Protein 2HQL (pdb70)

Sequence (594 aa):
MLNRVFLEGEIESSCWSVKKTGFLVTIKQMRFFGERLFTDYYVIYANGQLAYELEKHTKKYKTISIEGILRTYLERKSEIWKTTIEIVKIFNPKNEIVIDYKEIMLNRVFLEGEIESSCWSVKKTGFLVTIKQMRFFGERLFTDYYVIYANGQLAYELEKHTKKYKTISIEGILRTYLERKSEIWKTTIEIVKIFNPKNEIVIDYMLNRVFLEGEIESSCWSVKKTGFLVTIKQMRFFGERLFTDYYVIYANGQLAYELEKHTKKYKTISIEGILRTYIWKTTIEIVKIFNPKNEIMLNRVFLEGEIESSCWSVKKTGFLVTIKQMRFFGERLFTDYYVIYANGQLAYELEKHTKKYKTISIEGILRTYLERKSEIWKTTIEIVKIFNPKNEIVIDYKEIMLNRVFLEGEIESSCWSVKKTGFLVTIKQMRFFGERLFTDYYVIYANGQLAYELEKHTKKYKTISIEGILRTYLERKSEIWKTTIEIVKIFNPKNEIVMLNRVFLEGEIESSCWSVKKTGFLVTIKQMRFFGERLFTDYYVIYANGQLAYELEKHTKKYKTISIEGILRTYKTTIEIVKIFNPKNEIVIDYKEI

B-factor: mean 31.27, std 11.04, range [4.74, 119.28]

CATH classification: 2.40.50.140

InterPro domains:
  IPR012340 Nucleic acid-binding, OB-fold [G3DSA:2.40.50.140] (1-91)
  IPR024506 Protein of unknown function DUF3217 [PF11506] (1-103)

Secondary structure (DSSP, 8-state):
--EEEEEEEEEEEEEE-TT-SEEEEEEEEEEEETTEEEEEEEEEEEEHHHHHHHHHHHTT-SEEEEEEEEEEEEETTTTEEEEEEEEEEE--TT----------/--EEEEEEEEEEEEEE-TTSSEEEEEEEEEEEETTEEEEEEEEEEEEHHHHHHHHHHHHH-SEEEEEEEEEEEEETTTTEEEEEEEEEEE--TTS------/--EEEEEEEEEEEEEE-TTSSEEEEEEEEEE--SS--EEEEEEEEEEHHHHHHHHHHTTT-SEEEEEEEEEE----EEEEEEEE--TTS--/--EEEEEEEEEEEEEE-TT---EEEEEEEEEEETTEEEEEEEEEEE-HHHHHHHHHHHTT-SEEEEEEEEEEEE-TTT--EEEEEEEEEEE-TT-----B----/--EEEEEEEEEEEEEE-SSS-SEEEEEEEEEE-SSSEEEEEEEEEE-TTHHHHHHHHHHH-SEEEEEEEEEEEE-GGG--EEEEEEEEEE--TT----/--EEEEEEEE--EEEE-TTS--EEEEEEE---STT----EEEEEEE-THHHHHHHHHHTT-SEEEEEEEEEE--EEEEEEEE--TTS----B----

Solvent-accessible surface area: 36434 Å² total; per-residue (Å²): 109,45,15,107,1,13,5,45,1,52,26,67,66,43,80,54,44,152,190,98,99,6,8,65,0,32,3,57,8,86,52,134,165,74,164,166,96,89,29,2,108,6,49,3,46,0,73,49,156,30,1,101,82,0,36,144,16,30,169,152,62,156,57,3,14,4,17,0,38,0,31,16,117,58,60,196,180,48,108,24,81,46,25,18,1,45,10,71,103,32,32,61,53,174,95,164,35,122,52,116,64,88,54,19,161,39,16,111,0,18,4,52,5,69,23,80,61,53,68,53,44,155,166,73,93,4,5,66,1,35,3,40,7,71,53,132,145,67,174,171,108,80,40,0,110,6,53,0,48,1,64,47,91,39,1,19,81,0,24,79,15,35,138,148,80,170,66,4,25,1,23,0,37,2,46,18,114,42,49,170,192,60,119,40,86,55,28,19,2,41,8,78,103,22,21,93,71,191,82,156,37,128,27,132,127,154,25,13,57,0,11,2,57,6,66,32,88,58,48,72,42,37,164,165,122,70,2,8,43,0,31,2,38,20,117,95,107,85,71,190,117,95,113,46,10,52,7,48,0,37,1,69,51,154,41,0,111,87,0,41,140,14,26,162,137,73,149,77,4,16,1,16,1,44,0,45,7,133,175,136,90,37,5,4,53,5,76,81,32,3,85,62,172,88,175,81,184,29,12,66,0,12,3,71,10,50,25,81,60,44,78,50,38,152,176,96,91,5,7,62,2,34,4,48,23,103,56,137,135,70,177,155,106,88,50,3,102,6,51,3,43,0,70,48,114,31,2,39,57,0,48,64,14,36,160,157,84,146,77,3,13,2,11,1,45,2,36,11,112,72,62,190,169,67,107,45,65,69,28,14,1,41,9,75,73,32,1,60,63,180,42,116,7,72,36,83,72,122,33,150,135,32,13,70,0,13,2,44,0,57,30,79,66,37,78,49,38,155,167,68,77,7,5,56,0,33,2,19,12,110,145,132,89,63,141,161,77,115,40,9,58,5,48,2,39,0,74,49,93,40,0,16,94,0,16,90,12,33,152,140,89,149,59,4,11,1,12,0,35,0,30,6,80,84,50,224,212,46,146,36,116,52,40,4,4,46,7,68,80,24,5,83,55,182,47,87,7,104,204,20,20,68,0,2,3,52,8,75,25,82,65,40,71,54,34,150,177,112,86,3,6,60,0,31,2,38,22,135,129,132,96,64,165,185,123,118,17,10,63,6,54,0,36,0,82,45,162,45,0,88,100,0,38,103,14,30,167,157,86,170,66,4,13,1,22,2,40,0,48,28,162,115,41,19,5,48,4,78,69,34,1,60,63,182,52,108,24,68,3,88,63,142,49,140

Nearest PDB structures (foldseek):
  2hql-assembly1_E  TM=9.219E-01  e=1.256E-16  Mycoplasmoides pneumoniae
  2hql-assembly3_F  TM=9.671E-01  e=2.043E-15  Mycoplasmoides pneumoniae
  2hql-assembly2_C  TM=9.541E-01  e=1.385E-14  Mycoplasmoides pneumoniae
  1ue6-assembly2_D-3  TM=6.599E-01  e=9.366E-04  Mycobacterium tuberculosis
  7f5y-assembly1_A-2  TM=6.194E-01  e=4.600E-04  Mycobacterium tuberculosis H37Rv

Radius of gyration: 35.77 Å; Cα contacts (8 Å, |Δi|>4): 1309; chains: 6; bounding box: 88×101×49 Å

Foldseek 3Di:
DPFKDKDKFFWDDKAADDVSQKIKTKGWDWDDDPHDIDIDIAIEMEGDPVRVVVVVCVVPDGMWIFMFGWDWDAPVPVRDTHIYTYGPGTDDPVDDDDDDDDDD/DDWKDKDKFFWDDKDADPVRQKIKTKGWDWDDPDPDIHIDIAIEMEGDPVRVVVVVCVVVDGMWIFMWGWDWDAPVVVRDTDIYTYTPDTDDPPDDDDDDD/DDFKDKDKFFWDDWDAPPVSQKIKTWGWDWDQDPVGTDIDIAIEIEGDPVRVVVVVVVVVGRMWIFIFGWDKDVIDIHTYGPGTDDPPDDD/DDFKDKFKFFWDDKDADPVSQKIKTKGWDWDDDPPDTHIDIAMEMEGDPVRVVVVVCVVPHGMWIFMFGWDWDADDVVRDIDIYTHTDGIDDPVDDDDDDDDDD/DDFKDKDKFFWDDKDADPVSQKIKTKGKDWQQDDPDIDMDIAIEIEGDPVRVVVVVVVVVDRMWIFMFGKDWDADVVVGDTGIHTYTDGTDDPVDDDD/DDFKDKDKFFWDDKDADDVSFKIKTKGKAWDQPPNRTDMDIAIEMEGDPVRVVVVVCVVVDRMWIFMFGWDDVVIHTYTDDTDDPVDDDDDDDDPD

Organism: Mycoplasma pneumoniae (strain ATCC 29342 / M129 / Subtype 1) (NCBI:txid272634)

Structure (mmCIF, N/CA/C/O backbone):
data_2HQL
#
_entry.id   2HQL
#
_cell.length_a   103.134
_cell.length_b   103.134
_cell.length_c   63.860
_cell.angle_alpha   90.00
_cell.angle_beta   90.00
_cell.angle_gamma   120.00
#
_symmetry.space_group_name_H-M   'P 31'
#
loop_
_entity.id
_entity.type
_entity.pdbx_description
1 polymer 'Hypothetical protein MG376 homolog'
2 water water
#
loop_
_atom_site.group_PDB
_atom_site.id
_atom_site.type_symbol
_atom_site.label_atom_id
_atom_site.label_alt_id
_atom_site.label_comp_id
_atom_site.label_asym_id
_atom_site.label_entity_id
_atom_site.label_seq_id
_atom_site.pdbx_PDB_ins_code
_atom_site.Cartn_x
_atom_site.Cartn_y
_atom_site.Cartn_z
_atom_site.occupancy
_atom_site.B_iso_or_equiv
_atom_site.auth_seq_id
_atom_site.auth_comp_id
_atom_site.auth_asym_id
_atom_site.auth_atom_id
_atom_site.pdbx_PDB_model_num
ATOM 1 N N . MET A 1 7 ? 24.097 -11.913 -13.790 1.00 48.32 1 MET A N 1
ATOM 2 C CA . MET A 1 7 ? 24.754 -10.609 -13.671 1.00 47.52 1 MET A CA 1
ATOM 3 C C . MET A 1 7 ? 24.652 -10.014 -12.265 1.00 48.40 1 MET A C 1
ATOM 4 O O . MET A 1 7 ? 23.555 -10.075 -11.730 1.00 48.54 1 MET A O 1
ATOM 9 N N . LEU A 1 8 ? 25.436 -9.472 -11.494 1.00 23.40 2 LEU A N 1
ATOM 10 C CA . LEU A 1 8 ? 25.160 -8.990 -10.103 1.00 23.40 2 LEU A CA 1
ATOM 11 C C . LEU A 1 8 ? 23.739 -8.414 -10.101 1.00 23.14 2 LEU A C 1
ATOM 12 O O . LEU A 1 8 ? 23.474 -7.355 -10.695 1.00 23.77 2 LEU A O 1
ATOM 17 N N . ASN A 1 9 ? 22.826 -9.109 -9.434 1.00 24.22 3 ASN A N 1
ATOM 18 C CA . ASN A 1 9 ? 21.435 -8.678 -9.369 1.00 24.21 3 ASN A CA 1
ATOM 19 C C . ASN A 1 9 ? 20.712 -9.268 -8.162 1.00 23.96 3 ASN A C 1
ATOM 20 O O . ASN A 1 9 ? 20.116 -10.342 -8.256 1.00 23.34 3 ASN A O 1
ATOM 25 N N . ARG A 1 10 ? 20.771 -8.561 -7.036 1.00 24.19 4 ARG A N 1
ATOM 26 C CA . ARG A 1 10 ? 20.097 -8.991 -5.815 1.00 23.71 4 ARG A CA 1
ATOM 27 C C . ARG A 1 10 ? 19.421 -7.790 -5.137 1.00 23.98 4 ARG A C 1
ATOM 28 O O . ARG A 1 10 ? 19.987 -6.696 -5.074 1.00 22.75 4 ARG A O 1
ATOM 36 N N . VAL A 1 11 ? 18.198 -8.004 -4.654 1.00 23.75 5 VAL A N 1
ATOM 37 C CA . VAL A 1 11 ? 17.408 -6.961 -4.002 1.00 22.91 5 VAL A CA 1
ATOM 38 C C . VAL A 1 11 ? 16.812 -7.489 -2.703 1.00 22.96 5 VAL A C 1
ATOM 39 O O . VAL A 1 11 ? 16.350 -8.621 -2.655 1.00 24.78 5 VAL A O 1
ATOM 43 N N . PHE A 1 12 ? 16.823 -6.665 -1.660 1.00 22.21 6 PHE A N 1
ATOM 44 C CA . PHE A 1 12 ? 16.232 -7.011 -0.369 1.00 21.81 6 PHE A CA 1
ATOM 45 C C . PHE A 1 12 ? 15.288 -5.857 -0.061 1.00 20.73 6 PHE A C 1
ATOM 46 O O . PHE A 1 12 ? 15.697 -4.692 -0.033 1.00 20.70 6 PHE A O 1
ATOM 54 N N . LEU A 1 13 ? 14.024 -6.169 0.173 1.00 18.97 7 LEU A N 1
ATOM 55 C CA . LEU A 1 13 ? 13.062 -5.111 0.399 1.00 18.57 7 LEU A CA 1
ATOM 56 C C . LEU A 1 13 ? 11.911 -5.554 1.273 1.00 19.85 7 LEU A C 1
ATOM 57 O O . LEU A 1 13 ? 11.600 -6.735 1.344 1.00 21.16 7 LEU A O 1
ATOM 62 N N . GLU A 1 14 ? 11.269 -4.586 1.918 1.00 22.75 8 GLU A N 1
ATOM 63 C CA . GLU A 1 14 ? 10.132 -4.839 2.793 1.00 23.39 8 GLU A CA 1
ATOM 64 C C . GLU A 1 14 ? 9.104 -3.720 2.688 1.00 22.18 8 GLU A C 1
ATOM 65 O O . GLU A 1 14 ? 9.453 -2.555 2.546 1.00 24.15 8 GLU A O 1
ATOM 71 N N . GLY A 1 15 ? 7.831 -4.076 2.767 1.00 22.08 9 GLY A N 1
ATOM 72 C CA . GLY A 1 15 ? 6.790 -3.071 2.709 1.00 20.46 9 GLY A CA 1
ATOM 73 C C . GLY A 1 15 ? 5.454 -3.658 3.097 1.00 20.58 9 GLY A C 1
ATOM 74 O O . GLY A 1 15 ? 5.361 -4.833 3.455 1.00 19.98 9 GLY A O 1
ATOM 75 N N . GLU A 1 16 ? 4.414 -2.836 3.024 1.00 21.15 10 GLU A N 1
ATOM 76 C CA . GLU A 1 16 ? 3.064 -3.268 3.357 1.00 21.30 10 GLU A CA 1
ATOM 77 C C . GLU A 1 16 ? 2.313 -3.685 2.096 1.00 19.94 10 GLU A C 1
ATOM 78 O O . GLU A 1 16 ? 2.234 -2.927 1.134 1.00 20.46 10 GLU A O 1
ATOM 84 N N . ILE A 1 17 ? 1.769 -4.898 2.107 1.00 19.78 11 ILE A N 1
ATOM 85 C CA . ILE A 1 17 ? 1.004 -5.420 0.980 1.00 19.35 11 ILE A CA 1
ATOM 86 C C . ILE A 1 17 ? -0.195 -4.504 0.718 1.00 21.01 11 ILE A C 1
ATOM 87 O O . ILE A 1 17 ? -1.027 -4.278 1.608 1.00 21.40 11 ILE A O 1
ATOM 92 N N . GLU A 1 18 ? -0.294 -3.986 -0.503 1.00 20.81 12 GLU A N 1
ATOM 93 C CA . GLU A 1 18 ? -1.374 -3.070 -0.856 1.00 22.39 12 GLU A CA 1
ATOM 94 C C . GLU A 1 18 ? -2.490 -3.693 -1.694 1.00 22.22 12 GLU A C 1
ATOM 95 O O . GLU A 1 18 ? -3.652 -3.297 -1.587 1.00 22.13 12 GLU A O 1
ATOM 101 N N . SER A 1 19 ? -2.121 -4.656 -2.535 1.00 21.79 13 SER A N 1
ATOM 102 C CA . SER A 1 19 ? -3.053 -5.349 -3.410 1.00 19.64 13 SER A CA 1
ATOM 103 C C . SER A 1 19 ? -2.264 -6.444 -4.098 1.00 20.69 13 SER A C 1
ATOM 104 O O . SER A 1 19 ? -1.044 -6.482 -3.991 1.00 19.11 13 SER A O 1
ATOM 107 N N . SER A 1 20 ? -2.952 -7.336 -4.802 1.00 22.68 14 SER A N 1
ATOM 108 C CA . SER A 1 20 ? -2.272 -8.430 -5.487 1.00 25.15 14 SER A CA 1
ATOM 109 C C . SER A 1 20 ? -3.226 -9.173 -6.413 1.00 27.18 14 SER A C 1
ATOM 110 O O . SER A 1 20 ? -4.437 -9.074 -6.261 1.00 27.69 14 SER A O 1
ATOM 113 N N . CYS A 1 21 ? -2.683 -9.917 -7.375 1.00 28.48 15 CYS A N 1
ATOM 114 C CA . CYS A 1 21 ? -3.528 -10.674 -8.293 1.00 28.18 15 CYS A CA 1
ATOM 115 C C . CYS A 1 21 ? -2.780 -11.716 -9.117 1.00 26.17 15 CYS A C 1
ATOM 116 O O . CYS A 1 21 ? -1.567 -11.631 -9.311 1.00 23.02 15 CYS A O 1
ATOM 119 N N . TRP A 1 22 ? -3.541 -12.692 -9.607 1.00 25.30 16 TRP A N 1
ATOM 120 C CA . TRP A 1 22 ? -3.015 -13.781 -10.420 1.00 24.52 16 TRP A CA 1
ATOM 121 C C . TRP A 1 22 ? -3.078 -13.452 -11.902 1.00 24.19 16 TRP A C 1
ATOM 122 O O . TRP A 1 22 ? -4.038 -12.831 -12.360 1.00 25.82 16 TRP A O 1
ATOM 133 N N . SER A 1 23 ? -2.046 -13.869 -12.639 1.00 22.99 17 SER A N 1
ATOM 134 C CA . SER A 1 23 ? -1.985 -13.678 -14.080 1.00 21.42 17 SER A CA 1
ATOM 135 C C . SER A 1 23 ? -3.050 -14.619 -14.624 1.00 21.63 17 SER A C 1
ATOM 136 O O . SER A 1 23 ? -3.653 -15.370 -13.857 1.00 22.16 17 SER A O 1
ATOM 139 N N . VAL A 1 24 ? -3.265 -14.615 -15.934 1.00 22.23 18 VAL A N 1
ATOM 140 C CA . VAL A 1 24 ? -4.314 -15.449 -16.515 1.00 21.84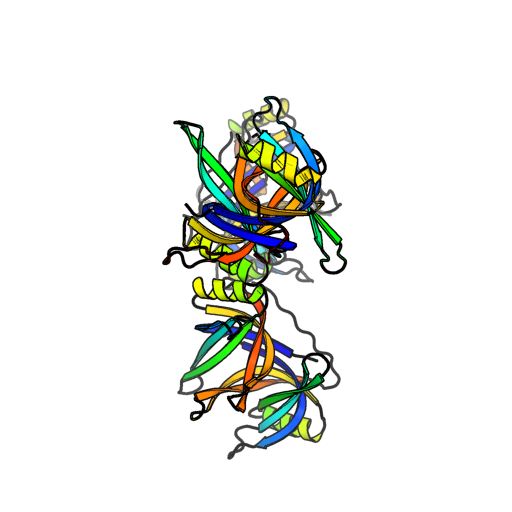 18 VAL A CA 1
ATOM 141 C C . VAL A 1 24 ? -4.253 -16.952 -16.237 1.00 22.43 18 VAL A C 1
ATOM 142 O O . VAL A 1 24 ? -5.160 -17.485 -15.611 1.00 23.53 18 VAL A O 1
ATOM 146 N N . LYS A 1 25 ? -3.213 -17.644 -16.693 1.00 23.71 19 LYS A N 1
ATOM 147 C CA . LYS A 1 25 ? -3.112 -19.084 -16.430 1.00 23.69 19 LYS A CA 1
ATOM 148 C C . LYS A 1 25 ? -2.452 -19.340 -15.072 1.00 23.13 19 LYS A C 1
ATOM 149 O O . LYS A 1 25 ? -1.965 -20.435 -14.806 1.00 24.23 19 LYS A O 1
ATOM 155 N N . LYS A 1 26 ? -2.468 -18.316 -14.221 1.00 23.33 20 LYS A N 1
ATOM 156 C CA . LYS A 1 26 ? -1.869 -18.336 -12.886 1.00 20.88 20 LYS A CA 1
ATOM 157 C C . LYS A 1 26 ? -0.401 -18.698 -12.879 1.00 20.48 20 LYS A C 1
ATOM 158 O O . LYS A 1 26 ? 0.112 -19.224 -11.892 1.00 20.13 20 LYS A O 1
ATOM 164 N N . THR A 1 27 ? 0.265 -18.388 -13.991 1.00 20.17 21 THR A N 1
ATOM 165 C CA . THR A 1 27 ? 1.698 -18.616 -14.164 1.00 21.88 21 THR A CA 1
ATOM 166 C C . THR A 1 27 ? 2.468 -17.949 -13.000 1.00 21.43 21 THR A C 1
ATOM 167 O O . THR A 1 27 ? 3.530 -18.419 -12.579 1.00 22.02 21 THR A O 1
ATOM 171 N N . GLY A 1 28 ? 1.921 -16.839 -12.503 1.00 20.64 22 GLY A N 1
ATOM 172 C CA . GLY A 1 28 ? 2.536 -16.115 -11.408 1.00 18.44 22 GLY A CA 1
ATOM 173 C C . GLY A 1 28 ? 1.542 -15.333 -10.570 1.00 18.43 22 GLY A C 1
ATOM 174 O O . GLY A 1 28 ? 0.391 -15.128 -10.956 1.00 16.67 22 GLY A O 1
ATOM 175 N N . PHE A 1 29 ? 1.990 -14.894 -9.401 1.00 18.78 23 PHE A N 1
ATOM 176 C CA . PHE A 1 29 ? 1.148 -14.115 -8.497 1.00 19.26 23 PHE A CA 1
ATOM 177 C C . PHE A 1 29 ? 1.824 -12.776 -8.260 1.00 19.59 23 PHE A C 1
ATOM 178 O O . PHE A 1 29 ? 2.985 -12.727 -7.851 1.00 19.57 23 PHE A O 1
ATOM 186 N N . LEU A 1 30 ? 1.097 -11.694 -8.512 1.00 20.07 24 LEU A N 1
ATOM 187 C CA . LEU A 1 30 ? 1.654 -10.369 -8.336 1.00 20.64 24 LEU A CA 1
ATOM 188 C C . LEU A 1 30 ? 1.111 -9.624 -7.149 1.00 19.34 24 LEU A C 1
ATOM 189 O O . LEU A 1 30 ? -0.102 -9.526 -6.951 1.00 16.95 24 LEU A O 1
ATOM 194 N N . VAL A 1 31 ? 2.046 -9.084 -6.378 1.00 18.55 25 VAL A N 1
ATOM 195 C CA . VAL A 1 31 ? 1.742 -8.312 -5.188 1.00 19.55 25 VAL A CA 1
ATOM 196 C C . VAL A 1 31 ? 2.320 -6.895 -5.330 1.00 19.02 25 VAL A C 1
ATOM 197 O O . VAL A 1 31 ? 3.368 -6.691 -5.945 1.00 17.37 25 VAL A O 1
ATOM 201 N N . THR A 1 32 ? 1.607 -5.914 -4.790 1.00 19.28 26 THR A N 1
ATOM 202 C CA . THR A 1 32 ? 2.064 -4.536 -4.826 1.00 18.07 26 THR A CA 1
ATOM 203 C C . THR A 1 32 ? 2.275 -4.069 -3.397 1.00 18.25 26 THR A C 1
ATOM 204 O O . THR A 1 32 ? 1.352 -4.086 -2.572 1.00 16.33 26 THR A O 1
ATOM 208 N N . ILE A 1 33 ? 3.512 -3.651 -3.138 1.00 18.52 27 ILE A N 1
ATOM 209 C CA . ILE A 1 33 ? 3.982 -3.220 -1.827 1.00 18.72 27 ILE A CA 1
ATOM 210 C C . ILE A 1 33 ? 4.208 -1.710 -1.708 1.00 18.53 27 ILE A C 1
ATOM 211 O O . ILE A 1 33 ? 4.552 -1.039 -2.674 1.00 17.54 27 ILE A O 1
ATOM 216 N N . LYS A 1 34 ? 4.021 -1.198 -0.497 1.00 20.67 28 LYS A N 1
ATOM 217 C CA . LYS A 1 34 ? 4.226 0.213 -0.184 1.00 20.26 28 LYS A CA 1
ATOM 218 C C . LYS A 1 34 ? 5.343 0.315 0.851 1.00 20.42 28 LYS A C 1
ATOM 219 O O . LYS A 1 34 ? 5.377 -0.444 1.821 1.00 20.43 28 LYS A O 1
ATOM 225 N N . GLN A 1 35 ? 6.264 1.246 0.640 1.00 20.43 29 GLN A N 1
ATOM 226 C CA . GLN A 1 35 ? 7.350 1.466 1.587 1.00 19.71 29 GLN A CA 1
ATOM 227 C C . GLN A 1 35 ? 7.312 2.953 1.879 1.00 19.69 29 GLN A C 1
ATOM 228 O O . GLN A 1 35 ? 7.218 3.745 0.950 1.00 19.50 29 GLN A O 1
ATOM 234 N N . MET A 1 36 ? 7.375 3.339 3.152 1.00 20.40 30 MET A N 1
ATOM 235 C CA . MET A 1 36 ? 7.338 4.762 3.502 1.00 21.40 30 MET A CA 1
ATOM 236 C C . MET A 1 36 ? 8.576 5.530 3.038 1.00 21.49 30 MET A C 1
ATOM 237 O O . MET A 1 36 ? 9.700 5.031 3.084 1.00 22.14 30 MET A O 1
ATOM 242 N N . ARG A 1 37 ? 8.338 6.760 2.594 1.00 22.37 31 ARG A N 1
ATOM 243 C CA . ARG A 1 37 ? 9.362 7.641 2.057 1.00 21.88 31 ARG A CA 1
ATOM 244 C C . ARG A 1 37 ? 9.166 9.040 2.649 1.00 23.14 31 ARG A C 1
ATOM 245 O O . ARG A 1 37 ? 8.064 9.413 3.046 1.00 22.88 31 ARG A O 1
ATOM 253 N N . PHE A 1 38 ? 10.252 9.800 2.726 1.00 22.85 32 PHE A N 1
ATOM 254 C CA . PHE A 1 38 ? 10.209 11.172 3.216 1.00 21.59 32 PHE A CA 1
ATOM 255 C C . PHE A 1 38 ? 10.584 12.072 2.056 1.00 21.72 32 PHE A C 1
ATOM 256 O O . PHE A 1 38 ? 11.141 11.622 1.061 1.00 23.37 32 PHE A O 1
ATOM 264 N N . PHE A 1 39 ? 10.234 13.338 2.188 1.00 22.55 33 PHE A N 1
ATOM 265 C CA . PHE A 1 39 ? 10.592 14.365 1.226 1.00 24.21 33 PHE A CA 1
ATOM 266 C C . PHE A 1 39 ? 10.608 15.617 2.073 1.00 24.71 33 PHE A C 1
ATOM 267 O O . PHE A 1 39 ? 9.598 16.301 2.185 1.00 25.60 33 PHE A O 1
ATOM 275 N N . GLY A 1 40 ? 11.759 15.917 2.662 1.00 26.36 34 GLY A N 1
ATOM 276 C CA . GLY A 1 40 ? 11.836 17.043 3.567 1.00 25.73 34 GLY A CA 1
ATOM 277 C C . GLY A 1 40 ? 11.155 16.579 4.841 1.00 26.82 34 GLY A C 1
ATOM 278 O O . GLY A 1 40 ? 11.569 15.598 5.459 1.00 26.32 34 GLY A O 1
ATOM 279 N N . GLU A 1 41 ? 10.078 17.258 5.211 1.00 26.32 35 GLU A N 1
ATOM 280 C CA . GLU A 1 41 ? 9.345 16.913 6.427 1.00 26.18 35 GLU A CA 1
ATOM 281 C C . GLU A 1 41 ? 8.067 16.139 6.120 1.00 23.77 35 GLU A C 1
ATOM 282 O O . GLU A 1 41 ? 7.356 15.712 7.027 1.00 24.45 35 GLU A O 1
ATOM 288 N N . ARG A 1 42 ? 7.772 15.965 4.840 1.00 21.22 36 ARG A N 1
ATOM 289 C CA . ARG A 1 42 ? 6.567 15.261 4.428 1.00 18.95 36 ARG A CA 1
ATOM 290 C C . ARG A 1 42 ? 6.772 13.757 4.400 1.00 18.15 36 ARG A C 1
ATOM 291 O O . ARG A 1 42 ? 7.770 13.268 3.885 1.00 18.80 36 ARG A O 1
ATOM 299 N N . LEU A 1 43 ? 5.829 13.024 4.980 1.00 18.58 37 LEU A N 1
ATOM 300 C CA . LEU A 1 43 ? 5.897 11.569 5.006 1.00 20.22 37 LEU A CA 1
ATOM 301 C C . LEU A 1 43 ? 5.020 11.145 3.838 1.00 22.62 37 LEU A C 1
ATOM 302 O O . LEU A 1 43 ? 3.831 11.479 3.777 1.00 21.22 37 LEU A O 1
ATOM 307 N N . PHE A 1 44 ? 5.626 10.400 2.923 1.00 24.16 38 PHE A N 1
ATOM 308 C CA . PHE A 1 44 ? 4.962 9.964 1.715 1.00 27.51 38 PHE A CA 1
ATOM 309 C C . PHE A 1 44 ? 5.042 8.435 1.531 1.00 27.00 38 PHE A C 1
ATOM 310 O O . PHE A 1 44 ? 5.166 7.695 2.497 1.00 27.09 38 PHE A O 1
ATOM 318 N N . THR A 1 45 ? 4.998 7.965 0.291 1.00 26.75 39 THR A N 1
ATOM 319 C CA . THR A 1 45 ? 5.026 6.537 0.036 1.00 26.37 39 THR A CA 1
ATOM 320 C C . THR A 1 45 ? 5.675 6.134 -1.293 1.00 24.71 39 THR A C 1
ATOM 321 O O . THR A 1 45 ? 5.673 6.896 -2.256 1.00 24.70 39 THR A O 1
ATOM 325 N N . ASP A 1 46 ? 6.267 4.941 -1.314 1.00 22.80 40 ASP A N 1
ATOM 326 C CA . ASP A 1 46 ? 6.869 4.376 -2.520 1.00 21.00 40 ASP A CA 1
ATOM 327 C C . ASP A 1 46 ? 6.140 3.060 -2.762 1.00 18.85 40 ASP A C 1
ATOM 328 O O . ASP A 1 46 ? 5.892 2.305 -1.828 1.00 16.55 40 ASP A O 1
ATOM 333 N N . TYR A 1 47 ? 5.768 2.809 -4.010 1.00 18.26 41 TYR A N 1
ATOM 334 C CA . TYR A 1 47 ? 5.072 1.583 -4.358 1.00 16.68 41 TYR A CA 1
ATOM 335 C C . TYR A 1 47 ? 5.929 0.760 -5.294 1.00 16.29 41 TYR A C 1
ATOM 336 O O . TYR A 1 47 ? 6.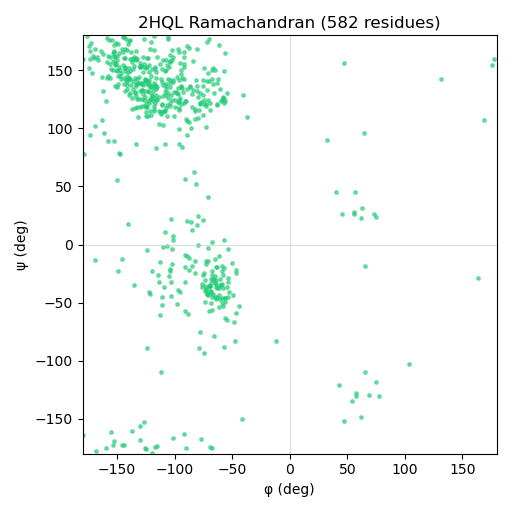529 1.284 -6.243 1.00 13.41 41 TYR A O 1
ATOM 345 N N . TYR A 1 48 ? 5.971 -0.540 -5.007 1.00 16.16 42 TYR A N 1
ATOM 346 C CA . TYR A 1 48 ? 6.752 -1.496 -5.771 1.00 15.65 42 TYR A CA 1
ATOM 347 C C . TYR A 1 48 ? 5.872 -2.667 -6.140 1.00 16.09 42 TYR A C 1
ATOM 348 O O . TYR A 1 48 ? 4.904 -2.968 -5.441 1.00 16.14 42 TYR A O 1
ATOM 357 N N . VAL A 1 49 ? 6.201 -3.316 -7.251 1.00 16.28 43 VAL A N 1
ATOM 358 C CA . VAL A 1 49 ? 5.449 -4.473 -7.693 1.00 14.60 43 VAL A CA 1
ATOM 359 C C . VAL A 1 49 ? 6.396 -5.653 -7.641 1.00 15.60 43 VAL A C 1
ATOM 360 O O . VAL A 1 49 ? 7.479 -5.624 -8.209 1.00 14.50 43 VAL A O 1
ATOM 364 N N . ILE A 1 50 ? 5.985 -6.687 -6.928 1.00 17.00 44 ILE A N 1
ATOM 365 C CA . ILE A 1 50 ? 6.791 -7.881 -6.791 1.00 16.18 44 ILE A CA 1
ATOM 366 C C . ILE A 1 50 ? 5.953 -9.056 -7.274 1.00 17.74 44 ILE A C 1
ATOM 367 O O . ILE A 1 50 ? 4.730 -8.953 -7.364 1.00 16.48 44 ILE A O 1
ATOM 372 N N . TYR A 1 51 ? 6.606 -10.163 -7.613 1.00 19.20 45 TYR A N 1
ATOM 373 C CA . TYR A 1 51 ? 5.875 -11.345 -8.066 1.00 21.15 45 TYR A CA 1
ATOM 374 C C . TYR A 1 51 ? 6.631 -12.618 -7.731 1.00 21.75 45 TYR A C 1
ATOM 375 O O . TYR A 1 51 ? 7.759 -12.562 -7.250 1.00 23.92 45 TYR A O 1
ATOM 384 N N . ALA A 1 52 ? 5.990 -13.759 -7.983 1.00 21.89 46 ALA A N 1
ATOM 385 C CA . ALA A 1 52 ? 6.581 -15.067 -7.730 1.00 20.22 46 ALA A CA 1
ATOM 386 C C . ALA A 1 52 ? 5.928 -16.120 -8.617 1.00 20.88 46 ALA A C 1
ATOM 387 O O . ALA A 1 52 ? 4.791 -15.965 -9.057 1.00 20.57 46 ALA A O 1
ATOM 389 N N . ASN A 1 53 ? 6.665 -17.192 -8.874 1.00 22.55 47 ASN A N 1
ATOM 390 C CA . ASN A 1 53 ? 6.186 -18.292 -9.701 1.00 23.32 47 ASN A CA 1
ATOM 391 C C . ASN A 1 53 ? 6.201 -19.618 -8.933 1.00 23.32 47 ASN A C 1
ATOM 392 O O . ASN A 1 53 ? 6.766 -19.704 -7.838 1.00 23.88 47 ASN A O 1
ATOM 397 N N . GLY A 1 54 ? 5.558 -20.629 -9.513 1.00 23.02 48 GLY A N 1
ATOM 398 C CA . GLY A 1 54 ? 5.508 -21.958 -8.926 1.00 23.83 48 GLY A CA 1
ATOM 399 C C . GLY A 1 54 ? 5.019 -22.082 -7.498 1.00 25.20 48 GLY A C 1
ATOM 400 O O . GLY A 1 54 ? 4.003 -21.501 -7.123 1.00 24.44 48 GLY A O 1
ATOM 401 N N . GLN A 1 55 ? 5.732 -22.871 -6.703 1.00 26.65 49 GLN A N 1
ATOM 402 C CA . GLN A 1 55 ? 5.366 -23.054 -5.308 1.00 27.95 49 GLN A CA 1
ATOM 403 C C . GLN A 1 55 ? 5.304 -21.718 -4.583 1.00 27.45 49 GLN A C 1
ATOM 404 O O . GLN A 1 55 ? 4.324 -21.416 -3.894 1.00 28.04 49 GLN A O 1
ATOM 410 N N . LEU A 1 56 ? 6.361 -20.926 -4.747 1.00 26.71 50 LEU A N 1
ATOM 411 C CA . LEU A 1 56 ? 6.488 -19.623 -4.098 1.00 24.78 50 LEU A CA 1
ATOM 412 C C . LEU A 1 56 ? 5.375 -18.616 -4.419 1.00 22.84 50 LEU A C 1
ATOM 413 O O . LEU A 1 56 ? 5.192 -17.649 -3.685 1.00 21.51 50 LEU A O 1
ATOM 418 N N . ALA A 1 57 ? 4.634 -18.840 -5.504 1.00 21.82 51 ALA A N 1
ATOM 419 C CA . ALA A 1 57 ? 3.527 -17.949 -5.855 1.00 21.91 51 ALA A CA 1
ATOM 420 C C . ALA A 1 57 ? 2.405 -18.223 -4.864 1.00 22.23 51 ALA A C 1
ATOM 421 O O . ALA A 1 57 ? 1.711 -17.318 -4.408 1.00 22.06 51 ALA A O 1
ATOM 423 N N . TYR A 1 58 ? 2.252 -19.496 -4.529 1.00 23.53 52 TYR A N 1
ATOM 424 C CA . TYR A 1 58 ? 1.241 -19.943 -3.589 1.00 24.45 52 TYR A CA 1
ATOM 425 C C . TYR A 1 58 ? 1.602 -19.617 -2.146 1.00 24.78 52 TYR A C 1
ATOM 426 O O . TYR A 1 58 ? 0.716 -19.477 -1.297 1.00 25.65 52 TYR A O 1
ATOM 435 N N . GLU A 1 59 ? 2.902 -19.509 -1.874 1.00 24.78 53 GLU A N 1
ATOM 436 C CA . GLU A 1 59 ? 3.385 -19.129 -0.551 1.00 25.26 53 GLU A CA 1
ATOM 437 C C . GLU A 1 59 ? 3.064 -17.643 -0.400 1.00 25.13 53 GLU A C 1
ATOM 438 O O . GLU A 1 59 ? 2.601 -17.184 0.646 1.00 24.45 53 GLU A O 1
ATOM 444 N N . LEU A 1 60 ? 3.319 -16.901 -1.474 1.00 25.52 54 LEU A N 1
ATOM 445 C CA . LEU A 1 60 ? 3.082 -15.466 -1.506 1.00 25.55 54 LEU A CA 1
ATOM 446 C C . LEU A 1 60 ? 1.611 -15.145 -1.232 1.00 25.99 54 LEU A C 1
ATOM 447 O O . LEU A 1 60 ? 1.291 -14.315 -0.371 1.00 26.42 54 LEU A O 1
ATOM 452 N N . GLU A 1 61 ? 0.717 -15.812 -1.957 1.00 26.03 55 GLU A N 1
ATOM 453 C CA . GLU A 1 61 ? -0.717 -15.600 -1.786 1.00 25.19 55 GLU A CA 1
ATOM 454 C C . GLU A 1 61 ? -1.162 -15.933 -0.360 1.00 24.99 55 GLU A C 1
ATOM 455 O O . GLU A 1 61 ? -2.061 -15.292 0.181 1.00 24.45 55 GLU A O 1
ATOM 461 N N . LYS A 1 62 ? -0.528 -16.936 0.244 1.00 25.00 56 LYS A N 1
ATOM 462 C CA . LYS A 1 62 ? -0.847 -17.327 1.609 1.00 26.25 56 LYS A CA 1
ATOM 463 C C . LYS A 1 62 ? -0.289 -16.299 2.599 1.00 26.19 56 LYS A C 1
ATOM 464 O O . LYS A 1 62 ? -1.005 -15.827 3.484 1.00 25.89 56 LYS A O 1
ATOM 470 N N . HIS A 1 63 ? 0.987 -15.954 2.446 1.00 25.86 57 HIS A N 1
ATOM 471 C CA . HIS A 1 63 ? 1.615 -14.958 3.308 1.00 25.31 57 HIS A CA 1
ATOM 472 C C . HIS A 1 63 ? 0.799 -13.687 3.164 1.00 24.66 57 HIS A C 1
ATOM 473 O O . HIS A 1 63 ? 0.753 -12.856 4.064 1.00 26.82 57 HIS A O 1
ATOM 480 N N . THR A 1 64 ? 0.153 -13.550 2.014 1.00 24.23 58 THR A N 1
ATOM 481 C CA . THR A 1 64 ? -0.683 -12.395 1.734 1.00 24.75 58 THR A CA 1
ATOM 482 C C . THR A 1 64 ? -1.996 -12.441 2.529 1.00 26.28 58 THR A C 1
ATOM 483 O O . THR A 1 64 ? -2.479 -11.423 3.023 1.00 26.82 58 THR A O 1
ATOM 487 N N . LYS A 1 65 ? -2.581 -13.621 2.664 1.00 27.90 59 LYS A N 1
ATOM 488 C CA . LYS A 1 65 ? -3.829 -13.717 3.400 1.00 29.08 59 LYS A CA 1
ATOM 489 C C . LYS A 1 65 ? -3.584 -13.953 4.880 1.00 30.12 59 LYS A C 1
ATOM 490 O O . LYS A 1 65 ? -4.482 -14.388 5.599 1.00 31.52 59 LYS A O 1
ATOM 496 N N . LYS A 1 66 ? -2.376 -13.627 5.339 1.00 30.09 60 LYS A N 1
ATOM 497 C CA . LYS A 1 66 ? -2.004 -13.823 6.740 1.00 29.05 60 LYS A CA 1
ATOM 498 C C . LYS A 1 66 ? -1.268 -12.639 7.380 1.00 29.00 60 LYS A C 1
ATOM 499 O O . LYS A 1 66 ? -1.452 -12.361 8.568 1.00 27.96 60 LYS A O 1
ATOM 505 N N . TYR A 1 67 ? -0.445 -11.947 6.593 1.00 28.73 61 TYR A N 1
ATOM 506 C CA . TYR A 1 67 ? 0.327 -10.804 7.084 1.00 28.51 61 TYR A CA 1
ATOM 507 C C . TYR A 1 67 ? 0.056 -9.546 6.270 1.00 28.51 61 TYR A C 1
ATOM 508 O O . TYR A 1 67 ? -0.414 -9.625 5.140 1.00 29.28 61 TYR A O 1
ATOM 517 N N . LYS A 1 68 ? 0.367 -8.389 6.847 1.00 28.93 62 LYS A N 1
ATOM 518 C CA . LYS A 1 68 ? 0.174 -7.107 6.172 1.00 28.70 62 LYS A CA 1
ATOM 519 C C . LYS A 1 68 ? 1.474 -6.668 5.501 1.00 27.81 62 LYS A C 1
ATOM 520 O O . LYS A 1 68 ? 1.460 -6.150 4.380 1.00 26.15 62 LYS A O 1
ATOM 526 N N . THR A 1 69 ? 2.594 -6.871 6.192 1.00 27.56 63 THR A N 1
ATOM 527 C CA . THR A 1 69 ? 3.893 -6.505 5.640 1.00 28.53 63 THR A CA 1
ATOM 528 C C . THR A 1 69 ? 4.565 -7.774 5.146 1.00 27.80 63 THR A C 1
ATOM 529 O O . THR A 1 69 ? 4.113 -8.880 5.443 1.00 27.41 63 THR A O 1
ATOM 533 N N . ILE A 1 70 ? 5.636 -7.607 4.381 1.00 26.69 64 ILE A N 1
ATOM 534 C CA . ILE A 1 70 ? 6.386 -8.738 3.870 1.00 24.66 64 ILE A CA 1
ATOM 535 C C . ILE A 1 70 ? 7.779 -8.250 3.512 1.00 24.69 64 ILE A C 1
ATOM 536 O O . ILE A 1 70 ? 7.942 -7.122 3.048 1.00 24.62 64 ILE A O 1
ATOM 541 N N . SER A 1 71 ? 8.779 -9.097 3.759 1.00 24.36 65 SER A N 1
ATOM 542 C CA . SER A 1 71 ? 10.176 -8.784 3.454 1.00 23.28 65 SER A CA 1
ATOM 543 C C . SER A 1 71 ? 10.638 -9.882 2.530 1.00 21.45 65 SER A C 1
ATOM 544 O O . SER A 1 71 ? 10.266 -11.031 2.726 1.00 21.26 65 SER A O 1
ATOM 547 N N . ILE A 1 72 ? 11.446 -9.550 1.529 1.00 20.57 66 ILE A N 1
ATOM 548 C CA . ILE A 1 72 ? 11.930 -10.573 0.605 1.00 19.20 66 ILE A CA 1
ATOM 549 C C . ILE A 1 72 ? 13.361 -10.351 0.136 1.00 19.27 66 ILE A C 1
ATOM 550 O O . ILE A 1 72 ? 14.024 -9.378 0.501 1.00 17.14 66 ILE A O 1
ATOM 555 N N . GLU A 1 73 ? 13.810 -11.297 -0.685 1.00 20.25 67 GLU A N 1
ATOM 556 C CA . GLU A 1 73 ? 15.102 -11.256 -1.350 1.00 19.70 67 GLU A CA 1
ATOM 557 C C . GLU A 1 73 ? 14.668 -11.494 -2.794 1.00 19.18 67 GLU A C 1
ATOM 558 O O . GLU A 1 73 ? 13.908 -12.418 -3.067 1.00 20.65 67 GLU A O 1
ATOM 564 N N . GLY A 1 74 ? 15.113 -10.666 -3.724 1.00 18.40 68 GLY A N 1
ATOM 565 C CA . GLY A 1 74 ? 14.679 -10.885 -5.087 1.00 17.58 68 GLY A CA 1
ATOM 566 C C . GLY A 1 74 ? 15.634 -10.378 -6.132 1.00 17.19 68 GLY A C 1
ATOM 567 O O . GLY A 1 74 ? 16.747 -9.943 -5.824 1.00 17.67 68 GLY A O 1
ATOM 568 N N . ILE A 1 75 ? 15.181 -10.428 -7.379 1.00 16.71 69 ILE A N 1
ATOM 569 C CA . ILE A 1 75 ? 15.979 -9.994 -8.517 1.00 15.37 69 ILE A CA 1
ATOM 570 C C . ILE A 1 75 ? 15.250 -8.869 -9.255 1.00 14.28 69 ILE A C 1
ATOM 571 O O . ILE A 1 75 ? 14.097 -9.011 -9.661 1.00 13.85 69 ILE A O 1
ATOM 576 N N . LEU A 1 76 ? 15.925 -7.743 -9.424 1.00 15.01 70 LEU A N 1
ATOM 577 C CA . LEU A 1 76 ? 15.312 -6.614 -10.107 1.00 14.41 70 LEU A CA 1
ATOM 578 C C . LEU A 1 76 ? 15.191 -6.833 -11.622 1.00 15.28 70 LEU A C 1
ATOM 579 O O . LEU A 1 76 ? 16.192 -7.014 -12.321 1.00 15.49 70 LEU A O 1
ATOM 584 N N . ARG A 1 77 ? 13.945 -6.824 -12.109 1.00 17.44 71 ARG A N 1
ATOM 585 C CA . ARG A 1 77 ? 13.609 -7.008 -13.527 1.00 15.31 71 ARG A CA 1
ATOM 586 C C . ARG A 1 77 ? 12.864 -5.780 -14.043 1.00 15.29 71 ARG A C 1
ATOM 587 O O . ARG A 1 77 ? 12.522 -4.889 -13.279 1.00 14.66 71 ARG A O 1
ATOM 595 N N . THR A 1 78 ? 12.608 -5.753 -15.346 1.00 14.63 72 THR A N 1
ATOM 596 C CA . THR A 1 78 ? 11.875 -4.665 -15.963 1.00 17.39 72 THR A CA 1
ATOM 597 C C . THR A 1 78 ? 11.163 -5.182 -17.204 1.00 18.34 72 THR A C 1
ATOM 598 O O . THR A 1 78 ? 11.492 -6.250 -17.717 1.00 19.75 72 THR A O 1
ATOM 602 N N . TYR A 1 79 ? 10.172 -4.423 -17.669 1.00 18.51 73 TYR A N 1
ATOM 603 C CA . TYR A 1 79 ? 9.454 -4.742 -18.900 1.00 18.54 73 TYR A CA 1
ATOM 604 C C . TYR A 1 79 ? 9.180 -3.392 -19.547 1.00 17.67 73 TYR A C 1
ATOM 605 O O . TYR A 1 79 ? 9.243 -2.361 -18.879 1.00 16.02 73 TYR A O 1
ATOM 614 N N . LEU A 1 80 ? 8.898 -3.386 -20.841 1.00 18.28 74 LEU A N 1
ATOM 615 C CA . LEU A 1 80 ? 8.641 -2.131 -21.527 1.00 19.75 74 LEU A CA 1
ATOM 616 C C . LEU A 1 80 ? 7.201 -1.633 -21.547 1.00 23.44 74 LEU A C 1
ATOM 617 O O . LEU A 1 80 ? 6.258 -2.376 -21.813 1.00 25.18 74 LEU A O 1
ATOM 622 N N . GLU A 1 81 ? 7.057 -0.346 -21.259 1.00 27.63 75 GLU A N 1
ATOM 623 C CA . GLU A 1 81 ? 5.777 0.333 -21.300 1.00 31.10 75 GLU A CA 1
ATOM 624 C C . GLU A 1 81 ? 5.858 0.942 -22.710 1.00 31.96 75 GLU A C 1
ATOM 625 O O . GLU A 1 81 ? 6.308 2.073 -22.886 1.00 31.83 75 GLU A O 1
ATOM 631 N N . ARG A 1 82 ? 5.455 0.168 -23.711 1.00 33.64 76 ARG A N 1
ATOM 632 C CA . ARG A 1 82 ? 5.529 0.599 -25.109 1.00 35.84 76 ARG A CA 1
ATOM 633 C C . ARG A 1 82 ? 5.019 1.995 -25.425 1.00 37.35 76 ARG A C 1
ATOM 634 O O . ARG A 1 82 ? 5.378 2.561 -26.457 1.00 37.19 76 ARG A O 1
ATOM 642 N N . LYS A 1 83 ? 4.161 2.540 -24.569 1.00 39.40 77 LYS A N 1
ATOM 643 C CA . LYS A 1 83 ? 3.641 3.886 -24.799 1.00 41.13 77 LYS A CA 1
ATOM 644 C C . LYS A 1 83 ? 4.710 4.884 -24.377 1.00 40.71 77 LYS A C 1
ATOM 645 O O . LYS A 1 83 ? 5.556 5.285 -25.176 1.00 42.24 77 LYS A O 1
ATOM 651 N N . SER A 1 84 ? 4.675 5.266 -23.106 1.00 40.02 78 SER A N 1
ATOM 652 C CA . SER A 1 84 ? 5.638 6.204 -22.555 1.00 37.89 78 SER A CA 1
ATOM 653 C C . SER A 1 84 ? 7.063 5.731 -22.816 1.00 37.79 78 SER A C 1
ATOM 654 O O . SER A 1 84 ? 8.017 6.433 -22.499 1.00 38.64 78 SER A O 1
ATOM 657 N N . GLU A 1 85 ? 7.207 4.546 -23.402 1.00 36.20 79 GLU A N 1
ATOM 658 C CA . GLU A 1 85 ? 8.526 4.001 -23.686 1.00 35.90 79 GLU A CA 1
ATOM 659 C C . GLU A 1 85 ? 9.379 3.931 -22.420 1.00 34.86 79 GLU A C 1
ATOM 660 O O . GLU A 1 85 ? 10.613 3.982 -22.482 1.00 35.10 79 GLU A O 1
ATOM 666 N N . ILE A 1 86 ? 8.715 3.833 -21.272 1.00 31.38 80 ILE A N 1
ATOM 667 C CA . ILE A 1 86 ? 9.409 3.724 -19.997 1.00 28.04 80 ILE A CA 1
ATOM 668 C C . ILE A 1 86 ? 9.533 2.242 -19.656 1.00 25.44 80 ILE A C 1
ATOM 669 O O . ILE A 1 86 ? 8.581 1.476 -19.840 1.00 22.28 80 ILE A O 1
ATOM 674 N N . TRP A 1 87 ? 10.711 1.839 -19.186 1.00 22.23 81 TRP A N 1
ATOM 675 C CA . TRP A 1 87 ? 10.937 0.459 -18.788 1.00 21.37 81 TRP A CA 1
ATOM 676 C C . TRP A 1 87 ? 10.555 0.376 -17.325 1.00 20.30 81 TRP A C 1
ATOM 677 O O . TRP A 1 87 ? 11.266 0.880 -16.462 1.00 23.18 81 TRP A O 1
ATOM 688 N N . LYS A 1 88 ? 9.417 -0.247 -17.055 1.00 19.12 82 LYS A N 1
ATOM 689 C CA . LYS A 1 88 ? 8.903 -0.379 -15.699 1.00 19.04 82 LYS A CA 1
ATOM 690 C C . LYS A 1 88 ? 9.698 -1.418 -14.917 1.00 17.83 82 LYS A C 1
ATOM 691 O O . LYS A 1 88 ? 10.256 -2.334 -15.502 1.00 18.78 82 LYS A O 1
ATOM 697 N N . THR A 1 89 ? 9.754 -1.262 -13.598 1.00 16.53 83 THR A N 1
ATOM 698 C CA . THR A 1 89 ? 10.484 -2.187 -12.727 1.00 16.23 83 THR A CA 1
ATOM 699 C C . THR A 1 89 ? 9.609 -3.125 -11.871 1.00 15.40 83 THR A C 1
ATOM 700 O O . THR A 1 89 ? 8.584 -2.716 -11.312 1.00 15.65 83 THR A O 1
ATOM 704 N N . THR A 1 90 ? 10.027 -4.385 -11.782 1.00 14.41 84 THR A N 1
ATOM 705 C CA . THR A 1 90 ? 9.337 -5.396 -10.970 1.00 15.17 84 THR A CA 1
ATOM 706 C C . THR A 1 90 ? 10.400 -6.241 -10.279 1.00 15.73 84 THR A C 1
ATOM 707 O O . THR A 1 90 ? 11.513 -6.378 -10.787 1.00 15.12 84 THR A O 1
ATOM 711 N N . ILE A 1 91 ? 10.071 -6.801 -9.121 1.00 16.55 85 ILE A N 1
ATOM 712 C CA . ILE A 1 91 ? 11.031 -7.641 -8.423 1.00 17.35 85 ILE A CA 1
ATOM 713 C C . ILE A 1 91 ? 10.592 -9.089 -8.424 1.00 17.45 85 ILE A C 1
ATOM 714 O O . ILE A 1 91 ? 9.530 -9.417 -7.914 1.00 17.39 85 ILE A O 1
ATOM 719 N N . GLU A 1 92 ? 11.434 -9.942 -9.006 1.00 18.03 86 GLU A N 1
ATOM 720 C CA . GLU A 1 92 ? 11.202 -11.377 -9.073 1.00 16.46 86 GLU A CA 1
ATOM 721 C C . GLU A 1 92 ? 11.607 -11.949 -7.720 1.00 17.03 86 GLU A C 1
ATOM 722 O O . GLU A 1 92 ? 12.789 -12.002 -7.381 1.00 16.60 86 GLU A O 1
ATOM 728 N N . ILE A 1 93 ? 10.622 -12.370 -6.945 1.00 16.23 87 ILE A N 1
ATOM 729 C CA . ILE A 1 93 ? 10.881 -12.914 -5.625 1.00 18.23 87 ILE A CA 1
ATOM 730 C C . ILE A 1 93 ? 11.663 -14.221 -5.660 1.00 19.08 87 ILE A C 1
ATOM 731 O O . ILE A 1 93 ? 11.322 -15.148 -6.397 1.00 19.77 87 ILE A O 1
ATOM 736 N N . VAL A 1 94 ? 12.727 -14.277 -4.865 1.00 20.30 88 VAL A N 1
ATOM 737 C CA . VAL A 1 94 ? 13.569 -15.460 -4.766 1.00 20.41 88 VAL A CA 1
ATOM 738 C C . VAL A 1 94 ? 13.326 -16.067 -3.401 1.00 21.63 88 VAL A C 1
ATOM 739 O O . VAL A 1 94 ? 13.287 -17.286 -3.245 1.00 23.54 88 VAL A O 1
ATOM 743 N N . LYS A 1 95 ? 13.134 -15.208 -2.409 1.00 22.91 89 LYS A N 1
ATOM 744 C CA . LYS A 1 95 ? 12.920 -15.686 -1.058 1.00 23.16 89 LYS A CA 1
ATOM 745 C C . LYS A 1 95 ? 12.032 -14.784 -0.189 1.00 25.14 89 LYS A C 1
ATOM 746 O O . LYS A 1 95 ? 12.135 -13.555 -0.216 1.00 23.77 89 LYS A O 1
ATOM 752 N N . ILE A 1 96 ? 11.146 -15.412 0.576 1.00 27.67 90 ILE A N 1
ATOM 753 C CA . ILE A 1 96 ? 10.264 -14.689 1.481 1.00 29.37 90 ILE A CA 1
ATOM 754 C C . ILE A 1 96 ? 10.768 -14.946 2.889 1.00 31.26 90 ILE A C 1
ATOM 755 O O . ILE A 1 96 ? 11.108 -16.079 3.240 1.00 32.03 90 ILE A O 1
ATOM 760 N N . PHE A 1 97 ? 10.818 -13.898 3.700 1.00 32.05 91 PHE A N 1
ATOM 761 C CA . PHE A 1 97 ? 11.298 -14.043 5.067 1.00 34.52 91 PHE A CA 1
ATOM 762 C C . PHE A 1 97 ? 10.164 -14.093 6.094 1.00 36.34 91 PHE A C 1
ATOM 763 O O . PHE A 1 97 ? 9.021 -13.707 5.812 1.00 36.05 91 PHE A O 1
ATOM 771 N N . ASN A 1 98 ? 10.491 -14.594 7.281 1.00 39.15 92 ASN A N 1
ATOM 772 C CA . ASN A 1 98 ? 9.527 -14.672 8.371 1.00 41.59 92 ASN A CA 1
ATOM 773 C C . ASN A 1 98 ? 9.347 -13.260 8.913 1.00 42.62 92 ASN A C 1
ATOM 774 O O . ASN A 1 98 ? 10.311 -12.628 9.349 1.00 42.15 92 ASN A O 1
ATOM 779 N N . PRO A 1 99 ? 8.109 -12.739 8.880 1.00 43.87 93 PRO A N 1
ATOM 780 C CA . PRO A 1 99 ? 7.835 -11.386 9.377 1.00 44.72 93 PRO A CA 1
ATOM 781 C C . PRO A 1 99 ? 8.239 -11.158 10.834 1.00 45.67 93 PRO A C 1
ATOM 782 O O . PRO A 1 99 ? 8.007 -10.083 11.400 1.00 47.26 93 PRO A O 1
ATOM 786 N N . LYS A 1 100 ? 8.855 -12.167 11.435 1.00 44.76 94 LYS A N 1
ATOM 787 C CA . LYS A 1 100 ? 9.292 -12.068 12.818 1.00 44.12 94 LYS A CA 1
ATOM 788 C C . LYS A 1 100 ? 10.806 -12.012 12.872 1.00 42.45 94 LYS A C 1
ATOM 789 O O . LYS A 1 100 ? 11.388 -11.880 13.945 1.00 42.44 94 LYS A O 1
ATOM 795 N N . ASN A 1 101 ? 11.440 -12.112 11.709 1.00 40.66 95 ASN A N 1
ATOM 796 C CA . ASN A 1 101 ? 12.894 -12.093 11.637 1.00 39.12 95 ASN A CA 1
ATOM 797 C C . ASN A 1 101 ? 13.516 -10.787 11.146 1.00 38.79 95 ASN A C 1
ATOM 798 O O . ASN A 1 101 ? 13.055 -10.181 10.180 1.00 37.92 95 ASN A O 1
ATOM 803 N N . GLU A 1 102 ? 14.564 -10.364 11.844 1.00 37.65 96 GLU A N 1
ATOM 804 C CA . GLU A 1 102 ? 15.336 -9.196 11.476 1.00 38.31 96 GLU A CA 1
ATOM 805 C C . GLU A 1 102 ? 16.363 -9.658 10.447 1.00 38.85 96 GLU A C 1
ATOM 806 O O . GLU A 1 102 ? 17.216 -10.506 10.736 1.00 39.29 96 GLU A O 1
ATOM 812 N N . ILE A 1 103 ? 16.284 -9.105 9.245 1.00 38.28 97 ILE A N 1
ATOM 813 C CA . ILE A 1 103 ? 17.237 -9.478 8.220 1.00 38.22 97 ILE A CA 1
ATOM 814 C C . ILE A 1 103 ? 18.537 -8.755 8.527 1.00 38.59 97 ILE A C 1
ATOM 815 O O . ILE A 1 103 ? 18.686 -8.213 9.622 1.00 41.39 97 ILE A O 1
ATOM 820 N N . VAL A 1 104 ? 19.475 -8.737 7.591 1.00 37.88 98 VAL A N 1
ATOM 821 C CA . VAL A 1 104 ? 20.775 -8.138 7.868 1.00 37.43 98 VAL A CA 1
ATOM 822 C C . VAL A 1 104 ? 21.722 -8.507 6.744 1.00 37.93 98 VAL A C 1
ATOM 823 O O . VAL A 1 104 ? 22.174 -9.651 6.636 1.00 37.70 98 VAL A O 1
ATOM 827 N N . ILE A 1 105 ? 22.013 -7.518 5.910 1.00 38.99 99 ILE A N 1
ATOM 828 C CA . ILE A 1 105 ? 22.843 -7.707 4.727 1.00 38.44 99 ILE A CA 1
ATOM 829 C C . ILE A 1 105 ? 24.280 -7.190 4.841 1.00 38.92 99 ILE A C 1
ATOM 830 O O . ILE A 1 105 ? 24.605 -6.352 5.698 1.00 38.96 99 ILE A O 1
ATOM 835 N N . ASP A 1 106 ? 25.140 -7.750 3.989 1.00 39.82 100 ASP A N 1
ATOM 836 C CA . ASP A 1 106 ? 26.550 -7.365 3.871 1.00 40.71 100 ASP A CA 1
ATOM 837 C C . ASP A 1 106 ? 27.189 -8.094 2.694 1.00 40.26 100 ASP A C 1
ATOM 838 O O . ASP A 1 106 ? 26.619 -9.037 2.146 1.00 39.79 100 ASP A O 1
ATOM 843 N N . TYR A 1 107 ? 28.371 -7.636 2.306 1.00 40.26 101 TYR A N 1
ATOM 844 C CA . TYR A 1 107 ? 29.077 -8.208 1.182 1.00 41.21 101 TYR A CA 1
ATOM 845 C C . TYR A 1 107 ? 30.580 -8.315 1.432 1.00 43.07 101 TYR A C 1
ATOM 846 O O . TYR A 1 107 ? 31.102 -7.822 2.440 1.00 42.05 101 TYR A O 1
ATOM 855 N N . LYS A 1 108 ? 31.248 -8.984 0.490 1.00 45.24 102 LYS A N 1
ATOM 856 C CA . LYS A 1 108 ? 32.693 -9.180 0.478 1.00 47.33 102 LYS A CA 1
ATOM 857 C C . LYS A 1 108 ? 33.166 -8.435 -0.757 1.00 48.58 102 LYS A C 1
ATOM 858 O O . LYS A 1 108 ? 32.373 -7.793 -1.442 1.00 49.83 102 LYS A O 1
ATOM 864 N N . GLU A 1 109 ? 34.440 -8.570 -1.079 1.00 51.07 103 GLU A N 1
ATOM 865 C CA . GLU A 1 109 ? 34.990 -7.798 -2.167 1.00 52.68 103 GLU A CA 1
ATOM 866 C C . GLU A 1 109 ? 36.133 -8.512 -2.863 1.00 52.89 103 GLU A C 1
ATOM 867 O O . GLU A 1 109 ? 37.226 -7.957 -2.992 1.00 55.26 103 GLU A O 1
ATOM 873 N N . ILE A 1 110 ? 35.892 -9.729 -3.333 1.00 51.79 104 ILE A N 1
ATOM 874 C CA . ILE A 1 110 ? 36.940 -10.484 -4.006 1.00 50.62 104 ILE A CA 1
ATOM 875 C C . ILE A 1 110 ? 37.575 -9.724 -5.167 1.00 49.35 104 ILE A C 1
ATOM 876 O O . ILE A 1 110 ? 37.071 -9.827 -6.300 1.00 49.00 104 ILE A O 1
ATOM 882 N N . MET B 1 7 ? 30.357 47.775 -0.096 1.00 25.43 1 MET B N 1
ATOM 883 C CA . MET B 1 7 ? 30.028 46.388 -0.493 1.00 25.00 1 MET B CA 1
ATOM 884 C C . MET B 1 7 ? 30.483 46.029 -1.913 1.00 24.32 1 MET B C 1
ATOM 885 O O . MET B 1 7 ? 30.901 44.902 -2.164 1.00 26.75 1 MET B O 1
ATOM 890 N N . LEU B 1 8 ? 30.392 46.972 -2.844 1.00 23.29 2 LEU B N 1
ATOM 891 C CA . LEU B 1 8 ? 30.797 46.738 -4.233 1.00 22.25 2 LEU B CA 1
ATOM 892 C C . LEU B 1 8 ? 32.091 45.910 -4.310 1.00 21.84 2 LEU B C 1
ATOM 893 O O . LEU B 1 8 ? 33.093 46.240 -3.670 1.00 21.63 2 LEU B O 1
ATOM 898 N N . ASN B 1 9 ? 32.061 44.834 -5.094 1.00 21.23 3 ASN B N 1
ATOM 899 C CA . ASN B 1 9 ? 33.222 43.961 -5.246 1.00 21.36 3 ASN B CA 1
ATOM 900 C C . ASN B 1 9 ? 33.018 43.111 -6.484 1.00 21.73 3 ASN B C 1
ATOM 901 O O . ASN B 1 9 ? 32.199 42.200 -6.487 1.00 21.46 3 ASN B O 1
ATOM 906 N N . ARG B 1 10 ? 33.762 43.428 -7.538 1.00 23.59 4 ARG B N 1
ATOM 907 C CA . ARG B 1 10 ? 33.689 42.691 -8.795 1.00 24.55 4 ARG B CA 1
ATOM 908 C C . ARG B 1 10 ? 35.096 42.556 -9.373 1.00 24.39 4 ARG B C 1
ATOM 909 O O . ARG B 1 10 ? 35.867 43.524 -9.408 1.00 23.15 4 ARG B O 1
ATOM 917 N N . VAL B 1 11 ? 35.426 41.343 -9.807 1.00 24.72 5 VAL B N 1
ATOM 918 C CA . VAL B 1 11 ? 36.733 41.051 -10.402 1.00 23.49 5 VAL B CA 1
ATOM 919 C C . VAL B 1 11 ? 36.613 40.373 -11.772 1.00 21.29 5 VAL B C 1
ATOM 920 O O . VAL B 1 11 ? 35.789 39.484 -11.977 1.00 20.13 5 VAL B O 1
ATOM 924 N N . PHE B 1 12 ? 37.444 40.816 -12.704 1.00 20.67 6 PHE B N 1
ATOM 925 C CA . PHE B 1 12 ? 37.486 40.252 -14.040 1.00 23.25 6 PHE B CA 1
ATOM 926 C C . PHE B 1 12 ? 38.956 39.951 -14.322 1.00 23.98 6 PHE B C 1
ATOM 927 O O . PHE B 1 12 ? 39.793 40.855 -14.329 1.00 25.22 6 PHE B O 1
ATOM 935 N N . LEU B 1 13 ? 39.273 38.678 -14.533 1.00 24.46 7 LEU B N 1
ATOM 936 C CA . LEU B 1 13 ? 40.653 38.275 -14.775 1.00 24.39 7 LEU B CA 1
ATOM 937 C C . LEU B 1 13 ? 40.846 37.216 -15.846 1.00 24.96 7 LEU B C 1
ATOM 938 O O . LEU B 1 13 ? 40.061 36.280 -15.977 1.00 24.86 7 LEU B O 1
ATOM 943 N N . GLU B 1 14 ? 41.934 37.374 -16.586 1.00 26.46 8 GLU B N 1
ATOM 944 C CA . GLU B 1 14 ? 42.331 36.484 -17.668 1.00 26.15 8 GLU B CA 1
ATOM 945 C C . GLU B 1 14 ? 43.741 36.016 -17.338 1.00 25.07 8 GLU B C 1
ATOM 946 O O . GLU B 1 14 ? 44.647 36.830 -17.236 1.00 26.28 8 GLU B O 1
ATOM 952 N N . GLY B 1 15 ? 43.932 34.716 -17.156 1.00 24.58 9 GLY B N 1
ATOM 953 C CA . GLY B 1 15 ? 45.261 34.233 -16.846 1.00 23.80 9 GLY B CA 1
ATOM 954 C C . GLY B 1 15 ? 45.521 32.785 -17.208 1.00 24.97 9 GLY B C 1
ATOM 955 O O . GLY B 1 15 ? 44.599 31.989 -17.393 1.00 25.17 9 GLY B O 1
ATOM 956 N N . GLU B 1 16 ? 46.799 32.446 -17.296 1.00 24.19 10 GLU B N 1
ATOM 957 C CA . GLU B 1 16 ? 47.221 31.099 -17.634 1.00 25.31 10 GLU B CA 1
ATOM 958 C C . GLU B 1 16 ? 47.260 30.233 -16.373 1.00 24.24 10 GLU B C 1
ATOM 959 O O . GLU B 1 16 ? 47.850 30.615 -15.366 1.00 23.42 10 GLU B O 1
ATOM 965 N N . ILE B 1 17 ? 46.618 29.069 -16.444 1.00 23.89 11 ILE B N 1
ATOM 966 C CA . ILE B 1 17 ? 46.539 28.113 -15.338 1.00 22.86 11 ILE B CA 1
ATOM 967 C C . ILE B 1 17 ? 47.888 27.426 -15.074 1.00 23.28 11 ILE B C 1
ATOM 968 O O . ILE B 1 17 ? 48.468 26.812 -15.968 1.00 23.17 11 ILE B O 1
ATOM 973 N N . GLU B 1 18 ? 48.386 27.518 -13.846 1.00 23.05 12 GLU B N 1
ATOM 974 C CA . GLU B 1 18 ? 49.674 26.910 -13.527 1.00 24.55 12 GLU B CA 1
ATOM 975 C C . GLU B 1 18 ? 49.630 25.754 -12.526 1.00 24.93 12 GLU B C 1
ATOM 976 O O . GLU B 1 18 ? 50.504 24.886 -12.532 1.00 24.11 12 GLU B O 1
ATOM 982 N N . SER B 1 19 ? 48.623 25.740 -11.662 1.00 24.50 13 SER B N 1
ATOM 983 C CA . SER B 1 19 ? 48.513 24.680 -10.676 1.00 23.75 13 SER B CA 1
ATOM 984 C C . SER B 1 19 ? 47.107 24.648 -10.122 1.00 24.11 13 SER B C 1
ATOM 985 O O . SER B 1 19 ? 46.353 25.611 -10.264 1.00 23.92 13 SER B O 1
ATOM 988 N N . SER B 1 20 ? 46.768 23.540 -9.470 1.00 25.52 14 SER B N 1
ATOM 989 C CA . SER B 1 20 ? 45.440 23.357 -8.888 1.00 25.82 14 SER B CA 1
ATOM 990 C C . SER B 1 20 ? 45.457 22.421 -7.683 1.00 26.36 14 SER B C 1
ATOM 991 O O . SER B 1 20 ? 46.474 21.800 -7.378 1.00 25.29 14 SER B O 1
ATOM 994 N N . CYS B 1 21 ? 44.319 22.341 -6.998 1.00 28.26 15 CYS B N 1
ATOM 995 C CA . CYS B 1 21 ? 44.164 21.476 -5.836 1.00 29.75 15 CYS B CA 1
ATOM 996 C C . CYS B 1 21 ? 42.799 21.661 -5.192 1.00 29.23 15 CYS B C 1
ATOM 997 O O . CYS B 1 21 ? 42.178 22.714 -5.324 1.00 29.50 15 CYS B O 1
ATOM 1000 N N . TRP B 1 22 ? 42.342 20.617 -4.502 1.00 27.86 16 TRP B N 1
ATOM 1001 C CA . TRP B 1 22 ? 41.068 20.629 -3.796 1.00 25.37 16 TRP B CA 1
ATOM 1002 C C . TRP B 1 22 ? 41.340 20.826 -2.301 1.00 24.33 16 TRP B C 1
ATOM 1003 O O . TRP B 1 22 ? 42.455 20.575 -1.839 1.00 24.17 16 TRP B O 1
ATOM 1014 N N . SER B 1 23 ? 40.337 21.288 -1.551 1.00 22.89 17 SER B N 1
ATOM 1015 C CA . SER B 1 23 ? 40.500 21.443 -0.112 1.00 22.37 17 SER B CA 1
ATOM 1016 C C . SER B 1 23 ? 40.517 19.997 0.417 1.00 22.51 17 SER B C 1
ATOM 1017 O O . SER B 1 23 ? 40.304 19.062 -0.351 1.00 22.78 17 SER B O 1
ATOM 1020 N N . VAL B 1 24 ? 40.768 19.783 1.700 1.00 22.37 18 VAL B N 1
ATOM 1021 C CA . VAL B 1 24 ? 40.825 18.408 2.197 1.00 20.59 18 VAL B CA 1
ATOM 1022 C C . VAL B 1 24 ? 39.558 17.575 1.987 1.00 21.35 18 VAL B C 1
ATOM 1023 O O . VAL B 1 24 ? 39.651 16.384 1.701 1.00 20.79 18 VAL B O 1
ATOM 1027 N N . LYS B 1 25 ? 38.382 18.190 2.123 1.00 21.48 19 LYS B N 1
ATOM 1028 C CA . LYS B 1 25 ? 37.108 17.486 1.935 1.00 20.88 19 LYS B CA 1
ATOM 1029 C C . LYS B 1 25 ? 36.486 17.777 0.565 1.00 20.36 19 LYS B C 1
ATOM 1030 O O . LYS B 1 25 ? 35.374 17.339 0.267 1.00 20.72 19 LYS B O 1
ATOM 1036 N N . LYS B 1 26 ? 37.208 18.531 -0.256 1.00 20.70 20 LYS B N 1
ATOM 1037 C CA . LYS B 1 26 ? 36.766 18.898 -1.600 1.00 19.99 20 LYS B CA 1
ATOM 1038 C C . LYS B 1 26 ? 35.658 19.929 -1.613 1.00 19.80 20 LYS B C 1
ATOM 1039 O O . LYS B 1 26 ? 34.876 19.978 -2.566 1.00 20.02 20 LYS B O 1
ATOM 1045 N N . THR B 1 27 ? 35.591 20.747 -0.561 1.00 18.06 21 THR B N 1
ATOM 1046 C CA . THR B 1 27 ? 34.579 21.801 -0.472 1.00 18.12 21 THR B CA 1
ATOM 1047 C C . THR B 1 27 ? 34.826 22.879 -1.532 1.00 17.96 21 THR B C 1
ATOM 1048 O O . THR B 1 27 ? 33.903 23.576 -1.960 1.00 20.79 21 THR B O 1
ATOM 1052 N N . GLY B 1 28 ? 36.081 23.014 -1.943 1.00 17.05 22 GLY B N 1
ATOM 1053 C CA . GLY B 1 28 ? 36.424 24.003 -2.938 1.00 14.94 22 GLY B CA 1
ATOM 1054 C C . GLY B 1 28 ? 37.623 23.569 -3.737 1.00 14.61 22 GLY B C 1
ATOM 1055 O O . GLY B 1 28 ? 38.449 22.789 -3.266 1.00 14.73 22 GLY B O 1
ATOM 1056 N N . PHE B 1 29 ? 37.713 24.075 -4.959 1.00 15.69 23 PHE B N 1
ATOM 1057 C CA . PHE B 1 29 ? 38.816 23.760 -5.851 1.00 17.06 23 PHE B CA 1
ATOM 1058 C C . PHE B 1 29 ? 39.585 25.056 -6.025 1.00 17.49 23 PHE B C 1
ATOM 1059 O O . PHE B 1 29 ? 39.000 26.081 -6.366 1.00 18.26 23 PHE B O 1
ATOM 1067 N N . LEU B 1 30 ? 40.889 25.002 -5.773 1.00 18.04 24 LEU B N 1
ATOM 1068 C CA . LEU B 1 30 ? 41.742 26.172 -5.871 1.00 17.52 24 LEU B CA 1
ATOM 1069 C C . LEU B 1 30 ? 42.611 26.107 -7.107 1.00 18.06 24 LEU B C 1
ATOM 1070 O O . LEU B 1 30 ? 43.086 25.037 -7.486 1.00 17.25 24 LEU B O 1
ATOM 1075 N N . VAL B 1 31 ? 42.817 27.263 -7.729 1.00 18.71 25 VAL B N 1
ATOM 1076 C CA . VAL B 1 31 ? 43.619 27.351 -8.943 1.00 21.32 25 VAL B CA 1
ATOM 1077 C C . VAL B 1 31 ? 44.530 28.582 -8.949 1.00 21.99 25 VAL B C 1
ATOM 1078 O O . VAL B 1 31 ? 44.093 29.697 -8.667 1.00 22.53 25 VAL B O 1
ATOM 1082 N N . THR B 1 32 ? 45.806 28.369 -9.250 1.00 22.52 26 THR B N 1
ATOM 1083 C CA . THR B 1 32 ? 46.746 29.471 -9.321 1.00 21.94 26 THR B CA 1
ATOM 1084 C C . THR B 1 32 ? 46.875 29.878 -10.776 1.00 23.12 26 THR B C 1
ATOM 1085 O O . THR B 1 32 ? 47.096 29.046 -11.662 1.00 23.15 26 THR B O 1
ATOM 1089 N N . ILE B 1 33 ? 46.732 31.177 -10.999 1.00 24.46 27 ILE B N 1
ATOM 1090 C CA . ILE B 1 33 ? 46.774 31.782 -12.317 1.00 24.79 27 ILE B CA 1
ATOM 1091 C C . ILE B 1 33 ? 48.021 32.636 -12.492 1.00 24.62 27 ILE B C 1
ATOM 1092 O O . ILE B 1 33 ? 48.553 33.175 -11.533 1.00 25.19 27 ILE B O 1
ATOM 1097 N N . LYS B 1 34 ? 48.487 32.745 -13.728 1.00 24.82 28 LYS B N 1
ATOM 1098 C CA . LYS B 1 34 ? 49.643 33.567 -14.031 1.00 24.53 28 LYS B CA 1
ATOM 1099 C C . LYS B 1 34 ? 49.244 34.593 -15.100 1.00 23.93 28 LYS B C 1
ATOM 1100 O O . LYS B 1 34 ? 48.525 34.282 -16.050 1.00 21.61 28 LYS B O 1
ATOM 1106 N N . GLN B 1 35 ? 49.700 35.826 -14.930 1.00 24.40 29 GLN B N 1
ATOM 1107 C CA . GLN B 1 35 ? 49.401 36.883 -15.888 1.00 24.54 29 GLN B CA 1
ATOM 1108 C C . GLN B 1 35 ? 50.716 37.621 -16.139 1.00 24.89 29 GLN B C 1
ATOM 1109 O O . GLN B 1 35 ? 51.431 37.969 -15.196 1.00 24.58 29 GLN B O 1
ATOM 1115 N N . MET B 1 36 ? 51.052 37.823 -17.409 1.00 25.26 30 MET B N 1
ATOM 1116 C CA . MET B 1 36 ? 52.289 38.514 -17.757 1.00 25.94 30 MET B CA 1
ATOM 1117 C C . MET B 1 36 ? 52.128 39.980 -17.409 1.00 25.01 30 MET B C 1
ATOM 1118 O O . MET B 1 36 ? 51.030 40.524 -17.484 1.00 25.45 30 MET B O 1
ATOM 1123 N N . ARG B 1 37 ? 53.224 40.612 -17.020 1.00 23.83 31 ARG B N 1
ATOM 1124 C CA . ARG B 1 37 ? 53.208 42.020 -16.672 1.00 22.65 31 ARG B CA 1
ATOM 1125 C C . ARG B 1 37 ? 54.604 42.547 -16.919 1.00 22.50 31 ARG B C 1
ATOM 1126 O O . ARG B 1 37 ? 55.572 41.818 -16.779 1.00 21.52 31 ARG B O 1
ATOM 1134 N N . PHE B 1 38 ? 54.712 43.820 -17.264 1.00 22.83 32 PHE B N 1
ATOM 1135 C CA . PHE B 1 38 ? 56.014 44.399 -17.554 1.00 23.44 32 PHE B CA 1
ATOM 1136 C C . PHE B 1 38 ? 56.621 45.242 -16.453 1.00 25.63 32 PHE B C 1
ATOM 1137 O O . PHE B 1 38 ? 55.925 45.994 -15.770 1.00 26.88 32 PHE B O 1
ATOM 1145 N N . PHE B 1 39 ? 57.928 45.085 -16.280 1.00 26.62 33 PHE B N 1
ATOM 1146 C CA . PHE B 1 39 ? 58.694 45.888 -15.341 1.00 28.64 33 PHE B CA 1
ATOM 1147 C C . PHE B 1 39 ? 59.611 46.615 -16.317 1.00 28.21 33 PHE B C 1
ATOM 1148 O O . PHE B 1 39 ? 60.751 46.191 -16.548 1.00 27.19 33 PHE B O 1
ATOM 1156 N N . GLY B 1 40 ? 59.098 47.695 -16.905 1.00 27.18 34 GLY B N 1
ATOM 1157 C CA . GLY B 1 40 ? 59.859 48.422 -17.898 1.00 25.52 34 GLY B CA 1
ATOM 1158 C C . GLY B 1 40 ? 59.929 47.483 -19.086 1.00 26.20 34 GLY B C 1
ATOM 1159 O O . GLY B 1 40 ? 58.912 46.924 -19.505 1.00 23.48 34 GLY B O 1
ATOM 1160 N N . GLU B 1 41 ? 61.134 47.276 -19.605 1.00 27.34 35 GLU B N 1
ATOM 1161 C CA . GLU B 1 41 ? 61.341 46.386 -20.743 1.00 27.85 35 GLU B CA 1
ATOM 1162 C C . GLU B 1 41 ? 61.372 44.897 -20.360 1.00 26.76 35 GLU B C 1
ATOM 1163 O O . GLU B 1 41 ? 61.525 44.041 -21.230 1.00 25.77 35 GLU B O 1
ATOM 1169 N N . ARG B 1 42 ? 61.227 44.577 -19.077 1.00 25.92 36 ARG B N 1
ATOM 1170 C CA . ARG B 1 42 ? 61.277 43.174 -18.661 1.00 27.06 36 ARG B CA 1
ATOM 1171 C C . ARG B 1 42 ? 59.925 42.456 -18.500 1.00 26.37 36 ARG B C 1
ATOM 1172 O O . ARG B 1 42 ? 59.068 42.882 -17.720 1.00 26.95 36 ARG B O 1
ATOM 1180 N N . LEU B 1 43 ? 59.752 41.356 -19.234 1.00 25.58 37 LEU B N 1
ATOM 1181 C CA . LEU B 1 43 ? 58.514 40.578 -19.198 1.00 26.16 37 LEU B CA 1
ATOM 1182 C C . LEU B 1 43 ? 58.406 39.744 -17.915 1.00 26.04 37 LEU B C 1
ATOM 1183 O O . LEU B 1 43 ? 59.144 38.777 -17.717 1.00 25.86 37 LEU B O 1
ATOM 1188 N N . PHE B 1 44 ? 57.447 40.142 -17.083 1.00 27.44 38 PHE B N 1
ATOM 1189 C CA . PHE B 1 44 ? 57.147 39.581 -15.758 1.00 29.04 38 PHE B CA 1
ATOM 1190 C C . PHE B 1 44 ? 55.960 38.627 -15.641 1.00 27.52 38 PHE B C 1
ATOM 1191 O O . PHE B 1 44 ? 55.388 38.161 -16.616 1.00 28.13 38 PHE B O 1
ATOM 1199 N N . THR B 1 45 ? 55.580 38.391 -14.391 1.00 27.16 39 THR B N 1
ATOM 1200 C CA . THR B 1 45 ? 54.464 37.521 -14.062 1.00 26.30 39 THR B CA 1
ATOM 1201 C C . THR B 1 45 ? 53.793 37.975 -12.761 1.00 25.01 39 THR B C 1
ATOM 1202 O O . THR B 1 45 ? 54.440 38.545 -11.875 1.00 23.71 39 THR B O 1
ATOM 1206 N N . ASP B 1 46 ? 52.490 37.730 -12.675 1.00 23.14 40 ASP B N 1
ATOM 1207 C CA . ASP B 1 46 ? 51.706 38.025 -11.479 1.00 21.46 40 ASP B CA 1
ATOM 1208 C C . ASP B 1 46 ? 50.948 36.730 -11.229 1.00 20.14 40 ASP B C 1
ATOM 1209 O O . ASP B 1 46 ? 50.283 36.223 -12.130 1.00 19.83 40 ASP B O 1
ATOM 1214 N N . TYR B 1 47 ? 51.071 36.174 -10.033 1.00 17.81 41 TYR B N 1
ATOM 1215 C CA . TYR B 1 47 ? 50.359 34.952 -9.733 1.00 18.57 41 TYR B CA 1
ATOM 1216 C C . TYR B 1 47 ? 49.183 35.236 -8.826 1.00 18.75 41 TYR B C 1
ATOM 1217 O O . TYR B 1 47 ? 49.326 35.919 -7.803 1.00 17.41 41 TYR B O 1
ATOM 1226 N N . TYR B 1 48 ? 48.018 34.712 -9.222 1.00 18.06 42 TYR B N 1
ATOM 1227 C CA . TYR B 1 48 ? 46.773 34.893 -8.479 1.00 18.13 42 TYR B CA 1
ATOM 1228 C C . TYR B 1 48 ? 46.121 33.574 -8.110 1.00 18.52 42 TYR B C 1
ATOM 1229 O O . TYR B 1 48 ? 46.282 32.568 -8.795 1.00 18.80 42 TYR B O 1
ATOM 1238 N N . VAL B 1 49 ? 45.368 33.599 -7.020 1.00 19.55 43 VAL B N 1
ATOM 1239 C CA . VAL B 1 49 ? 44.663 32.424 -6.537 1.00 19.08 43 VAL B CA 1
ATOM 1240 C C . VAL B 1 49 ? 43.167 32.621 -6.709 1.00 18.27 43 VAL B C 1
ATOM 1241 O O . VAL B 1 49 ? 42.603 33.578 -6.186 1.00 18.47 43 VAL B O 1
ATOM 1245 N N . ILE B 1 50 ? 42.538 31.724 -7.462 1.00 18.18 44 ILE B N 1
ATOM 1246 C CA . ILE B 1 50 ? 41.091 31.760 -7.677 1.00 16.47 44 ILE B CA 1
ATOM 1247 C C . ILE B 1 50 ? 40.536 30.446 -7.127 1.00 16.47 44 ILE B C 1
ATOM 1248 O O . ILE B 1 50 ? 41.238 29.432 -7.107 1.00 14.63 44 ILE B O 1
ATOM 1253 N N . TYR B 1 51 ? 39.292 30.476 -6.665 1.00 15.69 45 TYR B N 1
ATOM 1254 C CA . TYR B 1 51 ? 38.650 29.276 -6.151 1.00 18.23 45 TYR B CA 1
ATOM 1255 C C . TYR B 1 51 ? 37.160 29.289 -6.460 1.00 16.94 45 TYR B C 1
ATOM 1256 O O . TYR B 1 51 ? 36.613 30.296 -6.891 1.00 15.16 45 TYR B O 1
ATOM 1265 N N . ALA B 1 52 ? 36.520 28.146 -6.249 1.00 19.00 46 ALA B N 1
ATOM 1266 C CA . ALA B 1 52 ? 35.092 27.994 -6.495 1.00 19.26 46 ALA B CA 1
ATOM 1267 C C . ALA B 1 52 ? 34.563 26.866 -5.627 1.00 20.66 46 ALA B C 1
ATOM 1268 O O . ALA B 1 52 ? 35.300 25.951 -5.282 1.00 20.39 46 ALA B O 1
ATOM 1270 N N . ASN B 1 53 ? 33.287 26.954 -5.263 1.00 23.51 47 ASN B N 1
ATOM 1271 C CA . ASN B 1 53 ? 32.626 25.938 -4.443 1.00 25.25 47 ASN B CA 1
ATOM 1272 C C . ASN B 1 53 ? 31.371 25.494 -5.187 1.00 26.10 47 ASN B C 1
ATOM 1273 O O . ASN B 1 53 ? 31.051 26.022 -6.254 1.00 27.68 47 ASN B O 1
ATOM 1278 N N . GLY B 1 54 ? 30.664 24.525 -4.620 1.00 28.17 48 GLY B N 1
ATOM 1279 C CA . GLY B 1 54 ? 29.455 24.034 -5.251 1.00 28.16 48 GLY B CA 1
ATOM 1280 C C . GLY B 1 54 ? 29.767 23.434 -6.602 1.00 29.08 48 GLY B C 1
ATOM 1281 O O . GLY B 1 54 ? 30.850 22.890 -6.804 1.00 27.92 48 GLY B O 1
ATOM 1282 N N . GLN B 1 55 ? 28.820 23.541 -7.529 1.00 31.55 49 GLN B N 1
ATOM 1283 C CA . GLN B 1 55 ? 28.996 22.993 -8.871 1.00 32.52 49 GLN B CA 1
ATOM 1284 C C . GLN B 1 55 ? 30.125 23.667 -9.636 1.00 31.14 49 GLN B C 1
ATOM 1285 O O . GLN B 1 55 ? 30.770 23.032 -10.474 1.00 32.27 49 GLN B O 1
ATOM 1291 N N . LEU B 1 56 ? 30.368 24.945 -9.352 1.00 28.40 50 LEU B N 1
ATOM 1292 C CA . LEU B 1 56 ? 31.436 25.666 -10.035 1.00 27.14 50 LEU B CA 1
ATOM 1293 C C . LEU B 1 56 ? 32.807 25.029 -9.815 1.00 25.91 50 LEU B C 1
ATOM 1294 O O . LEU B 1 56 ? 33.652 25.059 -10.714 1.00 25.17 50 LEU B O 1
ATOM 1299 N N . ALA B 1 57 ? 33.015 24.470 -8.618 1.00 24.57 51 ALA B N 1
ATOM 1300 C CA . ALA B 1 57 ? 34.271 23.815 -8.239 1.00 22.41 51 ALA B CA 1
ATOM 1301 C C . ALA B 1 57 ? 34.631 22.704 -9.218 1.00 22.64 51 ALA B C 1
ATOM 1302 O O . ALA B 1 57 ? 35.772 22.593 -9.676 1.00 21.99 51 ALA B O 1
ATOM 1304 N N . TYR B 1 58 ? 33.637 21.882 -9.535 1.00 23.40 52 TYR B N 1
ATOM 1305 C CA . TYR B 1 58 ? 33.811 20.775 -10.462 1.00 23.73 52 TYR B CA 1
ATOM 1306 C C . TYR B 1 58 ? 33.915 21.272 -11.892 1.00 24.11 52 TYR B C 1
ATOM 1307 O O . TYR B 1 58 ? 34.592 20.658 -12.724 1.00 23.45 52 TYR B O 1
ATOM 1316 N N . GLU B 1 59 ? 33.238 22.390 -12.164 1.00 25.72 53 GLU B N 1
ATOM 1317 C CA . GLU B 1 59 ? 33.268 23.035 -13.474 1.00 25.78 53 GLU B CA 1
ATOM 1318 C C . GLU B 1 59 ? 34.679 23.591 -13.642 1.00 25.02 53 GLU B C 1
ATOM 1319 O O . GLU B 1 59 ? 35.269 23.499 -14.722 1.00 25.14 53 GLU B O 1
ATOM 1325 N N . LEU B 1 60 ? 35.225 24.149 -12.561 1.00 23.40 54 LEU B N 1
ATOM 1326 C CA . LEU B 1 60 ? 36.575 24.716 -12.579 1.00 22.39 54 LEU B CA 1
ATOM 1327 C C . LEU B 1 60 ? 37.613 23.650 -12.926 1.00 21.71 54 LEU B C 1
ATOM 1328 O O . LEU B 1 60 ? 38.491 23.875 -13.761 1.00 20.90 54 LEU B O 1
ATOM 1333 N N . GLU B 1 61 ? 37.515 22.488 -12.279 1.00 23.61 55 GLU B N 1
ATOM 1334 C CA . GLU B 1 61 ? 38.471 21.403 -12.514 1.00 23.42 55 GLU B CA 1
ATOM 1335 C C . GLU B 1 61 ? 38.399 20.852 -13.932 1.00 24.87 55 GLU B C 1
ATOM 1336 O O . GLU B 1 61 ? 39.414 20.436 -14.489 1.00 24.91 55 GLU B O 1
ATOM 1342 N N . LYS B 1 62 ? 37.202 20.850 -14.517 1.00 27.14 56 LYS B N 1
ATOM 1343 C CA . LYS B 1 62 ? 37.029 20.378 -15.892 1.00 28.28 56 LYS B CA 1
ATOM 1344 C C . LYS B 1 62 ? 37.712 21.358 -16.852 1.00 27.67 56 LYS B C 1
ATOM 1345 O O . LYS B 1 62 ? 38.246 20.955 -17.880 1.00 28.85 56 LYS B O 1
ATOM 1351 N N . HIS B 1 63 ? 37.709 22.640 -16.493 1.00 26.29 57 HIS B N 1
ATOM 1352 C CA . HIS B 1 63 ? 38.327 23.678 -17.306 1.00 24.32 57 HIS B CA 1
ATOM 1353 C C . HIS B 1 63 ? 39.829 23.505 -17.301 1.00 25.04 57 HIS B C 1
ATOM 1354 O O . HIS B 1 63 ? 40.475 23.653 -18.332 1.00 27.16 57 HIS B O 1
ATOM 1361 N N . THR B 1 64 ? 40.381 23.192 -16.133 1.00 25.68 58 THR B N 1
ATOM 1362 C CA . THR B 1 64 ? 41.827 23.008 -15.972 1.00 25.99 58 THR B CA 1
ATOM 1363 C C . THR B 1 64 ? 42.387 21.814 -16.748 1.00 26.18 58 THR B C 1
ATOM 1364 O O . THR B 1 64 ? 43.602 21.658 -16.889 1.00 23.23 58 THR B O 1
ATOM 1368 N N . LYS B 1 65 ? 41.497 20.963 -17.241 1.00 27.06 59 LYS B N 1
ATOM 1369 C CA . LYS B 1 65 ? 41.917 19.801 -17.998 1.00 27.15 59 LYS B CA 1
ATOM 1370 C C . LYS B 1 65 ? 41.684 20.042 -19.483 1.00 27.91 59 LYS B C 1
ATOM 1371 O O . LYS B 1 65 ? 42.340 19.427 -20.321 1.00 28.71 59 LYS B O 1
ATOM 1377 N N . LYS B 1 66 ? 40.768 20.951 -19.808 1.00 28.12 60 LYS B N 1
ATOM 1378 C CA . LYS B 1 66 ? 40.435 21.227 -21.203 1.00 29.09 60 LYS B CA 1
ATOM 1379 C C . LYS B 1 66 ? 41.043 22.499 -21.780 1.00 29.36 60 LYS B C 1
ATOM 1380 O O . LYS B 1 66 ? 41.096 22.663 -23.001 1.00 30.67 60 LYS B O 1
ATOM 1386 N N . TYR B 1 67 ? 41.518 23.393 -20.919 1.00 29.00 61 TYR B N 1
ATOM 1387 C CA . TYR B 1 67 ? 42.085 24.646 -21.401 1.00 28.68 61 TYR B CA 1
ATOM 1388 C C . TYR B 1 67 ? 43.289 25.110 -20.570 1.00 29.21 61 TYR B C 1
ATOM 1389 O O . TYR B 1 67 ? 43.379 24.810 -19.381 1.00 29.20 61 TYR B O 1
ATOM 1398 N N . LYS B 1 68 ? 44.204 25.852 -21.203 1.00 29.66 62 LYS B N 1
ATOM 1399 C CA . LYS B 1 68 ? 45.403 26.367 -20.536 1.00 28.80 62 LYS B CA 1
ATOM 1400 C C . LYS B 1 68 ? 45.229 27.745 -19.916 1.00 27.44 62 LYS B C 1
ATOM 1401 O O . LYS B 1 68 ? 46.016 28.144 -19.056 1.00 26.98 62 LYS B O 1
ATOM 1407 N N . THR B 1 69 ? 44.209 28.476 -20.356 1.00 26.21 63 THR B N 1
ATOM 1408 C CA . THR B 1 69 ? 43.947 29.808 -19.826 1.00 25.86 63 THR B CA 1
ATOM 1409 C C . THR B 1 69 ? 42.492 29.914 -19.422 1.00 23.67 63 THR B C 1
ATOM 1410 O O . THR B 1 69 ? 41.637 29.226 -19.981 1.00 24.09 63 THR B O 1
ATOM 1414 N N . ILE B 1 70 ? 42.213 30.778 -18.452 1.00 21.54 64 ILE B N 1
ATOM 1415 C CA . ILE B 1 70 ? 40.853 30.957 -17.962 1.00 19.15 64 ILE B CA 1
ATOM 1416 C C . ILE B 1 70 ? 40.520 32.429 -17.771 1.00 18.92 64 ILE B C 1
ATOM 1417 O O . ILE B 1 70 ? 41.373 33.204 -17.330 1.00 18.33 64 ILE B O 1
ATOM 1422 N N . SER B 1 71 ? 39.284 32.797 -18.121 1.00 19.64 65 SER B N 1
ATOM 1423 C CA . SER B 1 71 ? 38.762 34.168 -17.987 1.00 21.05 65 SER B CA 1
ATOM 1424 C C . SER B 1 71 ? 37.636 34.067 -16.976 1.00 21.59 65 SER B C 1
ATOM 1425 O O . SER B 1 71 ? 36.697 33.295 -17.156 1.00 21.15 65 SER B O 1
ATOM 1428 N N . ILE B 1 72 ? 37.710 34.851 -15.912 1.00 21.66 66 ILE B N 1
ATOM 1429 C CA . ILE B 1 72 ? 36.683 34.755 -14.909 1.00 21.68 66 ILE B CA 1
ATOM 1430 C C . ILE B 1 72 ? 36.131 36.064 -14.383 1.00 22.98 66 ILE B C 1
ATOM 1431 O O . ILE B 1 72 ? 36.729 37.139 -14.548 1.00 22.95 66 ILE B O 1
ATOM 1436 N N . GLU B 1 73 ? 34.952 35.935 -13.774 1.00 22.66 67 GLU B N 1
ATOM 1437 C CA . GLU B 1 73 ? 34.269 37.018 -13.095 1.00 21.14 67 GLU B CA 1
ATOM 1438 C C . GLU B 1 73 ? 34.211 36.487 -11.669 1.00 20.24 67 GLU B C 1
ATOM 1439 O O . GLU B 1 73 ? 33.585 35.468 -11.426 1.00 18.85 67 GLU B O 1
ATOM 1445 N N . GLY B 1 74 ? 34.866 37.150 -10.726 1.00 20.63 68 GLY B N 1
ATOM 1446 C CA . GLY B 1 74 ? 34.826 36.648 -9.367 1.00 19.98 68 GLY B CA 1
ATOM 1447 C C . GLY B 1 74 ? 34.616 37.720 -8.326 1.00 20.53 68 GLY B C 1
ATOM 1448 O O . GLY B 1 74 ? 34.141 38.815 -8.633 1.00 21.50 68 GLY B O 1
ATOM 1449 N N . ILE B 1 75 ? 34.966 37.399 -7.085 1.00 20.78 69 ILE B N 1
ATOM 1450 C CA . ILE B 1 75 ? 34.843 38.336 -5.968 1.00 19.74 69 ILE B CA 1
ATOM 1451 C C . ILE B 1 75 ? 36.175 38.328 -5.219 1.00 18.61 69 ILE B C 1
ATOM 1452 O O . ILE B 1 75 ? 36.780 37.280 -5.006 1.00 16.92 69 ILE B O 1
ATOM 1457 N N . LEU B 1 76 ? 36.621 39.509 -4.817 1.00 20.43 70 LEU B N 1
ATOM 1458 C CA . LEU B 1 76 ? 37.892 39.659 -4.116 1.00 20.40 70 LEU B CA 1
ATOM 1459 C C . LEU B 1 76 ? 37.799 39.372 -2.610 1.00 19.40 70 LEU B C 1
ATOM 1460 O O . LEU B 1 76 ? 37.134 40.097 -1.857 1.00 20.34 70 LEU B O 1
ATOM 1465 N N . ARG B 1 77 ? 38.475 38.313 -2.176 1.00 18.27 71 ARG B N 1
ATOM 1466 C CA . ARG B 1 77 ? 38.466 37.925 -0.776 1.00 16.70 71 ARG B CA 1
ATOM 1467 C C . ARG B 1 77 ? 39.877 38.000 -0.208 1.00 17.82 71 ARG B C 1
ATOM 1468 O O . ARG B 1 77 ? 40.841 38.138 -0.959 1.00 18.34 71 ARG B O 1
ATOM 1476 N N . THR B 1 78 ? 39.999 37.929 1.117 1.00 17.84 72 THR B N 1
ATOM 1477 C CA . THR B 1 78 ? 41.305 37.947 1.768 1.00 19.09 72 THR B CA 1
ATOM 1478 C C . THR B 1 78 ? 41.242 37.050 2.988 1.00 19.68 72 THR B C 1
ATOM 1479 O O . THR B 1 78 ? 40.161 36.645 3.416 1.00 19.82 72 THR B O 1
ATOM 1483 N N . TYR B 1 79 ? 42.414 36.720 3.524 1.00 20.49 73 TYR B N 1
ATOM 1484 C CA . TYR B 1 79 ? 42.530 35.918 4.741 1.00 21.71 73 TYR B CA 1
ATOM 1485 C C . TYR B 1 79 ? 43.820 36.331 5.422 1.00 20.68 73 TYR B C 1
ATOM 1486 O O . TYR B 1 79 ? 44.730 36.848 4.776 1.00 21.86 73 TYR B O 1
ATOM 1495 N N . LEU B 1 80 ? 43.890 36.128 6.731 1.00 22.22 74 LEU B N 1
ATOM 1496 C CA . LEU B 1 80 ? 45.078 36.503 7.482 1.00 23.99 74 LEU B CA 1
ATOM 1497 C C . LEU B 1 80 ? 46.121 35.414 7.585 1.00 25.17 74 LEU B C 1
ATOM 1498 O O . LEU B 1 80 ? 45.842 34.302 8.039 1.00 24.85 74 LEU B O 1
ATOM 1503 N N . GLU B 1 81 ? 47.324 35.755 7.136 1.00 26.98 75 GLU B N 1
ATOM 1504 C CA . GLU B 1 81 ? 48.469 34.873 7.221 1.00 28.24 75 GLU B CA 1
ATOM 1505 C C . GLU B 1 81 ? 48.954 35.207 8.625 1.00 29.30 75 GLU B C 1
ATOM 1506 O O . GLU B 1 81 ? 49.588 36.237 8.832 1.00 28.81 75 GLU B O 1
ATOM 1512 N N . ARG B 1 82 ? 48.616 34.350 9.588 1.00 30.82 76 ARG B N 1
ATOM 1513 C CA . ARG B 1 82 ? 48.972 34.563 10.991 1.00 31.83 76 ARG B CA 1
ATOM 1514 C C . ARG B 1 82 ? 50.427 34.919 11.235 1.00 32.72 76 ARG B C 1
ATOM 1515 O O . ARG B 1 82 ? 50.747 36.025 11.662 1.00 32.80 76 ARG B O 1
ATOM 1523 N N . LYS B 1 83 ? 51.306 33.969 10.958 1.00 33.82 77 LYS B N 1
ATOM 1524 C CA . LYS B 1 83 ? 52.730 34.150 11.163 1.00 35.22 77 LYS B CA 1
ATOM 1525 C C . LYS B 1 83 ? 53.310 35.484 10.695 1.00 36.83 77 LYS B C 1
ATOM 1526 O O . LYS B 1 83 ? 53.966 36.175 11.474 1.00 37.31 77 LYS B O 1
ATOM 1532 N N . SER B 1 84 ? 53.072 35.851 9.438 1.00 37.85 78 SER B N 1
ATOM 1533 C CA . SER B 1 84 ? 53.591 37.112 8.907 1.00 37.23 78 SER B CA 1
ATOM 1534 C C . SER B 1 84 ? 52.616 38.274 9.129 1.00 37.36 78 SER B C 1
ATOM 1535 O O . SER B 1 84 ? 52.960 39.442 8.921 1.00 36.36 78 SER B O 1
ATOM 1538 N N . GLU B 1 85 ? 51.403 37.940 9.557 1.00 36.71 79 GLU B N 1
ATOM 1539 C CA . GLU B 1 85 ? 50.363 38.929 9.807 1.00 37.61 79 GLU B CA 1
ATOM 1540 C C . GLU B 1 85 ? 50.085 39.791 8.569 1.00 36.90 79 GLU B C 1
ATOM 1541 O O . GLU B 1 85 ? 49.970 41.014 8.674 1.00 37.11 79 GLU B O 1
ATOM 1547 N N . ILE B 1 86 ? 49.980 39.131 7.409 1.00 35.30 80 ILE B N 1
ATOM 1548 C CA . ILE B 1 86 ? 49.692 39.759 6.108 1.00 31.56 80 ILE B CA 1
ATOM 1549 C C . ILE B 1 86 ? 48.373 39.208 5.560 1.00 30.67 80 ILE B C 1
ATOM 1550 O O . ILE B 1 86 ? 48.115 38.007 5.643 1.00 28.64 80 ILE B O 1
ATOM 1555 N N . TRP B 1 87 ? 47.550 40.080 4.984 1.00 30.05 81 TRP B N 1
ATOM 1556 C CA . TRP B 1 87 ? 46.263 39.659 4.444 1.00 30.29 81 TRP B CA 1
ATOM 1557 C C . TRP B 1 87 ? 46.314 39.217 2.986 1.00 29.64 81 TRP B C 1
ATOM 1558 O O . TRP B 1 87 ? 46.197 40.035 2.072 1.00 30.17 81 TRP B O 1
ATOM 1569 N N . LYS B 1 88 ? 46.466 37.908 2.785 1.00 28.06 82 LYS B N 1
ATOM 1570 C CA . LYS B 1 88 ? 46.564 37.320 1.450 1.00 26.78 82 LYS B CA 1
ATOM 1571 C C . LYS B 1 88 ? 45.274 37.486 0.653 1.00 26.71 82 LYS B C 1
ATOM 1572 O O . LYS B 1 88 ? 44.177 37.519 1.222 1.00 27.35 82 LYS B O 1
ATOM 1578 N N . THR B 1 89 ? 45.419 37.575 -0.669 1.00 23.86 83 THR B N 1
ATOM 1579 C CA . THR B 1 89 ? 44.286 37.742 -1.565 1.00 21.83 83 THR B CA 1
ATOM 1580 C C . THR B 1 89 ? 43.890 36.467 -2.314 1.00 20.97 83 THR B C 1
ATOM 1581 O O . THR B 1 89 ? 44.737 35.703 -2.785 1.00 19.26 83 THR B O 1
ATOM 1585 N N . THR B 1 90 ? 42.584 36.254 -2.418 1.00 18.94 84 THR B N 1
ATOM 1586 C CA . THR B 1 90 ? 42.041 35.110 -3.132 1.00 19.08 84 THR B CA 1
ATOM 1587 C C . THR B 1 90 ? 40.918 35.651 -4.012 1.00 19.16 84 THR B C 1
ATOM 1588 O O . THR B 1 90 ? 40.473 36.793 -3.855 1.00 19.70 84 THR B O 1
ATOM 1592 N N . ILE B 1 91 ? 40.458 34.845 -4.950 1.00 19.44 85 ILE B N 1
ATOM 1593 C CA . ILE B 1 91 ? 39.396 35.296 -5.822 1.00 18.28 85 ILE B CA 1
ATOM 1594 C C . ILE B 1 91 ? 38.298 34.244 -5.921 1.00 18.06 85 ILE B C 1
ATOM 1595 O O . ILE B 1 91 ? 38.501 33.184 -6.503 1.00 18.60 85 ILE B O 1
ATOM 1600 N N . GLU B 1 92 ? 37.145 34.545 -5.327 1.00 16.76 86 GLU B N 1
ATOM 1601 C CA . GLU B 1 92 ? 36.001 33.656 -5.368 1.00 16.36 86 GLU B CA 1
ATOM 1602 C C . GLU B 1 92 ? 35.351 33.813 -6.736 1.00 16.99 86 GLU B C 1
ATOM 1603 O O . GLU B 1 92 ? 34.948 34.910 -7.125 1.00 15.85 86 GLU B O 1
ATOM 1609 N N . ILE B 1 93 ? 35.252 32.714 -7.471 1.00 17.79 87 ILE B N 1
ATOM 1610 C CA . ILE B 1 93 ? 34.673 32.764 -8.806 1.00 19.08 87 ILE B CA 1
ATOM 1611 C C . ILE B 1 93 ? 33.153 32.738 -8.775 1.00 20.46 87 ILE B C 1
ATOM 1612 O O . ILE B 1 93 ? 32.550 32.035 -7.964 1.00 21.49 87 ILE B O 1
ATOM 1617 N N . VAL B 1 94 ? 32.545 33.519 -9.663 1.00 21.03 88 VAL B N 1
ATOM 1618 C CA . VAL B 1 94 ? 31.093 33.604 -9.793 1.00 21.25 88 VAL B CA 1
ATOM 1619 C C . VAL B 1 94 ? 30.718 33.013 -11.152 1.00 22.77 88 VAL B C 1
ATOM 1620 O O . VAL B 1 94 ? 29.665 32.402 -11.311 1.00 22.50 88 VAL B O 1
ATOM 1624 N N . LYS B 1 95 ? 31.616 33.185 -12.120 1.00 24.33 89 LYS B N 1
ATOM 1625 C CA . LYS B 1 95 ? 31.405 32.720 -13.484 1.00 23.49 89 LYS B CA 1
ATOM 1626 C C . LYS B 1 95 ? 32.707 32.485 -14.272 1.00 23.40 89 LYS B C 1
ATOM 1627 O O . LYS B 1 95 ? 33.690 33.211 -14.126 1.00 23.77 89 LYS B O 1
ATOM 1633 N N . ILE B 1 96 ? 32.707 31.450 -15.099 1.00 22.71 90 ILE B N 1
ATOM 1634 C CA . ILE B 1 96 ? 33.847 31.140 -15.940 1.00 22.09 90 ILE B CA 1
ATOM 1635 C C . ILE B 1 96 ? 33.357 31.423 -17.355 1.00 23.36 90 ILE B C 1
ATOM 1636 O O . ILE B 1 96 ? 32.464 30.745 -17.868 1.00 21.13 90 ILE B O 1
ATOM 1641 N N . PHE B 1 97 ? 33.926 32.457 -17.963 1.00 24.75 91 PHE B N 1
ATOM 1642 C CA . PHE B 1 97 ? 33.553 32.866 -19.310 1.00 26.61 91 PHE B CA 1
ATOM 1643 C C . PHE B 1 97 ? 34.007 31.894 -20.375 1.00 27.17 91 PHE B C 1
ATOM 1644 O O . PHE B 1 97 ? 35.100 31.332 -20.305 1.00 25.68 91 PHE B O 1
ATOM 1652 N N . ASN B 1 98 ? 33.134 31.694 -21.357 1.00 30.23 92 ASN B N 1
ATOM 1653 C CA . ASN B 1 98 ? 33.415 30.792 -22.460 1.00 32.11 92 ASN B CA 1
ATOM 1654 C C . ASN B 1 98 ? 34.716 31.259 -23.109 1.00 33.10 92 ASN B C 1
ATOM 1655 O O . ASN B 1 98 ? 34.844 32.420 -23.508 1.00 32.19 92 ASN B O 1
ATOM 1660 N N . PRO B 1 99 ? 35.711 30.367 -23.197 1.00 34.12 93 PRO B N 1
ATOM 1661 C CA . PRO B 1 99 ? 36.972 30.782 -23.818 1.00 35.77 93 PRO B CA 1
ATOM 1662 C C . PRO B 1 99 ? 36.733 31.300 -25.237 1.00 37.14 93 PRO B C 1
ATOM 1663 O O . PRO B 1 99 ? 37.543 32.042 -25.796 1.00 38.19 93 PRO B O 1
ATOM 1667 N N . LYS B 1 100 ? 35.591 30.917 -25.797 1.00 38.02 94 LYS B N 1
ATOM 1668 C CA . LYS B 1 100 ? 35.215 31.297 -27.148 1.00 38.89 94 LYS B CA 1
ATOM 1669 C C . LYS B 1 100 ? 35.039 32.810 -27.327 1.00 40.08 94 LYS B C 1
ATOM 1670 O O . LYS B 1 100 ? 35.529 33.381 -28.298 1.00 39.96 94 LYS B O 1
ATOM 1676 N N . ASN B 1 101 ? 34.358 33.462 -26.386 1.00 41.93 95 ASN B N 1
ATOM 1677 C CA . ASN B 1 101 ? 34.110 34.900 -26.488 1.00 42.09 95 ASN B CA 1
ATOM 1678 C C . ASN B 1 101 ? 35.117 35.866 -25.845 1.00 42.28 95 ASN B C 1
ATOM 1679 O O . ASN B 1 101 ? 35.979 35.477 -25.045 1.00 41.72 95 ASN B O 1
ATOM 1684 N N . GLU B 1 102 ? 34.983 37.135 -26.236 1.00 42.58 96 GLU B N 1
ATOM 1685 C CA . GLU B 1 102 ? 35.818 38.245 -25.772 1.00 42.65 96 GLU B CA 1
ATOM 1686 C C . GLU B 1 102 ? 34.996 39.117 -24.814 1.00 42.23 96 GLU B C 1
ATOM 1687 O O . GLU B 1 102 ? 33.971 39.679 -25.200 1.00 43.00 96 GLU B O 1
ATOM 1693 N N . ILE B 1 103 ? 35.457 39.246 -23.576 1.00 41.73 97 ILE B N 1
ATOM 1694 C CA . ILE B 1 103 ? 34.736 40.013 -22.560 1.00 40.91 97 ILE B CA 1
ATOM 1695 C C . ILE B 1 103 ? 34.929 41.536 -22.613 1.00 41.42 97 ILE B C 1
ATOM 1696 O O . ILE B 1 103 ? 36.054 42.034 -22.706 1.00 41.08 97 ILE B O 1
ATOM 1701 N N . VAL B 1 104 ? 33.809 42.258 -22.538 1.00 41.92 98 VAL B N 1
ATOM 1702 C CA . VAL B 1 104 ? 33.778 43.724 -22.579 1.00 43.07 98 VAL B CA 1
ATOM 1703 C C . VAL B 1 104 ? 33.075 44.264 -21.321 1.00 44.10 98 VAL B C 1
ATOM 1704 O O . VAL B 1 104 ? 31.859 44.104 -21.175 1.00 44.41 98 VAL B O 1
ATOM 1708 N N . ILE B 1 105 ? 33.827 44.908 -20.426 1.00 45.30 99 ILE B N 1
ATOM 1709 C CA . ILE B 1 105 ? 33.260 45.439 -19.173 1.00 46.14 99 ILE B CA 1
ATOM 1710 C C . ILE B 1 105 ? 32.797 46.896 -19.236 1.00 47.63 99 ILE B C 1
ATOM 1711 O O . ILE B 1 105 ? 33.536 47.773 -19.669 1.00 48.55 99 ILE B O 1
ATOM 1716 N N . ASP B 1 106 ? 31.583 47.146 -18.757 1.00 49.47 100 ASP B N 1
ATOM 1717 C CA . ASP B 1 106 ? 30.989 48.482 -18.772 1.00 51.71 100 ASP B CA 1
ATOM 1718 C C . ASP B 1 106 ? 30.5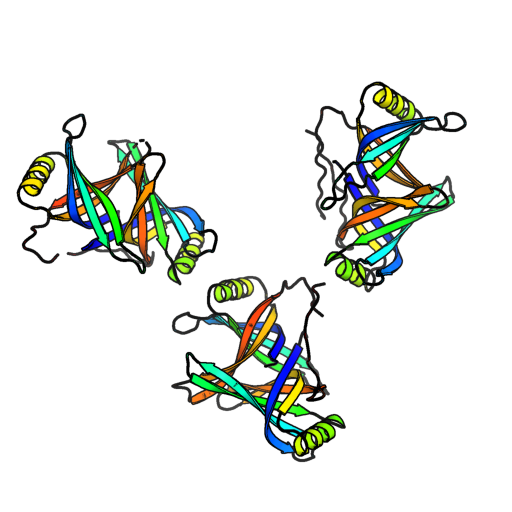20 48.883 -17.368 1.00 50.93 100 ASP B C 1
ATOM 1719 O O . ASP B 1 106 ? 30.202 48.019 -16.553 1.00 50.84 100 ASP B O 1
ATOM 1724 N N . TYR B 1 107 ? 30.482 50.187 -17.086 1.00 50.91 101 TYR B N 1
ATOM 1725 C CA . TYR B 1 107 ? 30.029 50.671 -15.781 1.00 50.90 101 TYR B CA 1
ATOM 1726 C C . TYR B 1 107 ? 29.304 52.015 -15.861 1.00 51.17 101 TYR B C 1
ATOM 1727 O O . TYR B 1 107 ? 29.121 52.509 -16.990 1.00 50.61 101 TYR B O 1
ATOM 1736 N N . MET C 1 7 ? 44.616 42.942 -22.053 1.00 33.79 1 MET C N 1
ATOM 1737 C CA . MET C 1 7 ? 44.369 41.752 -21.185 1.00 35.42 1 MET C CA 1
ATOM 1738 C C . MET C 1 7 ? 43.369 42.031 -20.054 1.00 34.30 1 MET C C 1
ATOM 1739 O O . MET C 1 7 ? 43.455 43.065 -19.368 1.00 34.63 1 MET C O 1
ATOM 1744 N N . LEU C 1 8 ? 42.421 41.104 -19.867 1.00 32.00 2 LEU C N 1
ATOM 1745 C CA . LEU C 1 8 ? 41.394 41.227 -18.828 1.00 29.20 2 LEU C CA 1
ATOM 1746 C C . LEU C 1 8 ? 41.981 41.372 -17.422 1.00 28.01 2 LEU C C 1
ATOM 1747 O O . LEU C 1 8 ? 42.772 40.546 -16.978 1.00 28.66 2 LEU C O 1
ATOM 1752 N N . ASN C 1 9 ? 41.574 42.431 -16.731 1.00 26.57 3 ASN C N 1
ATOM 1753 C CA . ASN C 1 9 ? 41.993 42.713 -15.360 1.00 24.55 3 ASN C CA 1
ATOM 1754 C C . ASN C 1 9 ? 41.286 43.989 -14.890 1.00 25.18 3 ASN C C 1
ATOM 1755 O O . ASN C 1 9 ? 41.885 45.071 -14.873 1.00 25.54 3 ASN C O 1
ATOM 1760 N N . ARG C 1 10 ? 40.005 43.846 -14.531 1.00 25.03 4 ARG C N 1
ATOM 1761 C CA . ARG C 1 10 ? 39.155 44.951 -14.062 1.00 23.65 4 ARG C CA 1
ATOM 1762 C C . ARG C 1 10 ? 38.685 44.689 -12.643 1.00 22.40 4 ARG C C 1
ATOM 1763 O O . ARG C 1 10 ? 38.075 43.658 -12.386 1.00 21.62 4 ARG C O 1
ATOM 1771 N N . VAL C 1 11 ? 38.967 45.624 -11.735 1.00 23.06 5 VAL C N 1
ATOM 1772 C CA . VAL C 1 11 ? 38.557 45.517 -10.330 1.00 23.53 5 VAL C CA 1
ATOM 1773 C C . VAL C 1 11 ? 37.739 46.726 -9.852 1.00 23.21 5 VAL C C 1
ATOM 1774 O O . VAL C 1 11 ? 38.228 47.852 -9.838 1.00 23.61 5 VAL C O 1
ATOM 1778 N N . PHE C 1 12 ? 36.495 46.479 -9.456 1.00 24.59 6 PHE C N 1
ATOM 1779 C CA . PHE C 1 12 ? 35.595 47.523 -8.961 1.00 23.50 6 PHE C CA 1
ATOM 1780 C C . PHE C 1 12 ? 35.387 47.191 -7.501 1.00 23.75 6 PHE C C 1
ATOM 1781 O O . PHE C 1 12 ? 34.820 46.151 -7.180 1.00 23.83 6 PHE C O 1
ATOM 1789 N N . LEU C 1 13 ? 35.850 48.062 -6.613 1.00 24.08 7 LEU C N 1
ATOM 1790 C CA . LEU C 1 13 ? 35.726 47.787 -5.188 1.00 25.06 7 LEU C CA 1
ATOM 1791 C C . LEU C 1 13 ? 35.524 49.038 -4.324 1.00 25.75 7 LEU C C 1
ATOM 1792 O O . LEU C 1 13 ? 36.102 50.092 -4.595 1.00 24.33 7 LEU C O 1
ATOM 1797 N N . GLU C 1 14 ? 34.696 48.905 -3.288 1.00 26.67 8 GLU C N 1
ATOM 1798 C CA . GLU C 1 14 ? 34.442 49.996 -2.355 1.00 28.41 8 GLU C CA 1
ATOM 1799 C C . GLU C 1 14 ? 34.592 49.486 -0.929 1.00 29.64 8 GLU C C 1
ATOM 1800 O O . GLU C 1 14 ? 34.259 48.336 -0.630 1.00 30.89 8 GLU C O 1
ATOM 1806 N N . GLY C 1 15 ? 35.114 50.340 -0.053 1.00 29.72 9 GLY C N 1
ATOM 1807 C CA . GLY C 1 15 ? 35.301 49.954 1.331 1.00 29.05 9 GLY C CA 1
ATOM 1808 C C . GLY C 1 15 ? 35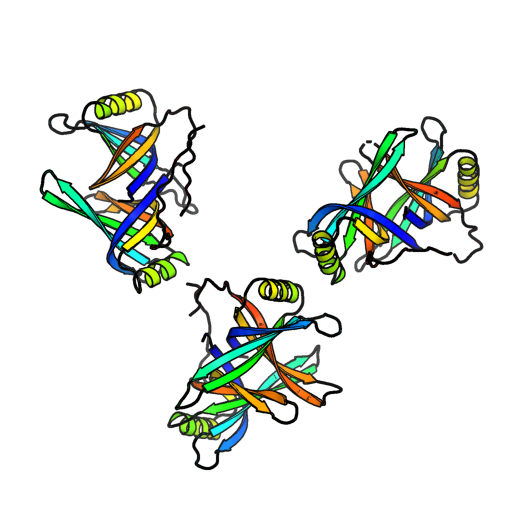.618 51.123 2.241 1.00 29.15 9 GLY C C 1
ATOM 1809 O O . GLY C 1 15 ? 36.027 52.193 1.786 1.00 27.52 9 GLY C O 1
ATOM 1810 N N . GLU C 1 16 ? 35.423 50.914 3.537 1.00 28.68 10 GLU C N 1
ATOM 1811 C CA . GLU C 1 16 ? 35.687 51.942 4.528 1.00 28.67 10 GLU C CA 1
ATOM 1812 C C . GLU C 1 16 ? 37.186 52.078 4.725 1.00 26.08 10 GLU C C 1
ATOM 1813 O O . GLU C 1 16 ? 37.891 51.082 4.809 1.00 25.66 10 GLU C O 1
ATOM 1819 N N . ILE C 1 17 ? 37.678 53.309 4.798 1.00 25.66 11 ILE C N 1
ATOM 1820 C CA . ILE C 1 17 ? 39.103 53.524 4.990 1.00 25.27 11 ILE C CA 1
ATOM 1821 C C . ILE C 1 17 ? 39.540 53.049 6.363 1.00 26.01 11 ILE C C 1
ATOM 1822 O O . ILE C 1 17 ? 38.847 53.261 7.360 1.00 27.27 11 ILE C O 1
ATOM 1827 N N . GLU C 1 18 ? 40.696 52.393 6.395 1.00 27.81 12 GLU C N 1
ATOM 1828 C CA . GLU C 1 18 ? 41.275 51.854 7.622 1.00 28.54 12 GLU C CA 1
ATOM 1829 C C . GLU C 1 18 ? 42.526 52.646 7.992 1.00 29.10 12 GLU C C 1
ATOM 1830 O O . GLU C 1 18 ? 42.655 53.129 9.119 1.00 29.38 12 GLU C O 1
ATOM 1836 N N . SER C 1 19 ? 43.442 52.777 7.036 1.00 28.77 13 SER C N 1
ATOM 1837 C CA . SER C 1 19 ? 44.682 53.518 7.248 1.00 29.84 13 SER C CA 1
ATOM 1838 C C . SER C 1 19 ? 45.283 53.922 5.903 1.00 29.74 13 SER C C 1
ATOM 1839 O O . SER C 1 19 ? 44.671 53.694 4.857 1.00 29.81 13 SER C O 1
ATOM 1842 N N . SER C 1 20 ? 46.473 54.518 5.929 1.00 29.11 14 SER C N 1
ATOM 1843 C CA . SER C 1 20 ? 47.130 54.949 4.700 1.00 29.31 14 SER C CA 1
ATOM 1844 C C . SER C 1 20 ? 48.543 55.462 4.960 1.00 30.63 14 SER C C 1
ATOM 1845 O O . SER C 1 20 ? 48.887 55.843 6.084 1.00 31.45 14 SER C O 1
ATOM 1848 N N . CYS C 1 21 ? 49.357 55.485 3.909 1.00 30.10 15 CYS C N 1
ATOM 1849 C CA . CYS C 1 21 ? 50.736 55.931 4.032 1.00 29.84 15 CYS C CA 1
ATOM 1850 C C . CYS C 1 21 ? 51.358 56.061 2.659 1.00 30.40 15 CYS C C 1
ATOM 1851 O O . CYS C 1 21 ? 50.853 55.499 1.687 1.00 30.66 15 CYS C O 1
ATOM 1854 N N . TRP C 1 22 ? 52.464 56.793 2.587 1.00 29.78 16 TRP C N 1
ATOM 1855 C CA . TRP C 1 22 ? 53.184 56.953 1.335 1.00 28.51 16 TRP C CA 1
ATOM 1856 C C . TRP C 1 22 ? 54.279 55.900 1.305 1.00 29.76 16 TRP C C 1
ATOM 1857 O O . TRP C 1 22 ? 54.784 55.499 2.357 1.00 29.39 16 TRP C O 1
ATOM 1868 N N . SER C 1 23 ? 54.645 55.454 0.105 1.00 30.35 17 SER C N 1
ATOM 1869 C CA . SER C 1 23 ? 55.699 54.459 -0.054 1.00 30.42 17 SER C CA 1
ATOM 1870 C C . SER C 1 23 ? 57.017 55.021 0.491 1.00 33.04 17 SER C C 1
ATOM 1871 O O . SER C 1 23 ? 57.100 56.199 0.835 1.00 34.80 17 SER C O 1
ATOM 1874 N N . VAL C 1 24 ? 58.048 54.184 0.581 1.00 34.98 18 VAL C N 1
ATOM 1875 C CA . VAL C 1 24 ? 59.333 54.646 1.098 1.00 36.09 18 VAL C CA 1
ATOM 1876 C C . VAL C 1 24 ? 59.849 55.785 0.248 1.00 36.60 18 VAL C C 1
ATOM 1877 O O . VAL C 1 24 ? 60.496 56.703 0.747 1.00 37.56 18 VAL C O 1
ATOM 1881 N N . LYS C 1 25 ? 59.550 55.722 -1.044 1.00 37.90 19 LYS C N 1
ATOM 1882 C CA . LYS C 1 25 ? 60.004 56.735 -1.979 1.00 39.03 19 LYS C CA 1
ATOM 1883 C C . LYS C 1 25 ? 58.905 57.724 -2.382 1.00 39.60 19 LYS C C 1
ATOM 1884 O O . LYS C 1 25 ? 59.007 58.377 -3.419 1.00 40.43 19 LYS C O 1
ATOM 1890 N N . LYS C 1 26 ? 57.863 57.844 -1.560 1.00 39.50 20 LYS C N 1
ATOM 1891 C CA . LYS C 1 26 ? 56.739 58.743 -1.846 1.00 38.37 20 LYS C CA 1
ATOM 1892 C C . LYS C 1 26 ? 56.290 58.595 -3.298 1.00 37.83 20 LYS C C 1
ATOM 1893 O O . LYS C 1 26 ? 55.735 59.521 -3.895 1.00 37.70 20 LYS C O 1
ATOM 1899 N N . THR C 1 27 ? 56.547 57.410 -3.847 1.00 38.04 21 THR C N 1
ATOM 1900 C CA . THR C 1 27 ? 56.193 57.059 -5.219 1.00 38.37 21 THR C CA 1
ATOM 1901 C C . THR C 1 27 ? 54.672 56.933 -5.326 1.00 36.20 21 THR C C 1
ATOM 1902 O O . THR C 1 27 ? 54.072 57.286 -6.341 1.00 36.29 21 THR C O 1
ATOM 1906 N N . GLY C 1 28 ? 54.060 56.421 -4.265 1.00 33.53 22 GLY C N 1
ATOM 1907 C CA . GLY C 1 28 ? 52.621 56.261 -4.256 1.00 30.91 22 GLY C CA 1
ATOM 1908 C C . GLY C 1 28 ? 52.003 56.370 -2.874 1.00 28.66 22 GLY C C 1
ATOM 1909 O O . GLY C 1 28 ? 52.681 56.261 -1.848 1.00 26.94 22 GLY C O 1
ATOM 1910 N N . PHE C 1 29 ? 50.697 56.597 -2.854 1.00 26.80 23 PHE C N 1
ATOM 1911 C CA . PHE C 1 29 ? 49.969 56.702 -1.607 1.00 25.51 23 PHE C CA 1
ATOM 1912 C C . PHE C 1 29 ? 49.137 55.440 -1.444 1.00 25.57 23 PHE C C 1
ATOM 1913 O O . PHE C 1 29 ? 48.257 55.173 -2.263 1.00 26.69 23 PHE C O 1
ATOM 1921 N N . LEU C 1 30 ? 49.421 54.664 -0.399 1.00 25.34 24 LEU C N 1
ATOM 1922 C CA . LEU C 1 30 ? 48.693 53.423 -0.142 1.00 24.07 24 LEU C CA 1
ATOM 1923 C C . LEU C 1 30 ? 47.587 53.551 0.893 1.00 23.79 24 LEU C C 1
ATOM 1924 O O . LEU C 1 30 ? 47.785 54.078 1.984 1.00 24.52 24 LEU C O 1
ATOM 1929 N N . VAL C 1 31 ? 46.417 53.044 0.543 1.00 24.46 25 VAL C N 1
ATOM 1930 C CA . VAL C 1 31 ? 45.279 53.098 1.440 1.00 25.14 25 VAL C CA 1
ATOM 1931 C C . VAL C 1 31 ? 44.772 51.685 1.689 1.00 25.00 25 VAL C C 1
ATOM 1932 O O . VAL C 1 31 ? 44.609 50.910 0.750 1.00 25.27 25 VAL C O 1
ATOM 1936 N N . THR C 1 32 ? 44.541 51.350 2.955 1.00 24.83 26 THR C N 1
ATOM 1937 C CA . THR C 1 32 ? 44.016 50.039 3.312 1.00 23.74 26 THR C CA 1
ATOM 1938 C C . THR C 1 32 ? 42.507 50.192 3.467 1.00 23.64 26 THR C C 1
ATOM 1939 O O . THR C 1 32 ? 42.028 50.940 4.314 1.00 23.46 26 THR C O 1
ATOM 1943 N N . ILE C 1 33 ? 41.775 49.480 2.623 1.00 23.77 27 ILE C N 1
ATOM 1944 C CA . ILE C 1 33 ? 40.319 49.506 2.593 1.00 23.30 27 ILE C CA 1
ATOM 1945 C C . ILE C 1 33 ? 39.770 48.236 3.244 1.00 21.79 27 ILE C C 1
ATOM 1946 O O . ILE C 1 33 ? 40.473 47.238 3.337 1.00 20.46 27 ILE C O 1
ATOM 1951 N N . LYS C 1 34 ? 38.534 48.270 3.722 1.00 21.00 28 LYS C N 1
ATOM 1952 C CA . LYS C 1 34 ? 37.988 47.073 4.323 1.00 20.65 28 LYS C CA 1
ATOM 1953 C C . LYS C 1 34 ? 36.505 46.903 4.072 1.00 20.09 28 LYS C C 1
ATOM 1954 O O . LYS C 1 34 ? 35.780 47.866 3.826 1.00 18.61 28 LYS C O 1
ATOM 1960 N N . GLN C 1 35 ? 36.076 45.651 4.106 1.00 20.35 29 GLN C N 1
ATOM 1961 C CA . GLN C 1 35 ? 34.686 45.288 3.904 1.00 20.72 29 GLN C CA 1
ATOM 1962 C C . GLN C 1 35 ? 34.349 44.312 5.008 1.00 22.68 29 GLN C C 1
ATOM 1963 O O . GLN C 1 35 ? 35.146 43.431 5.329 1.00 23.41 29 GLN C O 1
ATOM 1969 N N . MET C 1 36 ? 33.176 44.495 5.607 1.00 25.69 30 MET C N 1
ATOM 1970 C CA . MET C 1 36 ? 32.718 43.650 6.707 1.00 27.15 30 MET C CA 1
ATOM 1971 C C . MET C 1 36 ? 31.443 42.977 6.253 1.00 27.32 30 MET C C 1
ATOM 1972 O O . MET C 1 36 ? 30.549 43.620 5.725 1.00 26.05 30 MET C O 1
ATOM 1977 N N . ARG C 1 37 ? 31.366 41.673 6.463 1.00 29.54 31 ARG C N 1
ATOM 1978 C CA . ARG C 1 37 ? 30.219 40.914 6.009 1.00 31.04 31 ARG C CA 1
ATOM 1979 C C . ARG C 1 37 ? 29.924 39.706 6.889 1.00 32.39 31 ARG C C 1
ATOM 1980 O O . ARG C 1 37 ? 30.777 39.212 7.626 1.00 31.82 31 ARG C O 1
ATOM 1988 N N . PHE C 1 38 ? 28.687 39.250 6.796 1.00 35.04 32 PHE C N 1
ATOM 1989 C CA . PHE C 1 38 ? 28.198 38.111 7.547 1.00 35.84 32 PHE C CA 1
ATOM 1990 C C . PHE C 1 38 ? 28.188 36.869 6.661 1.00 35.15 32 PHE C C 1
ATOM 1991 O O . PHE C 1 38 ? 27.694 36.911 5.537 1.00 36.43 32 PHE C O 1
ATOM 1999 N N . PHE C 1 39 ? 28.744 35.777 7.168 1.00 34.65 33 PHE C N 1
ATOM 2000 C CA . PHE C 1 39 ? 28.767 34.502 6.466 1.00 35.45 33 PHE C CA 1
ATOM 2001 C C . PHE C 1 39 ? 28.347 33.457 7.489 1.00 37.94 33 PHE C C 1
ATOM 2002 O O . PHE C 1 39 ? 29.183 32.854 8.182 1.00 37.90 33 PHE C O 1
ATOM 2010 N N . GLY C 1 40 ? 27.026 33.286 7.588 1.00 40.81 34 GLY C N 1
ATOM 2011 C CA . GLY C 1 40 ? 26.436 32.346 8.531 1.00 44.97 34 GLY C CA 1
ATOM 2012 C C . GLY C 1 40 ? 26.725 32.816 9.951 1.00 47.87 34 GLY C C 1
ATOM 2013 O O . GLY C 1 40 ? 26.172 33.819 10.396 1.00 46.82 34 GLY C O 1
ATOM 2014 N N . GLU C 1 41 ? 27.598 32.093 10.655 1.00 50.98 35 GLU C N 1
ATOM 2015 C CA . GLU C 1 41 ? 28.013 32.450 12.014 1.00 53.88 35 GLU C CA 1
ATOM 2016 C C . GLU C 1 41 ? 29.235 33.315 11.752 1.00 52.34 35 GLU C C 1
ATOM 2017 O O . GLU C 1 41 ? 30.383 33.070 12.154 1.00 52.54 35 GLU C O 1
ATOM 2023 N N . ARG C 1 42 ? 28.859 34.305 10.965 1.00 49.99 36 ARG C N 1
ATOM 2024 C CA . ARG C 1 42 ? 29.599 35.382 10.351 1.00 47.95 36 ARG C CA 1
ATOM 2025 C C . ARG C 1 42 ? 30.704 36.259 10.916 1.00 45.17 36 ARG C C 1
ATOM 2026 O O . ARG C 1 42 ? 31.549 35.860 11.720 1.00 45.99 36 ARG C O 1
ATOM 2034 N N . LEU C 1 43 ? 30.653 37.454 10.323 1.00 43.46 37 LEU C N 1
ATOM 2035 C CA . LEU C 1 43 ? 31.483 38.636 10.482 1.00 40.51 37 LEU C CA 1
ATOM 2036 C C . LEU C 1 43 ? 32.862 38.279 10.015 1.00 38.47 37 LEU C C 1
ATOM 2037 O O . LEU C 1 43 ? 33.643 37.657 10.726 1.00 37.80 37 LEU C O 1
ATOM 2042 N N . PHE C 1 44 ? 33.111 38.612 8.761 1.00 35.97 38 PHE C N 1
ATOM 2043 C CA . PHE C 1 44 ? 34.396 38.402 8.129 1.00 33.66 38 PHE C CA 1
ATOM 2044 C C . PHE C 1 44 ? 34.773 39.759 7.589 1.00 32.24 38 PHE C C 1
ATOM 2045 O O . PHE C 1 44 ? 34.045 40.316 6.774 1.00 31.68 38 PHE C O 1
ATOM 2053 N N . THR C 1 45 ? 35.887 40.303 8.060 1.00 31.72 39 THR C N 1
ATOM 2054 C CA . THR C 1 45 ? 36.360 41.584 7.561 1.00 30.49 39 THR C CA 1
ATOM 2055 C C . THR C 1 45 ? 37.572 41.339 6.654 1.00 27.84 39 THR C C 1
ATOM 2056 O O . THR C 1 45 ? 38.536 40.682 7.046 1.00 28.81 39 THR C O 1
ATOM 2060 N N . ASP C 1 46 ? 37.493 41.852 5.430 1.00 26.01 40 ASP C N 1
ATOM 2061 C CA . ASP C 1 46 ? 38.555 41.727 4.431 1.00 21.65 40 ASP C CA 1
ATOM 2062 C C . ASP C 1 46 ? 39.331 43.037 4.375 1.00 20.17 40 ASP C C 1
ATOM 2063 O O . ASP C 1 46 ? 38.737 44.102 4.481 1.00 19.85 40 ASP C O 1
ATOM 2068 N N . TYR C 1 47 ? 40.651 42.954 4.212 1.00 19.66 41 TYR C N 1
ATOM 2069 C CA . TYR C 1 47 ? 41.508 44.138 4.133 1.00 18.34 41 TYR C CA 1
ATOM 2070 C C . TYR C 1 47 ? 42.194 44.195 2.775 1.00 19.18 41 TYR C C 1
ATOM 2071 O O . TYR C 1 47 ? 42.957 43.297 2.405 1.00 20.46 41 TYR C O 1
ATOM 2080 N N . TYR C 1 48 ? 41.923 45.265 2.038 1.00 18.95 42 TYR C N 1
ATOM 2081 C CA . TYR C 1 48 ? 42.473 45.445 0.703 1.00 17.27 42 TYR C CA 1
ATOM 2082 C C . TYR C 1 48 ? 43.385 46.659 0.642 1.00 17.03 42 TYR C C 1
ATOM 2083 O O . TYR C 1 48 ? 43.031 47.718 1.148 1.00 18.01 42 TYR C O 1
ATOM 2092 N N . VAL C 1 49 ? 44.558 46.515 0.033 1.00 17.25 43 VAL C N 1
ATOM 2093 C CA . VAL C 1 49 ? 45.449 47.661 -0.116 1.00 17.50 43 VAL C CA 1
ATOM 2094 C C . VAL C 1 49 ? 45.398 48.164 -1.553 1.00 18.11 43 VAL C C 1
ATOM 2095 O O . VAL C 1 49 ? 45.702 47.435 -2.511 1.00 16.67 43 VAL C O 1
ATOM 2099 N N . ILE C 1 50 ? 44.968 49.414 -1.680 1.00 19.09 44 ILE C N 1
ATOM 2100 C CA . ILE C 1 50 ? 44.859 50.100 -2.956 1.00 19.43 44 ILE C CA 1
ATOM 2101 C C . ILE C 1 50 ? 45.938 51.182 -2.967 1.00 19.19 44 ILE C C 1
ATOM 2102 O O . ILE C 1 50 ? 46.451 51.574 -1.919 1.00 18.74 44 ILE C O 1
ATOM 2107 N N . TYR C 1 51 ? 46.315 51.634 -4.152 1.00 20.77 45 TYR C N 1
ATOM 2108 C CA . TYR C 1 51 ? 47.328 52.668 -4.259 1.00 22.69 45 TYR C CA 1
ATOM 2109 C C . TYR C 1 51 ? 47.220 53.396 -5.584 1.00 23.23 45 TYR C C 1
ATOM 2110 O O . TYR C 1 51 ? 46.618 52.904 -6.541 1.00 24.17 45 TYR C O 1
ATOM 2119 N N . ALA C 1 52 ? 47.832 54.570 -5.629 1.00 22.32 46 ALA C N 1
ATOM 2120 C CA . ALA C 1 52 ? 47.845 55.386 -6.821 1.00 19.96 46 ALA C CA 1
ATOM 2121 C C . ALA C 1 52 ? 49.213 56.070 -6.875 1.00 21.21 46 ALA C C 1
ATOM 2122 O O . ALA C 1 52 ? 49.739 56.509 -5.838 1.00 20.18 46 ALA C O 1
ATOM 2124 N N . ASN C 1 53 ? 49.802 56.130 -8.070 1.00 21.04 47 ASN C N 1
ATOM 2125 C CA . ASN C 1 53 ? 51.097 56.784 -8.251 1.00 21.83 47 ASN C CA 1
ATOM 2126 C C . ASN C 1 53 ? 50.860 58.108 -8.946 1.00 22.16 47 ASN C C 1
ATOM 2127 O O . ASN C 1 53 ? 49.740 58.428 -9.328 1.00 22.11 47 ASN C O 1
ATOM 2132 N N . GLY C 1 54 ? 51.942 58.856 -9.122 1.00 24.42 48 GLY C N 1
ATOM 2133 C CA . GLY C 1 54 ? 51.875 60.133 -9.802 1.00 24.08 48 GLY C CA 1
ATOM 2134 C C . GLY C 1 54 ? 50.932 61.160 -9.216 1.00 25.72 48 GLY C C 1
ATOM 2135 O O . GLY C 1 54 ? 50.941 61.442 -8.009 1.00 23.90 48 GLY C O 1
ATOM 2136 N N . GLN C 1 55 ? 50.113 61.711 -10.104 1.00 26.07 49 GLN C N 1
ATOM 2137 C CA . GLN C 1 55 ? 49.161 62.750 -9.769 1.00 26.77 49 GLN C CA 1
ATOM 2138 C C . GLN C 1 55 ? 47.934 62.219 -9.037 1.00 25.75 49 GLN C C 1
ATOM 2139 O O . GLN C 1 55 ? 47.383 62.894 -8.167 1.00 25.18 49 GLN C O 1
ATOM 2145 N N . LEU C 1 56 ? 47.516 61.006 -9.382 1.00 25.27 50 LEU C N 1
ATOM 2146 C CA . LEU C 1 56 ? 46.350 60.392 -8.747 1.00 24.67 50 LEU C CA 1
ATOM 2147 C C . LEU C 1 56 ? 46.646 60.083 -7.276 1.00 22.59 50 LEU C C 1
ATOM 2148 O O . LEU C 1 56 ? 45.736 59.974 -6.459 1.00 23.39 50 LEU C O 1
ATOM 2153 N N . ALA C 1 57 ? 47.925 59.956 -6.941 1.00 21.42 51 ALA C N 1
ATOM 2154 C CA . ALA C 1 57 ? 48.332 59.668 -5.568 1.00 20.97 51 ALA C CA 1
ATOM 2155 C C . ALA C 1 57 ? 47.835 60.754 -4.613 1.00 21.70 51 ALA C C 1
ATOM 2156 O O . ALA C 1 57 ? 47.302 60.467 -3.536 1.00 22.24 51 ALA C O 1
ATOM 2158 N N . TYR C 1 58 ? 48.016 62.008 -5.011 1.00 22.99 52 TYR C N 1
ATOM 2159 C CA . TYR C 1 58 ? 47.599 63.137 -4.197 1.00 23.46 52 TYR C CA 1
ATOM 2160 C C . TYR C 1 58 ? 46.087 63.314 -4.227 1.00 24.89 52 TYR C C 1
ATOM 2161 O O . TYR C 1 58 ? 45.512 63.884 -3.305 1.00 25.67 52 TYR C O 1
ATOM 2170 N N . GLU C 1 59 ? 45.447 62.832 -5.291 1.00 27.96 53 GLU C N 1
ATOM 2171 C CA . GLU C 1 59 ? 43.989 62.880 -5.394 1.00 28.68 53 GLU C CA 1
ATOM 2172 C C . GLU C 1 59 ? 43.495 61.845 -4.370 1.00 29.43 53 GLU C C 1
ATOM 2173 O O . GLU C 1 59 ? 42.543 62.091 -3.618 1.00 31.05 53 GLU C O 1
ATOM 2179 N N . LEU C 1 60 ? 44.160 60.690 -4.353 1.00 27.42 54 LEU C N 1
ATOM 2180 C CA . LEU C 1 60 ? 43.842 59.606 -3.429 1.00 26.48 54 LEU C CA 1
ATOM 2181 C C . LEU C 1 60 ? 43.962 60.130 -1.997 1.00 26.40 54 LEU C C 1
ATOM 2182 O O . LEU C 1 60 ? 43.043 59.997 -1.195 1.00 27.16 54 LEU C O 1
ATOM 2187 N N . GLU C 1 61 ? 45.105 60.726 -1.679 1.00 27.70 55 GLU C N 1
ATOM 2188 C CA . GLU C 1 61 ? 45.328 61.281 -0.348 1.00 28.18 55 GLU C CA 1
ATOM 2189 C C . GLU C 1 61 ? 44.211 62.247 0.059 1.00 29.37 55 GLU C C 1
ATOM 2190 O O . GLU C 1 61 ? 43.713 62.191 1.183 1.00 29.65 55 GLU C O 1
ATOM 2196 N N . LYS C 1 62 ? 43.820 63.130 -0.855 1.00 29.29 56 LYS C N 1
ATOM 2197 C CA . LYS C 1 62 ? 42.759 64.085 -0.574 1.00 30.33 56 LYS C CA 1
ATOM 2198 C C . LYS C 1 62 ? 41.439 63.403 -0.263 1.00 30.60 56 LYS C C 1
ATOM 2199 O O . LYS C 1 62 ? 40.822 63.672 0.771 1.00 31.53 56 LYS C O 1
ATOM 2205 N N . HIS C 1 63 ? 41.005 62.527 -1.164 1.00 30.05 57 HIS C N 1
ATOM 2206 C CA . HIS C 1 63 ? 39.739 61.821 -0.994 1.00 29.01 57 HIS C CA 1
ATOM 2207 C C . HIS C 1 63 ? 39.667 61.225 0.399 1.00 29.19 57 HIS C C 1
ATOM 2208 O O . HIS C 1 63 ? 38.651 61.317 1.079 1.00 28.71 57 HIS C O 1
ATOM 2215 N N . THR C 1 64 ? 40.775 60.633 0.817 1.00 31.47 58 THR C N 1
ATOM 2216 C CA . THR C 1 64 ? 40.891 59.985 2.114 1.00 32.31 58 THR C CA 1
ATOM 2217 C C . THR C 1 64 ? 40.674 60.951 3.277 1.00 33.22 58 THR C C 1
ATOM 2218 O O . THR C 1 64 ? 40.541 60.530 4.425 1.00 32.31 58 THR C O 1
ATOM 2222 N N . LYS C 1 65 ? 40.626 62.246 2.980 1.00 34.42 59 LYS C N 1
ATOM 2223 C CA . LYS C 1 65 ? 40.418 63.242 4.022 1.00 35.77 59 LYS C CA 1
ATOM 2224 C C . LYS C 1 65 ? 39.018 63.859 4.008 1.00 36.28 59 LYS C C 1
ATOM 2225 O O . LYS C 1 65 ? 38.691 64.688 4.850 1.00 36.27 59 LYS C O 1
ATOM 2231 N N . LYS C 1 66 ? 38.183 63.441 3.063 1.00 38.33 60 LYS C N 1
ATOM 2232 C CA . LYS C 1 66 ? 36.822 63.962 2.981 1.00 40.74 60 LYS C CA 1
ATOM 2233 C C . LYS C 1 66 ? 35.793 62.830 3.028 1.00 41.67 60 LYS C C 1
ATOM 2234 O O . LYS C 1 66 ? 34.583 63.083 3.058 1.00 42.45 60 LYS C O 1
ATOM 2240 N N . TYR C 1 67 ? 36.269 61.586 3.041 1.00 41.31 61 TYR C N 1
ATOM 2241 C CA . TYR C 1 67 ? 35.374 60.427 3.089 1.00 40.61 61 TYR C CA 1
ATOM 2242 C C . TYR C 1 67 ? 35.911 59.268 3.950 1.00 39.87 61 TYR C C 1
ATOM 2243 O O . TYR C 1 67 ? 37.128 59.105 4.127 1.00 38.98 61 TYR C O 1
ATOM 2252 N N . LYS C 1 68 ? 34.995 58.476 4.502 1.00 38.52 62 LYS C N 1
ATOM 2253 C CA . LYS C 1 68 ? 35.385 57.330 5.318 1.00 37.48 62 LYS C CA 1
ATOM 2254 C C . LYS C 1 68 ? 35.087 56.066 4.526 1.00 35.36 62 LYS C C 1
ATOM 2255 O O . LYS C 1 68 ? 35.127 54.958 5.057 1.00 36.09 62 LYS C O 1
ATOM 2261 N N . THR C 1 69 ? 34.781 56.262 3.247 1.00 31.48 63 THR C N 1
ATOM 2262 C CA . THR C 1 69 ? 34.495 55.181 2.317 1.00 29.46 63 THR C CA 1
ATOM 2263 C C . THR C 1 69 ? 34.933 55.608 0.912 1.00 26.84 63 THR C C 1
ATOM 2264 O O . THR C 1 69 ? 34.836 56.776 0.549 1.00 25.41 63 THR C O 1
ATOM 2268 N N . ILE C 1 70 ? 35.426 54.657 0.129 1.00 25.18 64 ILE C N 1
ATOM 2269 C CA . ILE C 1 70 ? 35.877 54.938 -1.232 1.00 24.33 64 ILE C CA 1
ATOM 2270 C C . ILE C 1 70 ? 35.480 53.813 -2.194 1.00 23.38 64 ILE C C 1
ATOM 2271 O O . ILE C 1 70 ? 35.391 52.645 -1.805 1.00 21.96 64 ILE C O 1
ATOM 2276 N N . SER C 1 71 ? 35.223 54.174 -3.445 1.00 22.75 65 SER C N 1
ATOM 2277 C CA . SER C 1 71 ? 34.849 53.196 -4.456 1.00 23.35 65 SER C CA 1
ATOM 2278 C C . SER C 1 71 ? 35.790 53.454 -5.606 1.00 23.87 65 SER C C 1
ATOM 2279 O O . SER C 1 71 ? 35.979 54.600 -6.006 1.00 24.27 65 SER C O 1
ATOM 2282 N N . ILE C 1 72 ? 36.389 52.401 -6.145 1.00 23.10 66 ILE C N 1
ATOM 2283 C CA . ILE C 1 72 ? 37.347 52.607 -7.215 1.00 22.53 66 ILE C CA 1
ATOM 2284 C C . ILE C 1 72 ? 37.315 51.599 -8.332 1.00 23.38 66 ILE C C 1
ATOM 2285 O O . ILE C 1 72 ? 36.669 50.550 -8.239 1.00 24.27 66 ILE C O 1
ATOM 2290 N N . GLU C 1 73 ? 38.010 51.955 -9.406 1.00 22.51 67 GLU C N 1
ATOM 2291 C CA . GLU C 1 73 ? 38.179 51.080 -10.547 1.00 21.95 67 GLU C CA 1
ATOM 2292 C C . GLU C 1 73 ? 39.690 50.911 -10.532 1.00 20.81 67 GLU C C 1
ATOM 2293 O O . GLU C 1 73 ? 40.429 51.872 -10.702 1.00 20.19 67 GLU C O 1
ATOM 2299 N N . GLY C 1 74 ? 40.145 49.692 -10.284 1.00 20.39 68 GLY C N 1
ATOM 2300 C CA . GLY C 1 74 ? 41.569 49.458 -10.219 1.00 19.09 68 GLY C CA 1
ATOM 2301 C C . GLY C 1 74 ? 42.056 48.297 -11.043 1.00 17.83 68 GLY C C 1
ATOM 2302 O O . GLY C 1 74 ? 41.337 47.738 -11.870 1.00 18.59 68 GLY C O 1
ATOM 2303 N N . ILE C 1 75 ? 43.298 47.927 -10.799 1.00 17.72 69 ILE C N 1
ATOM 2304 C CA . ILE C 1 75 ? 43.928 46.836 -11.521 1.00 18.92 69 ILE C CA 1
ATOM 2305 C C . ILE C 1 75 ? 44.718 45.946 -10.559 1.00 17.68 69 ILE C C 1
ATOM 2306 O O . ILE C 1 75 ? 45.546 46.430 -9.805 1.00 20.17 69 ILE C O 1
ATOM 2311 N N . LEU C 1 76 ? 44.440 44.648 -10.564 1.00 17.34 70 LEU C N 1
ATOM 2312 C CA . LEU C 1 76 ? 45.157 43.736 -9.687 1.00 15.74 70 LEU C CA 1
ATOM 2313 C C . LEU C 1 76 ? 46.634 43.739 -10.043 1.00 17.41 70 LEU C C 1
ATOM 2314 O O . LEU C 1 76 ? 47.005 43.817 -11.213 1.00 19.22 70 LEU C O 1
ATOM 2319 N N . ARG C 1 77 ? 47.468 43.655 -9.016 1.00 18.08 71 ARG C N 1
ATOM 2320 C CA . ARG C 1 77 ? 48.913 43.653 -9.154 1.00 19.11 71 ARG C CA 1
ATOM 2321 C C . ARG C 1 77 ? 49.566 42.885 -8.010 1.00 19.80 71 ARG C C 1
ATOM 2322 O O . ARG C 1 77 ? 48.955 42.651 -6.972 1.00 19.51 71 ARG C O 1
ATOM 2330 N N . THR C 1 78 ? 50.817 42.498 -8.225 1.00 21.82 72 THR C N 1
ATOM 2331 C CA . THR C 1 78 ? 51.619 41.826 -7.214 1.00 24.12 72 THR C CA 1
ATOM 2332 C C . THR C 1 78 ? 53.010 42.469 -7.321 1.00 26.06 72 THR C C 1
ATOM 2333 O O . THR C 1 78 ? 53.293 43.194 -8.283 1.00 26.98 72 THR C O 1
ATOM 2337 N N . TYR C 1 79 ? 53.858 42.254 -6.322 1.00 27.57 73 TYR C N 1
ATOM 2338 C CA . TYR C 1 79 ? 55.222 42.787 -6.363 1.00 29.51 73 TYR C CA 1
ATOM 2339 C C . TYR C 1 79 ? 56.067 42.193 -5.240 1.00 28.92 73 TYR C C 1
ATOM 2340 O O . TYR C 1 79 ? 55.541 41.602 -4.304 1.00 29.56 73 TYR C O 1
ATOM 2349 N N . ILE C 1 86 ? 56.288 38.217 1.346 1.00 20.00 80 ILE C N 1
ATOM 2350 C CA . ILE C 1 86 ? 57.137 38.176 0.162 1.00 20.00 80 ILE C CA 1
ATOM 2351 C C . ILE C 1 86 ? 56.511 38.948 -0.995 1.00 20.00 80 ILE C C 1
ATOM 2352 O O . ILE C 1 86 ? 56.806 40.126 -1.204 1.00 44.55 80 ILE C O 1
ATOM 2357 N N . TRP C 1 87 ? 55.605 38.299 -1.723 1.00 43.69 81 TRP C N 1
ATOM 2358 C CA . TRP C 1 87 ? 54.885 38.960 -2.793 1.00 41.65 81 TRP C CA 1
ATOM 2359 C C . TRP C 1 87 ? 53.580 39.383 -2.171 1.00 39.41 81 TRP C C 1
ATOM 2360 O O . TRP C 1 87 ? 53.006 38.655 -1.362 1.00 38.99 81 TRP C O 1
ATOM 2371 N N . LYS C 1 88 ? 53.113 40.564 -2.543 1.00 36.16 82 LYS C N 1
ATOM 2372 C CA . LYS C 1 88 ? 51.853 41.043 -2.010 1.00 32.61 82 LYS C CA 1
ATOM 2373 C C . LYS C 1 88 ? 51.006 41.478 -3.173 1.00 30.92 82 LYS C C 1
ATOM 2374 O O . LYS C 1 88 ? 51.546 41.834 -4.224 1.00 28.77 82 LYS C O 1
ATOM 2380 N N . THR C 1 89 ? 49.692 41.431 -2.985 1.00 29.49 83 THR C N 1
ATOM 2381 C CA . THR C 1 89 ? 48.753 41.840 -4.015 1.00 30.28 83 THR C CA 1
ATOM 2382 C C . THR C 1 89 ? 48.144 43.168 -3.595 1.00 29.16 83 THR C C 1
ATOM 2383 O O . THR C 1 89 ? 47.669 43.313 -2.469 1.00 30.32 83 THR C O 1
ATOM 2387 N N . THR C 1 90 ? 48.182 44.140 -4.499 1.00 28.05 84 THR C N 1
ATOM 2388 C CA . THR C 1 90 ? 47.620 45.457 -4.238 1.00 27.12 84 THR C CA 1
ATOM 2389 C C . THR C 1 90 ? 46.784 45.850 -5.450 1.00 26.71 84 THR C C 1
ATOM 2390 O O . THR C 1 90 ? 46.948 45.286 -6.527 1.00 26.18 84 THR C O 1
ATOM 2394 N N . ILE C 1 91 ? 45.883 46.811 -5.276 1.00 26.60 85 ILE C N 1
ATOM 2395 C CA . ILE C 1 91 ? 45.026 47.246 -6.370 1.00 25.68 85 ILE C CA 1
ATOM 2396 C C . ILE C 1 91 ? 45.368 48.643 -6.872 1.00 26.64 85 ILE C C 1
ATOM 2397 O O . ILE C 1 91 ? 45.014 49.636 -6.241 1.00 27.40 85 ILE C O 1
ATOM 2402 N N . GLU C 1 92 ? 46.052 48.714 -8.011 1.00 26.44 86 GLU C N 1
ATOM 2403 C CA . GLU C 1 92 ? 46.421 49.994 -8.598 1.00 25.67 86 GLU C CA 1
ATOM 2404 C C . GLU C 1 92 ? 45.158 50.736 -8.971 1.00 24.97 86 GLU C C 1
ATOM 2405 O O . GLU C 1 92 ? 44.363 50.244 -9.768 1.00 25.40 86 GLU C O 1
ATOM 2411 N N . ILE C 1 93 ? 44.971 51.918 -8.388 1.00 24.65 87 ILE C N 1
ATOM 2412 C CA . ILE C 1 93 ? 43.785 52.729 -8.654 1.00 24.22 87 ILE C CA 1
ATOM 2413 C C . ILE C 1 93 ? 43.854 53.444 -9.983 1.00 23.50 87 ILE C C 1
ATOM 2414 O O . ILE C 1 93 ? 44.772 54.210 -10.229 1.00 23.49 87 ILE C O 1
ATOM 2419 N N . VAL C 1 94 ? 42.869 53.199 -10.832 1.00 24.17 88 VAL C N 1
ATOM 2420 C CA . VAL C 1 94 ? 42.811 53.834 -12.137 1.00 24.38 88 VAL C CA 1
ATOM 2421 C C . VAL C 1 94 ? 41.761 54.944 -12.146 1.00 25.25 88 VAL C C 1
ATOM 2422 O O . VAL C 1 94 ? 41.801 55.843 -12.981 1.00 25.21 88 VAL C O 1
ATOM 2426 N N . LYS C 1 95 ? 40.827 54.867 -11.203 1.00 25.63 89 LYS C N 1
ATOM 2427 C CA . LYS C 1 95 ? 39.756 55.841 -11.082 1.00 25.64 89 LYS C CA 1
ATOM 2428 C C . LYS C 1 95 ? 39.105 55.791 -9.714 1.00 26.31 89 LYS C C 1
ATOM 2429 O O . LYS C 1 95 ? 38.767 54.719 -9.215 1.00 26.81 89 LYS C O 1
ATOM 2435 N N . ILE C 1 96 ? 38.936 56.957 -9.105 1.00 26.88 90 ILE C N 1
ATOM 2436 C CA . ILE C 1 96 ? 38.286 57.051 -7.805 1.00 27.94 90 ILE C CA 1
ATOM 2437 C C . ILE C 1 96 ? 36.849 57.504 -8.061 1.00 29.75 90 ILE C C 1
ATOM 2438 O O . ILE C 1 96 ? 36.619 58.642 -8.470 1.00 30.10 90 ILE C O 1
ATOM 2443 N N . PHE C 1 97 ? 35.883 56.618 -7.831 1.00 30.66 91 PHE C N 1
ATOM 2444 C CA . PHE C 1 97 ? 34.496 56.971 -8.072 1.00 32.59 91 PHE C CA 1
ATOM 2445 C C . PHE C 1 97 ? 33.996 58.032 -7.113 1.00 34.12 91 PHE C C 1
ATOM 2446 O O . PHE C 1 97 ? 34.470 58.139 -5.984 1.00 33.11 91 PHE C O 1
ATOM 2454 N N . ASN C 1 98 ? 33.044 58.826 -7.596 1.00 36.55 92 ASN C N 1
ATOM 2455 C CA . ASN C 1 98 ? 32.438 59.897 -6.817 1.00 38.92 92 ASN C CA 1
ATOM 2456 C C . ASN C 1 98 ? 31.419 59.255 -5.891 1.00 39.10 92 ASN C C 1
ATOM 2457 O O . ASN C 1 98 ? 30.425 58.702 -6.351 1.00 40.01 92 ASN C O 1
ATOM 2462 N N . PRO C 1 99 ? 31.644 59.333 -4.571 1.00 39.60 93 PRO C N 1
ATOM 2463 C CA . PRO C 1 99 ? 30.724 58.743 -3.594 1.00 40.25 93 PRO C CA 1
ATOM 2464 C C . PRO C 1 99 ? 29.262 59.130 -3.821 1.00 41.26 93 PRO C C 1
ATOM 2465 O O . PRO C 1 99 ? 28.350 58.479 -3.303 1.00 41.83 93 PRO C O 1
ATOM 2469 N N . LYS C 1 100 ? 29.066 60.176 -4.621 1.00 41.74 94 LYS C N 1
ATOM 2470 C CA . LYS C 1 100 ? 27.751 60.723 -4.959 1.00 41.92 94 LYS C CA 1
ATOM 2471 C C . LYS C 1 100 ? 27.071 59.911 -6.064 1.00 41.69 94 LYS C C 1
ATOM 2472 O O . LYS C 1 100 ? 26.109 60.373 -6.673 1.00 41.48 94 LYS C O 1
ATOM 2478 N N . ASN C 1 101 ? 27.561 58.699 -6.305 1.00 41.82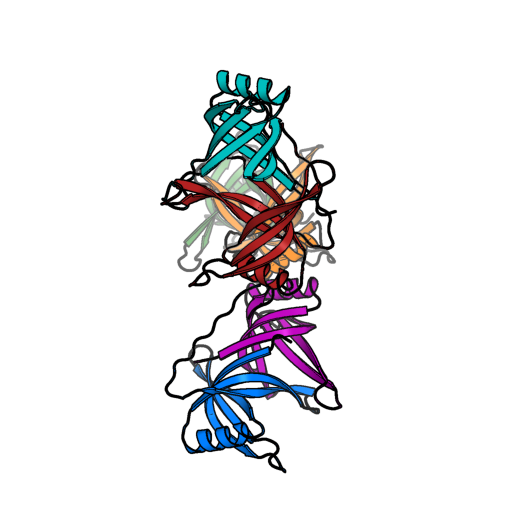 95 ASN C N 1
ATOM 2479 C CA . ASN C 1 101 ? 27.027 57.868 -7.374 1.00 40.94 95 ASN C CA 1
ATOM 2480 C C . ASN C 1 101 ? 26.796 56.396 -7.074 1.00 41.95 95 ASN C C 1
ATOM 2481 O O . ASN C 1 101 ? 27.380 55.824 -6.156 1.00 41.51 95 ASN C O 1
ATOM 2486 N N . GLU C 1 102 ? 25.940 55.799 -7.901 1.00 43.35 96 GLU C N 1
ATOM 2487 C CA . GLU C 1 102 ? 25.573 54.392 -7.831 1.00 44.36 96 GLU C CA 1
ATOM 2488 C C . GLU C 1 102 ? 26.231 53.704 -9.014 1.00 44.56 96 GLU C C 1
ATOM 2489 O O . GLU C 1 102 ? 25.615 53.557 -10.065 1.00 46.13 96 GLU C O 1
ATOM 2495 N N . ILE C 1 103 ? 27.481 53.287 -8.839 1.00 45.22 97 ILE C N 1
ATOM 2496 C CA . ILE C 1 103 ? 28.241 52.628 -9.903 1.00 44.53 97 ILE C CA 1
ATOM 2497 C C . ILE C 1 103 ? 27.581 51.340 -10.423 1.00 45.00 97 ILE C C 1
ATOM 2498 O O . ILE C 1 103 ? 27.360 51.235 -11.654 1.00 44.68 97 ILE C O 1
ATOM 2503 N N . MET D 1 7 ? 64.843 -4.350 8.298 1.00 36.45 1 MET D N 1
ATOM 2504 C CA . MET D 1 7 ? 63.421 -4.311 7.868 1.00 36.28 1 MET D CA 1
ATOM 2505 C C . MET D 1 7 ? 63.204 -5.018 6.533 1.00 34.56 1 MET D C 1
ATOM 2506 O O . MET D 1 7 ? 62.089 -5.456 6.253 1.00 35.23 1 MET D O 1
ATOM 2511 N N . LEU D 1 8 ? 64.256 -5.139 5.720 1.00 32.19 2 LEU D N 1
ATOM 2512 C CA . LEU D 1 8 ? 64.148 -5.781 4.403 1.00 29.56 2 LEU D CA 1
ATOM 2513 C C . LEU D 1 8 ? 63.620 -7.216 4.424 1.00 28.22 2 LEU D C 1
ATOM 2514 O O . LEU D 1 8 ? 64.211 -8.103 5.036 1.00 27.31 2 LEU D O 1
ATOM 2519 N N . ASN D 1 9 ? 62.514 -7.434 3.718 1.00 26.95 3 ASN D N 1
ATOM 2520 C CA . ASN D 1 9 ? 61.904 -8.749 3.650 1.00 26.45 3 ASN D CA 1
ATOM 2521 C C . ASN D 1 9 ? 60.947 -8.870 2.460 1.00 26.80 3 ASN D C 1
ATOM 2522 O O . ASN D 1 9 ? 59.781 -8.490 2.552 1.00 25.43 3 ASN D O 1
ATOM 2527 N N . ARG D 1 10 ? 61.427 -9.409 1.345 1.00 27.72 4 ARG D N 1
ATOM 2528 C CA . ARG D 1 10 ? 60.572 -9.545 0.173 1.00 29.54 4 ARG D CA 1
ATOM 2529 C C . ARG D 1 10 ? 60.726 -10.894 -0.537 1.00 30.29 4 ARG D C 1
ATOM 2530 O O . ARG D 1 10 ? 61.797 -11.237 -1.045 1.00 30.70 4 ARG D O 1
ATOM 2538 N N . VAL D 1 11 ? 59.631 -11.655 -0.553 1.00 29.75 5 VAL D N 1
ATOM 2539 C CA . VAL D 1 11 ? 59.595 -12.981 -1.152 1.00 28.25 5 VAL D CA 1
ATOM 2540 C C . VAL D 1 11 ? 58.820 -13.018 -2.463 1.00 28.02 5 VAL D C 1
ATOM 2541 O O . VAL D 1 11 ? 57.722 -12.472 -2.562 1.00 27.52 5 VAL D O 1
ATOM 2545 N N . PHE D 1 12 ? 59.417 -13.663 -3.463 1.00 27.62 6 PHE D N 1
ATOM 2546 C CA . PHE D 1 12 ? 58.826 -13.831 -4.790 1.00 27.27 6 PHE D CA 1
ATOM 2547 C C . PHE D 1 12 ? 58.805 -15.324 -5.092 1.00 26.90 6 PHE D C 1
ATOM 2548 O O . PHE D 1 12 ? 59.858 -15.949 -5.239 1.00 25.90 6 PHE D O 1
ATOM 2556 N N . LEU D 1 13 ? 57.619 -15.904 -5.193 1.00 26.30 7 LEU D N 1
ATOM 2557 C CA . LEU D 1 13 ? 57.552 -17.322 -5.476 1.00 27.62 7 LEU D CA 1
ATOM 2558 C C . LEU D 1 13 ? 56.348 -17.702 -6.331 1.00 29.10 7 LEU D C 1
ATOM 2559 O O . LEU D 1 13 ? 55.289 -17.081 -6.246 1.00 28.90 7 LEU D O 1
ATOM 2564 N N . GLU D 1 14 ? 56.536 -18.722 -7.165 1.00 30.15 8 GLU D N 1
ATOM 2565 C CA . GLU D 1 14 ? 55.480 -19.247 -8.015 1.00 31.61 8 GLU D CA 1
ATOM 2566 C C . GLU D 1 14 ? 55.479 -20.732 -7.676 1.00 32.44 8 GLU D C 1
ATOM 2567 O O . GLU D 1 14 ? 56.491 -21.260 -7.218 1.00 32.62 8 GLU D O 1
ATOM 2573 N N . GLY D 1 15 ? 54.355 -21.412 -7.878 1.00 34.28 9 GLY D N 1
ATOM 2574 C CA . GLY D 1 15 ? 54.317 -22.828 -7.563 1.00 33.98 9 GLY D CA 1
ATOM 2575 C C . GLY D 1 15 ? 53.031 -23.546 -7.913 1.00 34.64 9 GLY D C 1
ATOM 2576 O O . GLY D 1 15 ? 52.086 -22.953 -8.416 1.00 33.92 9 GLY D O 1
ATOM 2577 N N . GLU D 1 16 ? 53.015 -24.842 -7.629 1.00 36.63 10 GLU D N 1
ATOM 2578 C CA . GLU D 1 16 ? 51.872 -25.717 -7.885 1.00 38.31 10 GLU D CA 1
ATOM 2579 C C . GLU D 1 16 ? 50.944 -25.804 -6.668 1.00 37.45 10 GLU D C 1
ATOM 2580 O O . GLU D 1 16 ? 51.367 -26.192 -5.581 1.00 37.24 10 GLU D O 1
ATOM 2586 N N . ILE D 1 17 ? 49.678 -25.444 -6.855 1.00 36.35 11 ILE D N 1
ATOM 2587 C CA . ILE D 1 17 ? 48.718 -25.491 -5.762 1.00 36.10 11 ILE D CA 1
ATOM 2588 C C . ILE D 1 17 ? 48.414 -26.949 -5.367 1.00 36.04 11 ILE D C 1
ATOM 2589 O O . ILE D 1 17 ? 47.874 -27.720 -6.153 1.00 35.31 11 ILE D O 1
ATOM 2594 N N . GLU D 1 18 ? 48.785 -27.314 -4.140 1.00 37.03 12 GLU D N 1
ATOM 2595 C CA . GLU D 1 18 ? 48.572 -28.667 -3.608 1.00 37.03 12 GLU D CA 1
ATOM 2596 C C . GLU D 1 18 ? 47.322 -28.747 -2.741 1.00 36.16 12 GLU D C 1
ATOM 2597 O O . GLU D 1 18 ? 46.487 -29.626 -2.931 1.00 36.73 12 GLU D O 1
ATOM 2603 N N . SER D 1 19 ? 47.209 -27.841 -1.774 1.00 35.13 13 SER D N 1
ATOM 2604 C CA . SER D 1 19 ? 46.047 -27.809 -0.891 1.00 33.73 13 SER D CA 1
ATOM 2605 C C . SER D 1 19 ? 45.714 -26.369 -0.527 1.00 32.89 13 SER D C 1
ATOM 2606 O O . SER D 1 19 ? 46.291 -25.430 -1.078 1.00 33.97 13 SER D O 1
ATOM 2609 N N . SER D 1 20 ? 44.766 -26.203 0.390 1.00 32.18 14 SER D N 1
ATOM 2610 C CA . SER D 1 20 ? 44.365 -24.881 0.855 1.00 31.56 14 SER D CA 1
ATOM 2611 C C . SER D 1 20 ? 43.270 -25.015 1.900 1.00 31.46 14 SER D C 1
ATOM 2612 O O . SER D 1 20 ? 42.607 -26.042 1.982 1.00 31.75 14 SER D O 1
ATOM 2615 N N . CYS D 1 21 ? 43.089 -23.980 2.708 1.00 31.83 15 CYS D N 1
ATOM 2616 C CA . CYS D 1 21 ? 42.055 -24.001 3.731 1.00 33.49 15 CYS D CA 1
ATOM 2617 C C . CYS D 1 21 ? 41.946 -22.656 4.432 1.00 32.90 15 CYS D C 1
ATOM 2618 O O . CYS D 1 21 ? 42.918 -21.907 4.522 1.00 33.01 15 CYS D O 1
ATOM 2621 N N . TRP D 1 22 ? 40.746 -22.362 4.918 1.00 32.72 16 TRP D N 1
ATOM 2622 C CA . TRP D 1 22 ? 40.465 -21.127 5.633 1.00 32.24 16 TRP D CA 1
ATOM 2623 C C . TRP D 1 22 ? 40.728 -21.347 7.110 1.00 32.25 16 TRP D C 1
ATOM 2624 O O . TRP D 1 22 ? 40.935 -22.469 7.549 1.00 33.53 16 TRP D O 1
ATOM 2635 N N . SER D 1 23 ? 40.705 -20.264 7.871 1.00 32.51 17 SER D N 1
ATOM 2636 C CA . SER D 1 23 ? 40.869 -20.343 9.309 1.00 33.28 17 SER D CA 1
ATOM 2637 C C . SER D 1 23 ? 39.458 -20.578 9.832 1.00 33.74 17 SER D C 1
ATOM 2638 O O . SER D 1 23 ? 38.489 -20.444 9.079 1.00 34.16 17 SER D O 1
ATOM 2641 N N . VAL D 1 24 ? 39.339 -20.917 11.115 1.00 34.68 18 VAL D N 1
ATOM 2642 C CA . VAL D 1 24 ? 38.033 -21.163 11.717 1.00 35.35 18 VAL D CA 1
ATOM 2643 C C . VAL D 1 24 ? 37.118 -19.965 11.507 1.00 35.30 18 VAL D C 1
ATOM 2644 O O . VAL D 1 24 ? 36.107 -20.073 10.804 1.00 37.01 18 VAL D O 1
ATOM 2648 N N . LYS D 1 25 ? 37.457 -18.826 12.103 1.00 34.30 19 LYS D N 1
ATOM 2649 C CA . LYS D 1 25 ? 36.637 -17.636 11.908 1.00 34.78 19 LYS D CA 1
ATOM 2650 C C . LYS D 1 25 ? 37.010 -17.040 10.548 1.00 35.99 19 LYS D C 1
ATOM 2651 O O . LYS D 1 25 ? 36.823 -15.839 10.311 1.00 36.71 19 LYS D O 1
ATOM 2657 N N . LYS D 1 26 ? 37.521 -17.903 9.662 1.00 35.50 20 LYS D N 1
ATOM 2658 C CA . LYS D 1 26 ? 37.969 -17.525 8.323 1.00 34.55 20 LYS D CA 1
ATOM 2659 C C . LYS D 1 26 ? 38.708 -16.195 8.363 1.00 34.31 20 LYS D C 1
ATOM 2660 O O . LYS D 1 26 ? 38.495 -15.302 7.537 1.00 33.70 20 LYS D O 1
ATOM 2666 N N . THR D 1 27 ? 39.585 -16.103 9.357 1.00 34.17 21 THR D N 1
ATOM 2667 C CA . THR D 1 27 ? 40.431 -14.950 9.621 1.00 33.97 21 THR D CA 1
ATOM 2668 C C . THR D 1 27 ? 41.545 -14.843 8.569 1.00 33.66 21 THR D C 1
ATOM 2669 O O . THR D 1 27 ? 42.200 -13.813 8.437 1.00 33.86 21 THR D O 1
ATOM 2673 N N . GLY D 1 28 ? 41.735 -15.923 7.815 1.00 32.91 22 GLY D N 1
ATOM 2674 C CA . GLY D 1 28 ? 42.734 -15.959 6.764 1.00 29.74 22 GLY D CA 1
ATOM 2675 C C . GLY D 1 28 ? 42.540 -17.198 5.910 1.00 28.76 22 GLY D C 1
ATOM 2676 O O . GLY D 1 28 ? 41.771 -18.088 6.271 1.00 27.65 22 GLY D O 1
ATOM 2677 N N . PHE D 1 29 ? 43.230 -17.248 4.773 1.00 29.19 23 PHE D N 1
ATOM 2678 C CA . PHE D 1 29 ? 43.167 -18.383 3.849 1.00 28.05 23 PHE D CA 1
ATOM 2679 C C . PHE D 1 29 ? 44.592 -18.824 3.548 1.00 28.45 23 PHE D C 1
ATOM 2680 O O . PHE D 1 29 ? 45.378 -18.047 3.016 1.00 27.31 23 PHE D O 1
ATOM 2688 N N . LEU D 1 30 ? 44.920 -20.065 3.894 1.00 29.89 24 LEU D N 1
ATOM 2689 C CA . LEU D 1 30 ? 46.261 -20.590 3.659 1.00 31.88 24 LEU D CA 1
ATOM 2690 C C . LEU D 1 30 ? 46.292 -21.549 2.487 1.00 32.99 24 LEU D C 1
ATOM 2691 O O . LEU D 1 30 ? 45.289 -22.198 2.172 1.00 35.04 24 LEU D O 1
ATOM 2696 N N . VAL D 1 31 ? 47.448 -21.640 1.842 1.00 31.74 25 VAL D N 1
ATOM 2697 C CA . VAL D 1 31 ? 47.604 -22.526 0.699 1.00 31.58 25 VAL D CA 1
ATOM 2698 C C . VAL D 1 31 ? 48.981 -23.194 0.705 1.00 31.07 25 VAL D C 1
ATOM 2699 O O . VAL D 1 31 ? 49.985 -22.556 1.004 1.00 30.64 25 VAL D O 1
ATOM 2703 N N . THR D 1 32 ? 49.014 -24.489 0.399 1.00 32.57 26 THR D N 1
ATOM 2704 C CA . THR D 1 32 ? 50.267 -25.241 0.341 1.00 33.93 26 THR D CA 1
ATOM 2705 C C . THR D 1 32 ? 50.687 -25.298 -1.121 1.00 34.29 26 THR D C 1
ATOM 2706 O O . THR D 1 32 ? 49.889 -25.655 -1.992 1.00 34.39 26 THR D O 1
ATOM 2710 N N . ILE D 1 33 ? 51.942 -24.947 -1.377 1.00 33.91 27 ILE D N 1
ATOM 2711 C CA . ILE D 1 33 ? 52.491 -24.909 -2.729 1.00 32.99 27 ILE D CA 1
ATOM 2712 C C . ILE D 1 33 ? 53.647 -25.908 -2.925 1.00 32.14 27 ILE D C 1
ATOM 2713 O O . ILE D 1 33 ? 54.352 -26.242 -1.978 1.00 31.72 27 ILE D O 1
ATOM 2718 N N . LYS D 1 34 ? 53.814 -26.397 -4.152 1.00 32.74 28 LYS D N 1
ATOM 2719 C CA . LYS D 1 34 ? 54.888 -27.335 -4.496 1.00 33.57 28 LYS D CA 1
ATOM 2720 C C . LYS D 1 34 ? 55.834 -26.781 -5.569 1.00 33.52 28 LYS D C 1
ATOM 2721 O O . LYS D 1 34 ? 55.402 -26.226 -6.576 1.00 32.27 28 LYS D O 1
ATOM 2727 N N . GLN D 1 35 ? 57.131 -26.966 -5.358 1.00 34.11 29 GLN D N 1
ATOM 2728 C CA . GLN D 1 35 ? 58.123 -26.501 -6.313 1.00 33.04 29 GLN D CA 1
ATOM 2729 C C . GLN D 1 35 ? 59.132 -27.620 -6.554 1.00 32.32 29 GLN D C 1
ATOM 2730 O O . GLN D 1 35 ? 59.681 -28.189 -5.616 1.00 33.52 29 GLN D O 1
ATOM 2736 N N . MET D 1 36 ? 59.360 -27.941 -7.818 1.00 32.49 30 MET D N 1
ATOM 2737 C CA . MET D 1 36 ? 60.297 -28.995 -8.191 1.00 33.35 30 MET D CA 1
ATOM 2738 C C . MET D 1 36 ? 61.721 -28.647 -7.764 1.00 33.02 30 MET D C 1
ATOM 2739 O O . MET D 1 36 ? 62.152 -27.501 -7.903 1.00 32.92 30 MET D O 1
ATOM 2744 N N . ARG D 1 37 ? 62.458 -29.624 -7.248 1.00 32.11 31 ARG D N 1
ATOM 2745 C CA . ARG D 1 37 ? 63.843 -29.365 -6.856 1.00 32.29 31 ARG D CA 1
ATOM 2746 C C . ARG D 1 37 ? 64.714 -30.563 -7.205 1.00 33.54 31 ARG D C 1
ATOM 2747 O O . ARG D 1 37 ? 64.301 -31.700 -7.024 1.00 33.84 31 ARG D O 1
ATOM 2755 N N . PHE D 1 38 ? 65.917 -30.313 -7.704 1.00 34.74 32 PHE D N 1
ATOM 2756 C CA . PHE D 1 38 ? 66.798 -31.408 -8.075 1.00 35.68 32 PHE D CA 1
ATOM 2757 C C . PHE D 1 38 ? 67.791 -31.787 -6.983 1.00 37.88 32 PHE D C 1
ATOM 2758 O O . PHE D 1 38 ? 68.109 -30.983 -6.103 1.00 38.92 32 PHE D O 1
ATOM 2766 N N . PHE D 1 39 ? 68.257 -33.034 -7.060 1.00 40.79 33 PHE D N 1
ATOM 2767 C CA . PHE D 1 39 ? 69.247 -33.630 -6.157 1.00 41.91 33 PHE D CA 1
ATOM 2768 C C . PHE D 1 39 ? 69.995 -34.595 -7.068 1.00 41.74 33 PHE D C 1
ATOM 2769 O O . PHE D 1 39 ? 69.781 -35.801 -7.044 1.00 42.50 33 PHE D O 1
ATOM 2777 N N . GLY D 1 40 ? 70.885 -34.043 -7.880 1.00 42.10 34 GLY D N 1
ATOM 2778 C CA . GLY D 1 40 ? 71.581 -34.870 -8.842 1.00 42.75 34 GLY D CA 1
ATOM 2779 C C . GLY D 1 40 ? 70.574 -35.098 -9.967 1.00 43.76 34 GLY D C 1
ATOM 2780 O O . GLY D 1 40 ? 69.956 -34.137 -10.446 1.00 43.97 34 GLY D O 1
ATOM 2781 N N . GLU D 1 41 ? 70.384 -36.353 -10.381 1.00 43.78 35 GLU D N 1
ATOM 2782 C CA . GLU D 1 41 ? 69.426 -36.694 -11.445 1.00 43.12 35 GLU D CA 1
ATOM 2783 C C . GLU D 1 41 ? 68.007 -36.808 -10.880 1.00 42.62 35 GLU D C 1
ATOM 2784 O O . GLU D 1 41 ? 67.028 -36.834 -11.635 1.00 41.42 35 GLU D O 1
ATOM 2790 N N . ARG D 1 42 ? 67.911 -36.887 -9.551 1.00 41.97 36 ARG D N 1
ATOM 2791 C CA . ARG D 1 42 ? 66.623 -36.996 -8.869 1.00 41.04 36 ARG D CA 1
ATOM 2792 C C . ARG D 1 42 ? 65.840 -35.690 -8.836 1.00 39.58 36 ARG D C 1
ATOM 2793 O O . ARG D 1 42 ? 66.320 -34.663 -8.361 1.00 36.80 36 ARG D O 1
ATOM 2801 N N . LEU D 1 43 ? 64.619 -35.756 -9.352 1.00 40.62 37 LEU D N 1
ATOM 2802 C CA . LEU D 1 43 ? 63.716 -34.618 -9.403 1.00 41.26 37 LEU D CA 1
ATOM 2803 C C . LEU D 1 43 ? 62.782 -34.714 -8.193 1.00 42.04 37 LEU D C 1
ATOM 2804 O O . LEU D 1 43 ? 61.812 -35.473 -8.212 1.00 42.49 37 LEU D O 1
ATOM 2809 N N . PHE D 1 44 ? 63.097 -33.956 -7.146 1.00 43.14 38 PHE D N 1
ATOM 2810 C CA . PHE D 1 44 ? 62.318 -33.920 -5.909 1.00 44.29 38 PHE D CA 1
ATOM 2811 C C . PHE D 1 44 ? 61.258 -32.821 -5.963 1.00 44.26 38 PHE D C 1
ATOM 2812 O O . PHE D 1 44 ? 60.946 -32.283 -7.031 1.00 45.11 38 PHE D O 1
ATOM 2820 N N . THR D 1 45 ? 60.747 -32.478 -4.778 1.00 42.20 39 THR D N 1
ATOM 2821 C CA . THR D 1 45 ? 59.710 -31.466 -4.598 1.00 39.15 39 THR D CA 1
ATOM 2822 C C . THR D 1 45 ? 59.975 -30.680 -3.320 1.00 37.74 39 THR D C 1
ATOM 2823 O O . THR D 1 45 ? 60.589 -31.199 -2.393 1.00 36.33 39 THR D O 1
ATOM 2827 N N . ASP D 1 46 ? 59.512 -29.430 -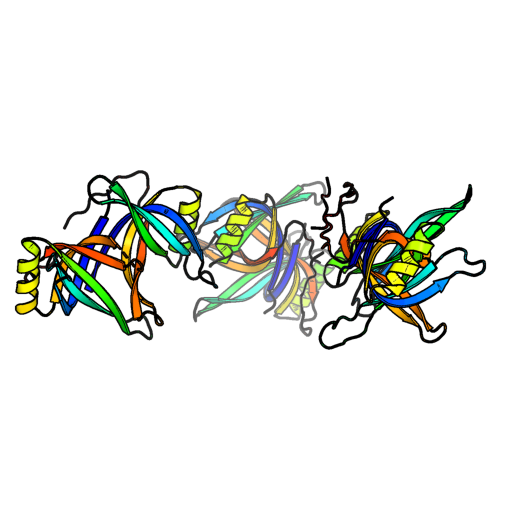3.283 1.00 36.11 40 ASP D N 1
ATOM 2828 C CA . ASP D 1 46 ? 59.639 -28.561 -2.107 1.00 32.32 40 ASP D CA 1
ATOM 2829 C C . ASP D 1 46 ? 58.243 -28.016 -1.832 1.00 30.27 40 ASP D C 1
ATOM 2830 O O . ASP D 1 46 ? 57.524 -27.655 -2.764 1.00 28.48 40 ASP D O 1
ATOM 2835 N N . TYR D 1 47 ? 57.868 -27.954 -0.557 1.00 29.39 41 TYR D N 1
ATOM 2836 C CA . TYR D 1 47 ? 56.545 -27.465 -0.154 1.00 29.49 41 TYR D CA 1
ATOM 2837 C C . TYR D 1 47 ? 56.611 -26.189 0.684 1.00 28.18 41 TYR D C 1
ATOM 2838 O O . TYR D 1 47 ? 57.331 -26.131 1.682 1.00 26.45 41 TYR D O 1
ATOM 2847 N N . TYR D 1 48 ? 55.842 -25.178 0.280 1.00 28.40 42 TYR D N 1
ATOM 2848 C CA . TYR D 1 48 ? 55.807 -23.893 0.986 1.00 29.46 42 TYR D CA 1
ATOM 2849 C C . TYR D 1 48 ? 54.377 -23.498 1.367 1.00 30.51 42 TYR D C 1
ATOM 2850 O O . TYR D 1 48 ? 53.427 -23.736 0.611 1.00 32.02 42 TYR D O 1
ATOM 2859 N N . VAL D 1 49 ? 54.219 -22.895 2.538 1.00 29.27 43 VAL D N 1
ATOM 2860 C CA . VAL D 1 49 ? 52.898 -22.468 2.975 1.00 27.73 43 VAL D CA 1
ATOM 2861 C C . VAL D 1 49 ? 52.758 -20.962 2.798 1.00 27.45 43 VAL D C 1
ATOM 2862 O O . VAL D 1 49 ? 53.616 -20.196 3.227 1.00 25.41 43 VAL D O 1
ATOM 2866 N N . ILE D 1 50 ? 51.684 -20.545 2.136 1.00 27.91 44 ILE D N 1
ATOM 2867 C CA . ILE D 1 50 ? 51.418 -19.125 1.906 1.00 26.41 44 ILE D CA 1
ATOM 2868 C C . ILE D 1 50 ? 49.993 -18.755 2.367 1.00 25.90 44 ILE D C 1
ATOM 2869 O O . ILE D 1 50 ? 49.070 -19.577 2.318 1.00 24.09 44 ILE D O 1
ATOM 2874 N N . TYR D 1 51 ? 49.818 -17.521 2.823 1.00 24.96 45 TYR D N 1
ATOM 2875 C CA . TYR D 1 51 ? 48.512 -17.091 3.287 1.00 25.88 45 TYR D CA 1
ATOM 2876 C C . TYR D 1 51 ? 48.217 -15.642 2.935 1.00 26.68 45 TYR D C 1
ATOM 2877 O O . TYR D 1 51 ? 49.099 -14.903 2.510 1.00 26.92 45 TYR D O 1
ATOM 2886 N N . ALA D 1 52 ? 46.958 -15.253 3.112 1.00 27.87 46 ALA D N 1
ATOM 2887 C CA . ALA D 1 52 ? 46.505 -13.896 2.845 1.00 26.98 46 ALA D CA 1
ATOM 2888 C C . ALA D 1 52 ? 45.393 -13.580 3.834 1.00 28.53 46 ALA D C 1
ATOM 2889 O O . ALA D 1 52 ? 44.678 -14.468 4.282 1.00 27.95 46 ALA D O 1
ATOM 2891 N N . ASN D 1 53 ? 45.259 -12.310 4.181 1.00 31.08 47 ASN D N 1
ATOM 2892 C CA . ASN D 1 53 ? 44.235 -11.883 5.122 1.00 34.67 47 ASN D CA 1
ATOM 2893 C C . ASN D 1 53 ? 43.293 -10.920 4.408 1.00 36.94 47 ASN D C 1
ATOM 2894 O O . ASN D 1 53 ? 43.477 -10.621 3.218 1.00 37.07 47 ASN D O 1
ATOM 2899 N N . GLY D 1 54 ? 42.289 -10.439 5.138 1.00 38.07 48 GLY D N 1
ATOM 2900 C CA . GLY D 1 54 ? 41.325 -9.512 4.570 1.00 38.26 48 GLY D CA 1
ATOM 2901 C C . GLY D 1 54 ? 40.867 -9.871 3.167 1.00 38.35 48 GLY D C 1
ATOM 2902 O O . GLY D 1 54 ? 40.335 -10.952 2.929 1.00 38.82 48 GLY D O 1
ATOM 2903 N N . GLN D 1 55 ? 41.098 -8.959 2.231 1.00 38.92 49 GLN D N 1
ATOM 2904 C CA . GLN D 1 55 ? 40.695 -9.141 0.840 1.00 39.35 49 GLN D CA 1
ATOM 2905 C C . GLN D 1 55 ? 41.467 -10.240 0.129 1.00 39.65 49 GLN D C 1
ATOM 2906 O O . GLN D 1 55 ? 40.880 -11.178 -0.412 1.00 40.44 49 GLN D O 1
ATOM 2912 N N . LEU D 1 56 ? 42.788 -10.104 0.129 1.00 39.47 50 LEU D N 1
ATOM 2913 C CA . LEU D 1 56 ? 43.675 -11.044 -0.537 1.00 38.85 50 LEU D CA 1
ATOM 2914 C C . LEU D 1 56 ? 43.336 -12.502 -0.249 1.00 39.11 50 LEU D C 1
ATOM 2915 O O . LEU D 1 56 ? 43.670 -13.388 -1.040 1.00 39.32 50 LEU D O 1
ATOM 2920 N N . ALA D 1 57 ? 42.677 -12.755 0.879 1.00 38.40 51 ALA D N 1
ATOM 2921 C CA . ALA D 1 57 ? 42.316 -14.121 1.247 1.00 37.97 51 ALA D CA 1
ATOM 2922 C C . ALA D 1 57 ? 41.260 -14.679 0.298 1.00 37.65 51 ALA D C 1
ATOM 2923 O O . ALA D 1 57 ? 41.421 -15.774 -0.237 1.00 38.30 51 ALA D O 1
ATOM 2925 N N . TYR D 1 58 ? 40.188 -13.921 0.081 1.00 38.07 52 TYR D N 1
ATOM 2926 C CA . TYR D 1 58 ? 39.112 -14.337 -0.819 1.00 38.31 52 TYR D CA 1
ATOM 2927 C C . TYR D 1 58 ? 39.607 -14.351 -2.274 1.00 38.13 52 TYR D C 1
ATOM 2928 O O . TYR D 1 58 ? 39.129 -15.131 -3.095 1.00 38.16 52 TYR D O 1
ATOM 2937 N N . GLU D 1 59 ? 40.569 -13.485 -2.584 1.00 38.39 53 GLU D N 1
ATOM 2938 C CA . GLU D 1 59 ? 41.157 -13.414 -3.925 1.00 37.48 53 GLU D CA 1
ATOM 2939 C C . GLU D 1 59 ? 42.068 -14.624 -4.138 1.00 37.15 53 GLU D C 1
ATOM 2940 O O . GLU D 1 59 ? 42.130 -15.211 -5.222 1.00 35.77 53 GLU D O 1
ATOM 2946 N N . LEU D 1 60 ? 42.794 -14.969 -3.080 1.00 36.60 54 LEU D N 1
ATOM 2947 C CA . LEU D 1 60 ? 43.710 -16.097 -3.085 1.00 35.43 54 LEU D CA 1
ATOM 2948 C C . LEU D 1 60 ? 42.902 -17.371 -3.350 1.00 35.39 54 LEU D C 1
ATOM 2949 O O . LEU D 1 60 ? 43.309 -18.227 -4.134 1.00 35.21 54 LEU D O 1
ATOM 2954 N N . GLU D 1 61 ? 41.751 -17.478 -2.686 1.00 35.71 55 GLU D N 1
ATOM 2955 C CA . GLU D 1 61 ? 40.858 -18.633 -2.818 1.00 36.24 55 GLU D CA 1
ATOM 2956 C C . GLU D 1 61 ? 40.268 -18.785 -4.219 1.00 36.47 55 GLU D C 1
ATOM 2957 O O . GLU D 1 61 ? 40.231 -19.891 -4.759 1.00 35.28 55 GLU D O 1
ATOM 2963 N N . LYS D 1 62 ? 39.794 -17.681 -4.795 1.00 37.65 56 LYS D N 1
ATOM 2964 C CA . LYS D 1 62 ? 39.223 -17.715 -6.138 1.00 38.20 56 LYS D CA 1
ATOM 2965 C C . LYS D 1 62 ? 40.284 -18.075 -7.163 1.00 37.98 56 LYS D C 1
ATOM 2966 O O . LYS D 1 62 ? 39.975 -18.621 -8.220 1.00 37.37 56 LYS D O 1
ATOM 2972 N N . HIS D 1 63 ? 41.534 -17.750 -6.849 1.00 38.65 57 HIS D N 1
ATOM 2973 C CA . HIS D 1 63 ? 42.645 -18.073 -7.736 1.00 39.51 57 HIS D CA 1
ATOM 2974 C C . HIS D 1 63 ? 42.809 -19.589 -7.709 1.00 39.87 57 HIS D C 1
ATOM 2975 O O . HIS D 1 63 ? 43.079 -20.212 -8.730 1.00 40.64 57 HIS D O 1
ATOM 2982 N N . THR D 1 64 ? 42.652 -20.170 -6.523 1.00 40.05 58 THR D N 1
ATOM 2983 C CA . THR D 1 64 ? 42.756 -21.614 -6.346 1.00 40.71 58 THR D CA 1
ATOM 2984 C C . THR D 1 64 ? 41.592 -22.269 -7.090 1.00 40.72 58 THR D C 1
ATOM 2985 O O . THR D 1 64 ? 41.762 -23.278 -7.772 1.00 41.46 58 THR D O 1
ATOM 2989 N N . LYS D 1 65 ? 40.412 -21.675 -6.950 1.00 41.46 59 LYS D N 1
ATOM 2990 C CA . LYS D 1 65 ? 39.217 -22.138 -7.638 1.00 42.31 59 LYS D CA 1
ATOM 2991 C C . LYS D 1 65 ? 39.261 -21.539 -9.034 1.00 44.26 59 LYS D C 1
ATOM 2992 O O . LYS D 1 65 ? 38.390 -20.735 -9.389 1.00 46.12 59 LYS D O 1
ATOM 2998 N N . LYS D 1 66 ? 40.286 -21.904 -9.806 1.00 43.93 60 LYS D N 1
ATOM 2999 C CA . LYS D 1 66 ? 40.438 -21.447 -11.189 1.00 42.92 60 LYS D CA 1
ATOM 3000 C C . LYS D 1 66 ? 41.842 -21.667 -11.707 1.00 42.04 60 LYS D C 1
ATOM 3001 O O . LYS D 1 66 ? 42.044 -21.853 -12.901 1.00 42.18 60 LYS D O 1
ATOM 3007 N N . TYR D 1 67 ? 42.815 -21.651 -10.806 1.00 41.69 61 TYR D N 1
ATOM 3008 C CA . TYR D 1 67 ? 44.201 -21.814 -11.198 1.00 40.98 61 TYR D CA 1
ATOM 3009 C C . TYR D 1 67 ? 44.882 -22.957 -10.466 1.00 40.52 61 TYR D C 1
ATOM 3010 O O . TYR D 1 67 ? 44.514 -23.307 -9.345 1.00 40.45 61 TYR D O 1
ATOM 3019 N N . LYS D 1 68 ? 45.879 -23.542 -11.117 1.00 39.71 62 LYS D N 1
ATOM 3020 C CA . LYS D 1 68 ? 46.622 -24.657 -10.547 1.00 40.38 62 LYS D CA 1
ATOM 3021 C C . LYS D 1 68 ? 47.995 -24.204 -10.056 1.00 39.47 62 LYS D C 1
ATOM 3022 O O . LYS D 1 68 ? 48.583 -24.802 -9.151 1.00 39.34 62 LYS D O 1
ATOM 3028 N N . THR D 1 69 ? 48.501 -23.146 -10.673 1.00 38.44 63 THR D N 1
ATOM 3029 C CA . THR D 1 69 ? 49.795 -22.595 -10.319 1.00 38.13 63 THR D CA 1
ATOM 3030 C C . THR D 1 69 ? 49.646 -21.114 -10.006 1.00 36.63 63 THR D C 1
ATOM 3031 O O . THR D 1 69 ? 49.025 -20.361 -10.762 1.00 36.91 63 THR D O 1
ATOM 3035 N N . ILE D 1 70 ? 50.229 -20.698 -8.890 1.00 34.64 64 ILE D N 1
ATOM 3036 C CA . ILE D 1 70 ? 50.151 -19.316 -8.475 1.00 31.97 64 ILE D CA 1
ATOM 3037 C C . ILE D 1 70 ? 51.525 -18.706 -8.262 1.00 31.56 64 ILE D C 1
ATOM 3038 O O . ILE D 1 70 ? 52.443 -19.359 -7.776 1.00 30.57 64 ILE D O 1
ATOM 3043 N N . SER D 1 71 ? 51.663 -17.453 -8.677 1.00 31.37 65 SER D N 1
ATOM 3044 C CA . SER D 1 71 ? 52.896 -16.709 -8.504 1.00 29.83 65 SER D CA 1
ATOM 3045 C C . SER D 1 71 ? 52.483 -15.590 -7.569 1.00 28.66 65 SER D C 1
ATOM 3046 O O . SER D 1 71 ? 51.426 -14.985 -7.745 1.00 28.35 65 SER D O 1
ATOM 3049 N N . ILE D 1 72 ? 53.296 -15.315 -6.562 1.00 26.82 66 ILE D N 1
ATOM 3050 C CA . ILE D 1 72 ? 52.931 -14.277 -5.622 1.00 25.53 66 ILE D CA 1
ATOM 3051 C C . ILE D 1 72 ? 54.140 -13.517 -5.142 1.00 24.39 66 ILE D C 1
ATOM 3052 O O . ILE D 1 72 ? 55.275 -13.793 -5.542 1.00 21.60 66 ILE D O 1
ATOM 3057 N N . GLU D 1 73 ? 53.875 -12.530 -4.302 1.00 24.89 67 GLU D N 1
ATOM 3058 C CA . GLU D 1 73 ? 54.930 -11.753 -3.681 1.00 26.72 67 GLU D CA 1
ATOM 3059 C C . GLU D 1 73 ? 54.486 -11.715 -2.236 1.00 26.21 67 GLU D C 1
ATOM 3060 O O . GLU D 1 73 ? 53.298 -11.547 -1.958 1.00 26.61 67 GLU D O 1
ATOM 3066 N N . GLY D 1 74 ? 55.420 -11.889 -1.313 1.00 24.61 68 GLY D N 1
ATOM 3067 C CA . GLY D 1 74 ? 55.029 -11.877 0.078 1.00 23.93 68 GLY D CA 1
ATOM 3068 C C . GLY D 1 74 ? 56.115 -11.440 1.026 1.00 23.79 68 GLY D C 1
ATOM 3069 O O . GLY D 1 74 ? 57.159 -10.924 0.625 1.00 23.09 68 GLY D O 1
ATOM 3070 N N . ILE D 1 75 ? 55.836 -11.644 2.304 1.00 23.75 69 ILE D N 1
ATOM 3071 C CA . ILE D 1 75 ? 56.758 -11.315 3.375 1.00 23.74 69 ILE D CA 1
ATOM 3072 C C . ILE D 1 75 ? 56.949 -12.588 4.192 1.00 23.64 69 ILE D C 1
ATOM 3073 O O . ILE D 1 75 ? 55.995 -13.1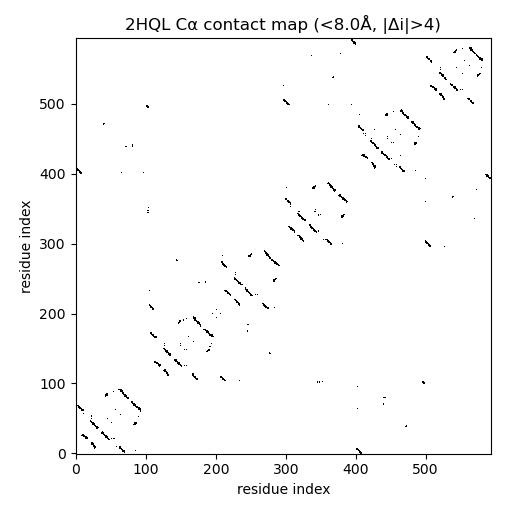52 4.724 1.00 24.09 69 ILE D O 1
ATOM 3078 N N . LEU D 1 76 ? 58.191 -13.043 4.272 1.00 24.74 70 LEU D N 1
ATOM 3079 C CA . LEU D 1 76 ? 58.509 -14.261 5.002 1.00 24.42 70 LEU D CA 1
ATOM 3080 C C . LEU D 1 76 ? 58.327 -14.062 6.509 1.00 23.93 70 LEU D C 1
ATOM 3081 O O . LEU D 1 76 ? 58.948 -13.179 7.103 1.00 22.96 70 LEU D O 1
ATOM 3086 N N . ARG D 1 77 ? 57.465 -14.876 7.115 1.00 23.45 71 ARG D N 1
ATOM 3087 C CA . ARG D 1 77 ? 57.222 -14.821 8.557 1.00 24.12 71 ARG D CA 1
ATOM 3088 C C . ARG D 1 77 ? 57.593 -16.181 9.144 1.00 25.53 71 ARG D C 1
ATOM 3089 O O . ARG D 1 77 ? 58.024 -17.076 8.412 1.00 24.55 71 ARG D O 1
ATOM 3097 N N . THR D 1 78 ? 57.427 -16.330 10.457 1.00 28.06 72 THR D N 1
ATOM 3098 C CA . THR D 1 78 ? 57.739 -17.586 11.146 1.00 32.14 72 THR D CA 1
ATOM 3099 C C . THR D 1 78 ? 56.988 -17.693 12.478 1.00 35.14 72 THR D C 1
ATOM 3100 O O . THR D 1 78 ? 56.764 -16.688 13.163 1.00 36.41 72 THR D O 1
ATOM 3104 N N . TYR D 1 79 ? 56.591 -18.912 12.842 1.00 36.93 73 TYR D N 1
ATOM 3105 C CA . TYR D 1 79 ? 55.908 -19.130 14.115 1.00 37.22 73 TYR D CA 1
ATOM 3106 C C . TYR D 1 79 ? 56.587 -20.278 14.851 1.00 39.02 73 TYR D C 1
ATOM 3107 O O . TYR D 1 79 ? 57.232 -21.125 14.233 1.00 38.23 73 TYR D O 1
ATOM 3116 N N . LEU D 1 80 ? 56.450 -20.301 16.172 1.00 41.73 74 LEU D N 1
ATOM 3117 C CA . LEU D 1 80 ? 57.073 -21.345 16.982 1.00 43.79 74 LEU D CA 1
ATOM 3118 C C . LEU D 1 80 ? 56.164 -22.542 17.231 1.00 46.24 74 LEU D C 1
ATOM 3119 O O . LEU D 1 80 ? 54.943 -22.461 17.091 1.00 47.13 74 LEU D O 1
ATOM 3124 N N . GLU D 1 81 ? 56.775 -23.658 17.607 1.00 50.06 75 GLU D N 1
ATOM 3125 C CA . GLU D 1 81 ? 56.034 -24.881 17.869 1.00 52.28 75 GLU D CA 1
ATOM 3126 C C . GLU D 1 81 ? 56.416 -25.435 19.228 1.00 53.60 75 GLU D C 1
ATOM 3127 O O . GLU D 1 81 ? 57.588 -25.658 19.499 1.00 54.11 75 GLU D O 1
ATOM 3133 N N . ARG D 1 82 ? 55.414 -25.650 20.076 1.00 56.04 76 ARG D N 1
ATOM 3134 C CA . ARG D 1 82 ? 55.600 -26.178 21.433 1.00 56.77 76 ARG D CA 1
ATOM 3135 C C . ARG D 1 82 ? 56.526 -27.385 21.549 1.00 56.10 76 ARG D C 1
ATOM 3136 O O . ARG D 1 82 ? 57.522 -27.340 22.263 1.00 55.52 76 ARG D O 1
ATOM 3144 N N . LYS D 1 83 ? 56.184 -28.462 20.848 1.00 55.67 77 LYS D N 1
ATOM 3145 C CA . LYS D 1 83 ? 56.941 -29.712 20.914 1.00 55.37 77 LYS D CA 1
ATOM 3146 C C . LYS D 1 83 ? 58.372 -29.675 20.366 1.00 55.10 77 LYS D C 1
ATOM 3147 O O . LYS D 1 83 ? 59.335 -29.623 21.133 1.00 55.35 77 LYS D O 1
ATOM 3153 N N . SER D 1 84 ? 58.519 -29.722 19.048 1.00 54.15 78 SER D N 1
ATOM 3154 C CA . SER D 1 84 ? 59.845 -29.683 18.447 1.00 53.55 78 SER D CA 1
ATOM 3155 C C . SER D 1 84 ? 60.528 -28.353 18.762 1.00 53.22 78 SER D C 1
ATOM 3156 O O . SER D 1 84 ? 61.753 -28.227 18.673 1.00 53.16 78 SER D O 1
ATOM 3159 N N . GLU D 1 85 ? 59.723 -27.363 19.133 1.00 52.79 79 GLU D N 1
ATOM 3160 C CA . GLU D 1 85 ? 60.223 -26.035 19.470 1.00 51.77 79 GLU D CA 1
ATOM 3161 C C . GLU D 1 85 ? 60.911 -25.381 18.270 1.00 50.14 79 GLU D C 1
ATOM 3162 O O . GLU D 1 85 ? 61.735 -24.479 18.422 1.00 49.62 79 GLU D O 1
ATOM 3168 N N . ILE D 1 86 ? 60.552 -25.838 17.074 1.00 48.84 80 ILE D N 1
ATOM 3169 C CA . ILE D 1 86 ? 61.122 -25.303 15.838 1.00 47.42 80 ILE D CA 1
ATOM 3170 C C . ILE D 1 86 ? 60.270 -24.162 15.305 1.00 45.61 80 ILE D C 1
ATOM 3171 O O . ILE D 1 86 ? 59.066 -24.103 15.564 1.00 45.09 80 ILE D O 1
ATOM 3176 N N . TRP D 1 87 ? 60.893 -23.250 14.565 1.00 43.58 81 TRP D N 1
ATOM 3177 C CA . TRP D 1 87 ? 60.157 -22.131 13.988 1.00 42.66 81 TRP D CA 1
ATOM 3178 C C . TRP D 1 87 ? 59.762 -22.461 12.556 1.00 41.58 81 TRP D C 1
ATOM 3179 O O . TRP D 1 87 ? 60.630 -22.635 11.701 1.00 42.03 81 TRP D O 1
ATOM 3190 N N . LYS D 1 88 ? 58.460 -22.555 12.292 1.00 40.10 82 LYS D N 1
ATOM 3191 C CA . LYS D 1 88 ? 57.991 -22.850 10.939 1.00 38.26 82 LYS D CA 1
ATOM 3192 C C . LYS D 1 88 ? 57.916 -21.580 10.085 1.00 36.83 82 LYS D C 1
ATOM 3193 O O . LYS D 1 88 ? 57.825 -20.459 10.603 1.00 35.03 82 LYS D O 1
ATOM 3199 N N . THR D 1 89 ? 57.960 -21.778 8.771 1.00 35.28 83 THR D N 1
ATOM 3200 C CA . THR D 1 89 ? 57.925 -20.683 7.810 1.00 33.72 83 THR D CA 1
ATOM 3201 C C . THR D 1 89 ? 56.628 -20.593 7.005 1.00 32.45 83 THR D C 1
ATOM 3202 O O . THR D 1 89 ? 56.078 -21.595 6.537 1.00 31.19 83 THR D O 1
ATOM 3206 N N . THR D 1 90 ? 56.151 -19.367 6.856 1.00 30.47 84 THR D N 1
ATOM 3207 C CA . THR D 1 90 ? 54.954 -19.097 6.087 1.00 30.05 84 THR D CA 1
ATOM 3208 C C . THR D 1 90 ? 55.258 -17.825 5.302 1.00 29.04 84 THR D C 1
ATOM 3209 O O . THR D 1 90 ? 56.175 -17.083 5.652 1.00 30.06 84 THR D O 1
ATOM 3213 N N . ILE D 1 91 ? 54.517 -17.589 4.228 1.00 27.22 85 ILE D N 1
ATOM 3214 C CA . ILE D 1 91 ? 54.718 -16.391 3.432 1.00 26.19 85 ILE D CA 1
ATOM 3215 C C . ILE D 1 91 ? 53.438 -15.572 3.408 1.00 25.06 85 ILE D C 1
ATOM 3216 O O . ILE D 1 91 ? 52.442 -15.993 2.836 1.00 24.24 85 ILE D O 1
ATOM 3221 N N . GLU D 1 92 ? 53.469 -14.413 4.051 1.00 25.44 86 GLU D N 1
ATOM 3222 C CA . GLU D 1 92 ? 52.324 -13.517 4.068 1.00 26.54 86 GLU D CA 1
ATOM 3223 C C . GLU D 1 92 ? 52.184 -12.870 2.687 1.00 27.77 86 GLU D C 1
ATOM 3224 O O . GLU D 1 92 ? 52.906 -11.924 2.354 1.00 28.36 86 GLU D O 1
ATOM 3230 N N . ILE D 1 93 ? 51.257 -13.390 1.887 1.00 28.95 87 ILE D N 1
ATOM 3231 C CA . ILE D 1 93 ? 51.030 -12.893 0.534 1.00 29.92 87 ILE D CA 1
ATOM 3232 C C . ILE D 1 93 ? 50.666 -11.413 0.452 1.00 30.03 87 ILE D C 1
ATOM 3233 O O . ILE D 1 93 ? 49.726 -10.945 1.100 1.00 30.61 87 ILE D O 1
ATOM 3238 N N . VAL D 1 94 ? 51.429 -10.688 -0.360 1.00 30.72 88 VAL D N 1
ATOM 3239 C CA . VAL D 1 94 ? 51.228 -9.258 -0.574 1.00 30.15 88 VAL D CA 1
ATOM 3240 C C . VAL D 1 94 ? 50.553 -9.010 -1.923 1.00 31.14 88 VAL D C 1
ATOM 3241 O O . VAL D 1 94 ? 49.630 -8.198 -2.013 1.00 31.75 88 VAL D O 1
ATOM 3245 N N . LYS D 1 95 ? 51.018 -9.708 -2.962 1.00 30.07 89 LYS D N 1
ATOM 3246 C CA . LYS D 1 95 ? 50.456 -9.586 -4.306 1.00 29.26 89 LYS D CA 1
ATOM 3247 C C . LYS D 1 95 ? 50.401 -10.948 -4.994 1.00 30.70 89 LYS D C 1
ATOM 3248 O O . LYS D 1 95 ? 51.299 -11.777 -4.823 1.00 31.25 89 LYS D O 1
ATOM 3254 N N . ILE D 1 96 ? 49.339 -11.186 -5.759 1.00 32.02 90 ILE D N 1
ATOM 3255 C CA . ILE D 1 96 ? 49.199 -12.436 -6.505 1.00 32.87 90 ILE D CA 1
ATOM 3256 C C . ILE D 1 96 ? 49.285 -12.046 -7.976 1.00 35.07 90 ILE D C 1
ATOM 3257 O O . ILE D 1 96 ? 48.335 -11.509 -8.544 1.00 37.16 90 ILE D O 1
ATOM 3262 N N . PHE D 1 97 ? 50.435 -12.310 -8.583 1.00 36.48 91 PHE D N 1
ATOM 3263 C CA . PHE D 1 97 ? 50.670 -11.967 -9.978 1.00 37.61 91 PHE D CA 1
ATOM 3264 C C . PHE D 1 97 ? 49.815 -12.741 -10.981 1.00 40.29 91 PHE D C 1
ATOM 3265 O O . PHE D 1 97 ? 49.418 -13.884 -10.741 1.00 39.50 91 PHE D O 1
ATOM 3273 N N . ASN D 1 98 ? 49.557 -12.099 -12.120 1.00 43.27 92 ASN D N 1
ATOM 3274 C CA . ASN D 1 98 ? 48.777 -12.694 -13.200 1.00 45.69 92 ASN D CA 1
ATOM 3275 C C . ASN D 1 98 ? 49.531 -13.944 -13.634 1.00 46.55 92 ASN D C 1
ATOM 3276 O O . ASN D 1 98 ? 50.751 -13.907 -13.802 1.00 47.54 92 ASN D O 1
ATOM 3281 N N . PRO D 1 99 ? 48.818 -15.070 -13.804 1.00 47.46 93 PRO D N 1
ATOM 3282 C CA . PRO D 1 99 ? 49.424 -16.342 -14.217 1.00 47.69 93 PRO D CA 1
ATOM 3283 C C . PRO D 1 99 ? 49.872 -16.300 -15.671 1.00 48.31 93 PRO D C 1
ATOM 3284 O O . PRO D 1 99 ? 50.628 -17.159 -16.129 1.00 48.29 93 PRO D O 1
ATOM 3288 N N . LYS D 1 100 ? 49.388 -15.285 -16.379 1.00 49.15 94 LYS D N 1
ATOM 3289 C CA . LYS D 1 100 ? 49.693 -15.056 -17.791 1.00 50.76 94 LYS D CA 1
ATOM 3290 C C . LYS D 1 100 ? 50.930 -14.156 -17.912 1.00 51.23 94 LYS D C 1
ATOM 3291 O O . LYS D 1 100 ? 51.487 -13.980 -19.000 1.00 51.00 94 LYS D O 1
ATOM 3297 N N . ASN D 1 101 ? 51.360 -13.611 -16.776 1.00 51.52 95 ASN D N 1
ATOM 3298 C CA . ASN D 1 101 ? 52.516 -12.724 -16.717 1.00 51.49 95 ASN D CA 1
ATOM 3299 C C . ASN D 1 101 ? 53.753 -13.284 -16.018 1.00 52.51 95 ASN D C 1
ATOM 3300 O O . ASN D 1 101 ? 53.662 -13.957 -14.982 1.00 52.09 95 ASN D O 1
ATOM 3305 N N . GLU D 1 102 ? 54.913 -12.990 -16.604 1.00 53.36 96 GLU D N 1
ATOM 3306 C CA . GLU D 1 102 ? 56.192 -13.410 -16.051 1.00 53.94 96 GLU D CA 1
ATOM 3307 C C . GLU D 1 102 ? 56.785 -12.198 -15.368 1.00 53.84 96 GLU D C 1
ATOM 3308 O O . GLU D 1 102 ? 56.957 -11.150 -15.985 1.00 53.17 96 GLU D O 1
ATOM 3314 N N . ILE D 1 103 ? 57.109 -12.351 -14.092 1.00 54.62 97 ILE D N 1
ATOM 3315 C CA . ILE D 1 103 ? 57.667 -11.257 -13.315 1.00 55.36 97 ILE D CA 1
ATOM 3316 C C . ILE D 1 103 ? 59.148 -11.054 -13.623 1.00 55.84 97 ILE D C 1
ATOM 3317 O O . ILE D 1 103 ? 59.511 -10.113 -14.329 1.00 56.13 97 ILE D O 1
ATOM 3322 N N . VAL D 1 104 ? 59.988 -11.945 -13.103 1.00 56.18 98 VAL D N 1
ATOM 3323 C CA . VAL D 1 104 ? 61.432 -11.882 -13.311 1.00 57.25 98 VAL D CA 1
ATOM 3324 C C . VAL D 1 104 ? 61.968 -10.458 -13.451 1.00 57.59 98 VAL D C 1
ATOM 3325 O O . VAL D 1 104 ? 62.039 -9.922 -14.557 1.00 57.32 98 VAL D O 1
ATOM 3329 N N . ILE D 1 105 ? 62.343 -9.839 -12.336 1.00 57.97 99 ILE D N 1
ATOM 3330 C CA . ILE D 1 105 ? 62.876 -8.489 -12.410 1.00 58.41 99 ILE D CA 1
ATOM 3331 C C . ILE D 1 105 ? 64.190 -8.307 -11.649 1.00 58.94 99 ILE D C 1
ATOM 3332 O O . ILE D 1 105 ? 64.916 -9.274 -11.434 1.00 58.59 99 ILE D O 1
ATOM 3337 N N . ASP D 1 106 ? 64.492 -7.076 -11.240 1.00 59.65 100 ASP D N 1
ATOM 3338 C CA . ASP D 1 106 ? 65.758 -6.769 -10.582 1.00 60.35 100 ASP D CA 1
ATOM 3339 C C . ASP D 1 106 ? 65.695 -6.094 -9.220 1.00 60.27 100 ASP D C 1
ATOM 3340 O O . ASP D 1 106 ? 64.626 -5.862 -8.659 1.00 60.24 100 ASP D O 1
ATOM 3345 N N . TYR D 1 107 ? 66.883 -5.773 -8.714 1.00 59.84 101 TYR D N 1
ATOM 3346 C CA . TYR D 1 107 ? 67.048 -5.090 -7.440 1.00 60.07 101 TYR D CA 1
ATOM 3347 C C . TYR D 1 107 ? 68.098 -3.988 -7.619 1.00 60.82 101 TYR D C 1
ATOM 3348 O O . TYR D 1 107 ? 69.003 -4.102 -8.450 1.00 60.77 101 TYR D O 1
ATOM 3357 N N . LYS D 1 108 ? 67.969 -2.921 -6.838 1.00 62.13 102 LYS D N 1
ATOM 3358 C CA . LYS D 1 108 ? 68.888 -1.789 -6.914 1.00 62.56 102 LYS D CA 1
ATOM 3359 C C . LYS D 1 108 ? 69.354 -1.376 -5.529 1.00 62.74 102 LYS D C 1
ATOM 3360 O O . LYS D 1 108 ? 68.542 -1.089 -4.653 1.00 62.31 102 LYS D O 1
ATOM 3366 N N . GLU D 1 109 ? 70.666 -1.337 -5.338 1.00 63.90 103 GLU D N 1
ATOM 3367 C CA . GLU D 1 109 ? 71.228 -0.961 -4.049 1.00 65.41 103 GLU D CA 1
ATOM 3368 C C . GLU D 1 109 ? 71.139 0.543 -3.754 1.00 66.83 103 GLU D C 1
ATOM 3369 O O . GLU D 1 109 ? 70.125 1.008 -3.218 1.00 66.86 103 GLU D O 1
ATOM 3375 N N . ILE D 1 110 ? 72.194 1.290 -4.088 1.00 67.65 104 ILE D N 1
ATOM 3376 C CA . ILE D 1 110 ? 72.234 2.740 -3.863 1.00 68.74 104 ILE D CA 1
ATOM 3377 C C . ILE D 1 110 ? 72.919 3.098 -2.543 1.00 69.20 104 ILE D C 1
ATOM 3378 O O . ILE D 1 110 ? 72.205 3.348 -1.546 1.00 69.52 104 ILE D O 1
ATOM 3384 N N . MET E 1 7 ? 12.928 1.132 6.408 1.00 33.77 1 MET E N 1
ATOM 3385 C CA . MET E 1 7 ? 13.062 -0.336 6.584 1.00 32.78 1 MET E CA 1
ATOM 3386 C C . MET E 1 7 ? 14.123 -0.970 5.664 1.00 30.62 1 MET E C 1
ATOM 3387 O O . MET E 1 7 ? 15.124 -0.327 5.305 1.00 27.71 1 MET E O 1
ATOM 3392 N N . LEU E 1 8 ? 13.894 -2.231 5.289 1.00 27.35 2 LEU E N 1
ATOM 3393 C CA . LEU E 1 8 ? 14.821 -2.972 4.432 1.00 23.85 2 LEU E CA 1
ATOM 3394 C C . LEU E 1 8 ? 14.726 -2.518 2.984 1.00 23.83 2 LEU E C 1
ATOM 3395 O O . LEU E 1 8 ? 13.641 -2.448 2.412 1.00 22.36 2 LEU E O 1
ATOM 3400 N N . ASN E 1 9 ? 15.881 -2.202 2.410 1.00 24.86 3 ASN E N 1
ATOM 3401 C CA . ASN E 1 9 ? 15.985 -1.760 1.031 1.00 25.78 3 ASN E CA 1
ATOM 3402 C C . ASN E 1 9 ? 17.463 -1.743 0.650 1.00 26.24 3 ASN E C 1
ATOM 3403 O O . ASN E 1 9 ? 18.200 -0.830 1.023 1.00 27.29 3 ASN E O 1
ATOM 3408 N N . ARG E 1 10 ? 17.893 -2.768 -0.079 1.00 27.32 4 ARG E N 1
ATOM 3409 C CA . ARG E 1 10 ? 19.278 -2.884 -0.538 1.00 25.85 4 ARG E CA 1
ATOM 3410 C C . ARG E 1 10 ? 19.253 -3.487 -1.922 1.00 24.35 4 ARG E C 1
ATOM 3411 O O . ARG E 1 10 ? 18.563 -4.468 -2.163 1.00 24.47 4 ARG E O 1
ATOM 3419 N N . VAL E 1 11 ? 19.988 -2.884 -2.841 1.00 23.95 5 VAL E N 1
ATOM 3420 C CA . VAL E 1 11 ? 20.058 -3.398 -4.193 1.00 23.20 5 VAL E CA 1
ATOM 3421 C C . VAL E 1 11 ? 21.514 -3.507 -4.571 1.00 22.41 5 VAL E C 1
ATOM 3422 O O . VAL E 1 11 ? 22.320 -2.648 -4.235 1.00 22.58 5 VAL E O 1
ATOM 3426 N N . PHE E 1 12 ? 21.852 -4.598 -5.237 1.00 22.49 6 PHE E N 1
ATOM 3427 C CA . PHE E 1 12 ? 23.205 -4.822 -5.717 1.00 21.89 6 PHE E CA 1
ATOM 3428 C C . PHE E 1 12 ? 22.962 -5.066 -7.183 1.00 21.18 6 PHE E C 1
ATOM 3429 O O . PHE E 1 12 ? 22.354 -6.072 -7.558 1.00 21.80 6 PHE E O 1
ATOM 3437 N N . LEU E 1 13 ? 23.396 -4.114 -8.004 1.00 20.59 7 LEU E N 1
ATOM 3438 C CA . LEU E 1 13 ? 23.182 -4.195 -9.436 1.00 20.32 7 LEU E CA 1
ATOM 3439 C C . LEU E 1 13 ? 24.436 -3.905 -10.239 1.00 21.31 7 LEU E C 1
ATOM 3440 O O . LEU E 1 13 ? 25.243 -3.036 -9.894 1.00 20.49 7 LEU E O 1
ATOM 3445 N N . GLU E 1 14 ? 24.571 -4.662 -11.322 1.00 22.39 8 GLU E N 1
ATOM 3446 C CA . GLU E 1 14 ? 25.679 -4.553 -12.248 1.00 23.33 8 GLU E CA 1
ATOM 3447 C C . GLU E 1 14 ? 25.108 -4.612 -13.678 1.00 23.58 8 GLU E C 1
ATOM 3448 O O . GLU E 1 14 ? 24.255 -5.446 -13.981 1.00 23.07 8 GLU E O 1
ATOM 3454 N N . GLY E 1 15 ? 25.555 -3.700 -14.541 1.00 22.85 9 GLY E N 1
ATOM 3455 C CA . GLY E 1 15 ? 25.062 -3.678 -15.903 1.00 22.91 9 GLY E CA 1
ATOM 3456 C C . GLY E 1 15 ? 25.975 -2.969 -16.879 1.00 23.62 9 GLY E C 1
ATOM 3457 O O . GLY E 1 15 ? 27.021 -2.450 -16.497 1.00 22.81 9 GLY E O 1
ATOM 3458 N N . GLU E 1 16 ? 25.588 -2.965 -18.151 1.00 25.15 10 GLU E N 1
ATOM 3459 C CA . GLU E 1 16 ? 26.373 -2.287 -19.172 1.00 26.79 10 GLU E CA 1
ATOM 3460 C C . GLU E 1 16 ? 25.827 -0.885 -19.350 1.00 25.26 10 GLU E C 1
ATOM 3461 O O . GLU E 1 16 ? 24.617 -0.690 -19.434 1.00 25.77 10 GLU E O 1
ATOM 3467 N N . ILE E 1 17 ? 26.724 0.090 -19.411 1.00 25.15 11 ILE E N 1
ATOM 3468 C CA . ILE E 1 17 ? 26.327 1.478 -19.556 1.00 22.94 11 ILE E CA 1
ATOM 3469 C C . ILE E 1 17 ? 25.828 1.766 -20.965 1.00 24.88 11 ILE E C 1
ATOM 3470 O O . ILE E 1 17 ? 26.545 1.567 -21.947 1.00 26.40 11 ILE E O 1
ATOM 3475 N N . GLU E 1 18 ? 24.578 2.219 -21.043 1.00 26.09 12 GLU E N 1
ATOM 3476 C CA . GLU E 1 18 ? 23.900 2.547 -22.298 1.00 27.80 12 GLU E CA 1
ATOM 3477 C C . GLU E 1 18 ? 23.965 4.033 -22.606 1.00 28.43 12 GLU E C 1
ATOM 3478 O O . GLU E 1 18 ? 24.114 4.434 -23.764 1.00 27.68 12 GLU E O 1
ATOM 3484 N N . SER E 1 19 ? 23.814 4.840 -21.560 1.00 28.03 13 SER E N 1
ATOM 3485 C CA . SER E 1 19 ? 23.856 6.289 -21.680 1.00 28.20 13 SER E CA 1
ATOM 3486 C C . SER E 1 19 ? 23.837 6.895 -20.289 1.00 27.79 13 SER E C 1
ATOM 3487 O O . SER E 1 19 ? 23.670 6.188 -19.304 1.00 26.48 13 SER E O 1
ATOM 3490 N N . SER E 1 20 ? 24.011 8.207 -20.211 1.00 29.21 14 SER E N 1
ATOM 3491 C CA . SER E 1 20 ? 23.998 8.889 -18.931 1.00 31.21 14 SER E CA 1
ATOM 3492 C C . SER E 1 20 ? 24.009 10.392 -19.154 1.00 34.14 14 SER E C 1
ATOM 3493 O O . SER E 1 20 ? 24.584 10.876 -20.128 1.00 36.28 14 SER E O 1
ATOM 3496 N N . CYS E 1 21 ? 23.369 11.131 -18.256 1.00 34.85 15 CYS E N 1
ATOM 3497 C CA . CYS E 1 21 ? 23.322 12.581 -18.374 1.00 35.92 15 CYS E CA 1
ATOM 3498 C C . CYS E 1 21 ? 23.060 13.201 -17.015 1.00 35.99 15 CYS E C 1
ATOM 3499 O O . CYS E 1 21 ? 22.844 12.490 -16.035 1.00 35.55 15 CYS E O 1
ATOM 3502 N N . TRP E 1 22 ? 23.081 14.527 -16.956 1.00 34.96 16 TRP E N 1
ATOM 3503 C CA . TRP E 1 22 ? 22.829 15.219 -15.704 1.00 34.29 16 TRP E CA 1
ATOM 3504 C C . TRP E 1 22 ? 21.380 15.648 -15.582 1.00 35.54 16 TRP E C 1
ATOM 3505 O O . TRP E 1 22 ? 20.637 15.655 -16.562 1.00 35.94 16 TRP E O 1
ATOM 3516 N N . SER E 1 23 ? 20.993 16.014 -14.365 1.00 36.07 17 SER E N 1
ATOM 3517 C CA . SER E 1 23 ? 19.652 16.494 -14.081 1.00 36.48 17 SER E CA 1
ATOM 3518 C C . SER E 1 23 ? 19.534 17.867 -14.748 1.00 37.85 17 SER E C 1
ATOM 3519 O O . SER E 1 23 ? 20.450 18.292 -15.459 1.00 38.39 17 SER E O 1
ATOM 3522 N N . VAL E 1 24 ? 18.422 18.563 -14.523 1.00 38.49 18 VAL E N 1
ATOM 3523 C CA . VAL E 1 24 ? 18.232 19.888 -15.112 1.00 39.86 18 VAL E CA 1
ATOM 3524 C C . VAL E 1 24 ? 19.186 20.839 -14.410 1.00 39.99 18 VAL E C 1
ATOM 3525 O O . VAL E 1 24 ? 20.028 21.495 -15.028 1.00 40.02 18 VAL E O 1
ATOM 3529 N N . LYS E 1 25 ? 19.040 20.897 -13.096 1.00 40.49 19 LYS E N 1
ATOM 3530 C CA . LYS E 1 25 ? 19.867 21.750 -12.272 1.00 40.27 19 LYS E CA 1
ATOM 3531 C C . LYS E 1 25 ? 21.275 21.160 -12.236 1.00 39.48 19 LYS E C 1
ATOM 3532 O O . LYS E 1 25 ? 22.203 21.735 -11.658 1.00 39.39 19 LYS E O 1
ATOM 3538 N N . LYS E 1 26 ? 21.429 20.013 -12.886 1.00 38.05 20 LYS E N 1
ATOM 3539 C CA . LYS E 1 26 ? 22.702 19.318 -12.903 1.00 35.56 20 LYS E CA 1
ATOM 3540 C C . LYS E 1 26 ? 22.970 18.962 -11.448 1.00 34.23 20 LYS E C 1
ATOM 3541 O O . LYS E 1 26 ? 24.109 18.908 -11.004 1.00 34.87 20 LYS E O 1
ATOM 3547 N N . THR E 1 27 ? 21.890 18.734 -10.709 1.00 31.83 21 THR E N 1
ATOM 3548 C CA . THR E 1 27 ? 21.976 18.380 -9.300 1.00 29.79 21 THR E CA 1
ATOM 3549 C C . THR E 1 27 ? 22.499 16.948 -9.187 1.00 28.82 21 THR E C 1
ATOM 3550 O O . THR E 1 27 ? 23.345 16.639 -8.341 1.00 28.00 21 THR E O 1
ATOM 3554 N N . GLY E 1 28 ? 21.982 16.077 -10.048 1.00 26.46 22 GLY E N 1
ATOM 3555 C CA . GLY E 1 28 ? 22.398 14.691 -10.024 1.00 24.93 22 GLY E CA 1
ATOM 3556 C C . GLY E 1 28 ? 22.736 14.103 -11.379 1.00 23.70 22 GLY E C 1
ATOM 3557 O O . GLY E 1 28 ? 22.325 14.608 -12.422 1.00 23.48 22 GLY E O 1
ATOM 3558 N N . PHE E 1 29 ? 23.492 13.015 -11.355 1.00 22.46 23 PHE E N 1
ATOM 3559 C CA . PHE E 1 29 ? 23.879 12.340 -12.580 1.00 21.66 23 PHE E CA 1
ATOM 3560 C C . PHE E 1 29 ? 23.149 11.004 -12.723 1.00 21.88 23 PHE E C 1
ATOM 3561 O O . PHE E 1 29 ? 23.341 10.087 -11.918 1.00 20.96 23 PHE E O 1
ATOM 3569 N N . LEU E 1 30 ? 22.301 10.907 -13.743 1.00 23.05 24 LEU E N 1
ATOM 3570 C CA . LEU E 1 30 ? 21.551 9.682 -14.007 1.00 22.54 24 LEU E CA 1
ATOM 3571 C C . LEU E 1 30 ? 22.248 8.849 -15.065 1.00 22.90 24 LEU E C 1
ATOM 3572 O O . LEU E 1 30 ? 22.687 9.363 -16.096 1.00 22.88 24 LEU E O 1
ATOM 3577 N N . VAL E 1 31 ? 22.346 7.555 -14.801 1.00 22.58 25 VAL E N 1
ATOM 3578 C CA . VAL E 1 31 ? 22.981 6.654 -15.741 1.00 22.93 25 VAL E CA 1
ATOM 3579 C C . VAL E 1 31 ? 22.078 5.463 -15.994 1.00 23.14 25 VAL E C 1
ATOM 3580 O O . VAL E 1 31 ? 21.542 4.863 -15.061 1.00 21.56 25 VAL E O 1
ATOM 3584 N N . THR E 1 32 ? 21.904 5.139 -17.269 1.00 24.51 26 THR E N 1
ATOM 3585 C CA . THR E 1 32 ? 21.090 4.004 -17.660 1.00 23.95 26 THR E CA 1
ATOM 3586 C C . THR E 1 32 ? 22.000 2.821 -17.966 1.00 24.73 26 THR E C 1
ATOM 3587 O O . THR E 1 32 ? 22.921 2.901 -18.775 1.00 24.23 26 THR E O 1
ATOM 3591 N N . ILE E 1 33 ? 21.727 1.722 -17.281 1.00 25.36 27 ILE E N 1
ATOM 3592 C CA . ILE E 1 33 ? 22.501 0.505 -17.401 1.00 25.38 27 ILE E CA 1
ATOM 3593 C C . ILE E 1 33 ? 21.628 -0.606 -17.977 1.00 24.94 27 ILE E C 1
ATOM 3594 O O . ILE E 1 33 ? 20.419 -0.621 -17.757 1.00 25.20 27 ILE E O 1
ATOM 3599 N N . LYS E 1 34 ? 22.227 -1.518 -18.735 1.00 24.26 28 LYS E N 1
ATOM 3600 C CA . LYS E 1 34 ? 21.458 -2.593 -19.340 1.00 23.68 28 LYS E CA 1
ATOM 3601 C C . LYS E 1 34 ? 21.908 -3.996 -18.973 1.00 22.66 28 LYS E C 1
ATOM 3602 O O . LYS E 1 34 ? 23.104 -4.272 -18.895 1.00 22.97 28 LYS E O 1
ATOM 3608 N N . GLN E 1 35 ? 20.930 -4.868 -18.734 1.00 22.17 29 GLN E N 1
ATOM 3609 C CA . GLN E 1 35 ? 21.176 -6.273 -18.426 1.00 23.49 29 GLN E CA 1
ATOM 3610 C C . GLN E 1 35 ? 20.429 -7.054 -19.491 1.00 25.09 29 GLN E C 1
ATOM 3611 O O . GLN E 1 35 ? 19.221 -6.933 -19.642 1.00 25.48 29 GLN E O 1
ATOM 3617 N N . MET E 1 36 ? 21.171 -7.870 -20.221 1.00 27.83 30 MET E N 1
ATOM 3618 C CA . MET E 1 36 ? 20.629 -8.625 -21.334 1.00 29.87 30 MET E CA 1
ATOM 3619 C C . MET E 1 36 ? 20.914 -10.123 -21.203 1.00 30.90 30 MET E C 1
ATOM 3620 O O . MET E 1 36 ? 22.067 -10.541 -21.045 1.00 31.13 30 MET E O 1
ATOM 3625 N N . ARG E 1 37 ? 19.879 -10.949 -21.289 1.00 31.05 31 ARG E N 1
ATOM 3626 C CA . ARG E 1 37 ? 20.110 -12.373 -21.104 1.00 31.38 31 ARG E CA 1
ATOM 3627 C C . ARG E 1 37 ? 19.031 -13.293 -21.703 1.00 31.65 31 ARG E C 1
ATOM 3628 O O . ARG E 1 37 ? 17.898 -12.878 -21.932 1.00 31.22 31 ARG E O 1
ATOM 3636 N N . PHE E 1 38 ? 19.410 -14.542 -21.974 1.00 31.83 32 PHE E N 1
ATOM 3637 C CA . PHE E 1 38 ? 18.493 -15.554 -22.502 1.00 31.30 32 PHE E CA 1
ATOM 3638 C C . PHE E 1 38 ? 17.791 -16.213 -21.329 1.00 32.35 32 PHE E C 1
ATOM 3639 O O . PHE E 1 38 ? 18.424 -16.550 -20.327 1.00 33.90 32 PHE E O 1
ATOM 3647 N N . PHE E 1 39 ? 16.483 -16.396 -21.441 1.00 33.65 33 PHE E N 1
ATOM 3648 C CA . PHE E 1 39 ? 15.746 -17.005 -20.347 1.00 35.93 33 PHE E CA 1
ATOM 3649 C C . PHE E 1 39 ? 15.199 -18.370 -20.713 1.00 36.80 33 PHE E C 1
ATOM 3650 O O . PHE E 1 39 ? 15.541 -19.380 -20.091 1.00 38.53 33 PHE E O 1
ATOM 3658 N N . GLY E 1 40 ? 14.354 -18.419 -21.722 1.00 36.80 34 GLY E N 1
ATOM 3659 C CA . GLY E 1 40 ? 13.864 -19.710 -22.155 1.00 38.25 34 GLY E CA 1
ATOM 3660 C C . GLY E 1 40 ? 14.501 -19.884 -23.512 1.00 39.06 34 GLY E C 1
ATOM 3661 O O . GLY E 1 40 ? 15.714 -20.066 -23.644 1.00 39.55 34 GLY E O 1
ATOM 3662 N N . GLU E 1 41 ? 13.662 -19.815 -24.529 1.00 39.09 35 GLU E N 1
ATOM 3663 C CA . GLU E 1 41 ? 14.124 -19.892 -25.894 1.00 39.42 35 GLU E CA 1
ATOM 3664 C C . GLU E 1 41 ? 14.478 -18.455 -26.300 1.00 37.00 35 GLU E C 1
ATOM 3665 O O . GLU E 1 41 ? 15.131 -18.218 -27.324 1.00 36.84 35 GLU E O 1
ATOM 3671 N N . ARG E 1 42 ? 14.078 -17.498 -25.466 1.00 32.76 36 ARG E N 1
ATOM 3672 C CA . ARG E 1 42 ? 14.298 -16.110 -25.808 1.00 30.76 36 ARG E CA 1
ATOM 3673 C C . ARG E 1 42 ? 15.093 -15.200 -24.887 1.00 28.57 36 ARG E C 1
ATOM 3674 O O . ARG E 1 42 ? 15.164 -15.400 -23.676 1.00 27.07 36 ARG E O 1
ATOM 3682 N N . LEU E 1 43 ? 15.674 -14.181 -25.515 1.00 24.46 37 LEU E N 1
ATOM 3683 C CA . LEU E 1 43 ? 16.482 -13.183 -24.857 1.00 23.91 37 LEU E CA 1
ATOM 3684 C C . LEU E 1 43 ? 15.617 -12.065 -24.318 1.00 24.29 37 LEU E C 1
ATOM 3685 O O . LEU E 1 43 ? 14.701 -11.587 -24.988 1.00 24.36 37 LEU E O 1
ATOM 3690 N N . PHE E 1 44 ? 15.923 -11.655 -23.094 1.00 23.75 38 PHE E N 1
ATOM 3691 C CA . PHE E 1 44 ? 15.225 -10.567 -22.433 1.00 22.47 38 PHE E CA 1
ATOM 3692 C C . PHE E 1 44 ? 16.301 -9.546 -22.099 1.00 22.12 38 PHE E C 1
ATOM 3693 O O . PHE E 1 44 ? 17.393 -9.916 -21.671 1.00 21.23 38 PHE E O 1
ATOM 3701 N N . THR E 1 45 ? 16.014 -8.270 -22.319 1.00 21.94 39 THR E N 1
ATOM 3702 C CA . THR E 1 45 ? 16.982 -7.238 -21.987 1.00 23.58 39 THR E CA 1
ATOM 3703 C C . THR E 1 45 ? 16.324 -6.270 -21.014 1.00 21.58 39 THR E C 1
ATOM 3704 O O . THR E 1 45 ? 15.193 -5.831 -21.224 1.00 21.52 39 THR E O 1
ATOM 3708 N N . ASP E 1 46 ? 17.024 -5.965 -19.932 1.00 20.49 40 ASP E N 1
ATOM 3709 C CA . ASP E 1 46 ? 16.494 -5.070 -18.924 1.00 20.61 40 ASP E CA 1
ATOM 3710 C C . ASP E 1 46 ? 17.269 -3.780 -18.902 1.00 20.87 40 ASP E C 1
ATOM 3711 O O . ASP E 1 46 ? 18.487 -3.777 -19.068 1.00 21.82 40 ASP E O 1
ATOM 3716 N N . TYR E 1 47 ? 16.545 -2.687 -18.689 1.00 21.98 41 TYR E N 1
ATOM 3717 C CA . TYR E 1 47 ? 17.134 -1.350 -18.630 1.00 22.18 41 TYR E CA 1
ATOM 3718 C C . TYR E 1 47 ? 16.860 -0.742 -17.269 1.00 20.35 41 TYR E C 1
ATOM 3719 O O . TYR E 1 47 ? 15.711 -0.708 -16.835 1.00 22.03 41 TYR E O 1
ATOM 3728 N N . TYR E 1 48 ? 17.909 -0.257 -16.609 1.00 17.59 42 TYR E N 1
ATOM 3729 C CA . TYR E 1 48 ? 17.775 0.332 -15.278 1.00 18.56 42 TYR E CA 1
ATOM 3730 C C . TYR E 1 48 ? 18.387 1.726 -15.195 1.00 18.27 42 TYR E C 1
ATOM 3731 O O . TYR E 1 48 ? 19.458 1.951 -15.742 1.00 18.79 42 TYR E O 1
ATOM 3740 N N . VAL E 1 49 ? 17.715 2.651 -14.505 1.00 18.96 43 VAL E N 1
ATOM 3741 C CA . VAL E 1 49 ? 18.244 4.012 -14.315 1.00 18.18 43 VAL E CA 1
ATOM 3742 C C . VAL E 1 49 ? 18.711 4.158 -12.867 1.00 19.44 43 VAL E C 1
ATOM 3743 O O . VAL E 1 49 ? 17.903 4.164 -11.946 1.00 20.18 43 VAL E O 1
ATOM 3747 N N . ILE E 1 50 ? 20.021 4.248 -12.676 1.00 21.92 44 ILE E N 1
ATOM 3748 C CA . ILE E 1 50 ? 20.609 4.417 -11.349 1.00 22.63 44 ILE E CA 1
ATOM 3749 C C . ILE E 1 50 ? 21.102 5.854 -11.314 1.00 24.73 44 ILE E C 1
ATOM 3750 O O . ILE E 1 50 ? 21.310 6.464 -12.362 1.00 26.24 44 ILE E O 1
ATOM 3755 N N . TYR E 1 51 ? 21.286 6.408 -10.125 1.00 27.07 45 TYR E N 1
ATOM 3756 C CA . TYR E 1 51 ? 21.772 7.777 -10.038 1.00 28.72 45 TYR E CA 1
ATOM 3757 C C . TYR E 1 51 ? 22.536 8.079 -8.760 1.00 30.38 45 TYR E C 1
ATOM 3758 O O . TYR E 1 51 ? 22.508 7.309 -7.796 1.00 31.72 45 TYR E O 1
ATOM 3767 N N . ALA E 1 52 ? 23.221 9.216 -8.769 1.00 30.73 46 ALA E N 1
ATOM 3768 C CA . ALA E 1 52 ? 23.979 9.671 -7.617 1.00 30.79 46 ALA E CA 1
ATOM 3769 C C . ALA E 1 52 ? 23.849 11.192 -7.554 1.00 31.80 46 ALA E C 1
ATOM 3770 O O . ALA E 1 52 ? 23.686 11.860 -8.579 1.00 29.79 46 ALA E O 1
ATOM 3772 N N . ASN E 1 53 ? 23.891 11.732 -6.342 1.00 33.66 47 ASN E N 1
ATOM 3773 C CA . ASN E 1 53 ? 23.803 13.174 -6.147 1.00 35.63 47 ASN E CA 1
ATOM 3774 C C . ASN E 1 53 ? 25.104 13.649 -5.506 1.00 35.18 47 ASN E C 1
ATOM 3775 O O . ASN E 1 53 ? 26.043 12.866 -5.370 1.00 35.60 47 ASN E O 1
ATOM 3780 N N . GLY E 1 54 ? 25.174 14.925 -5.137 1.00 35.20 48 GLY E N 1
ATOM 3781 C CA . GLY E 1 54 ? 26.376 15.448 -4.510 1.00 33.38 48 GLY E CA 1
ATOM 3782 C C . GLY E 1 54 ? 27.675 15.073 -5.202 1.00 33.84 48 GLY E C 1
ATOM 3783 O O . GLY E 1 54 ? 27.708 14.858 -6.418 1.00 33.78 48 GLY E O 1
ATOM 3784 N N . GLN E 1 55 ? 28.750 14.998 -4.418 1.00 33.29 49 GLN E N 1
ATOM 3785 C CA . GLN E 1 55 ? 30.071 14.657 -4.935 1.00 31.70 49 GLN E CA 1
ATOM 3786 C C . GLN E 1 55 ? 30.060 13.343 -5.700 1.00 31.19 49 GLN E C 1
ATOM 3787 O O . GLN E 1 55 ? 30.754 13.198 -6.704 1.00 31.87 49 GLN E O 1
ATOM 3793 N N . LEU E 1 56 ? 29.257 12.394 -5.224 1.00 30.84 50 LEU E N 1
ATOM 3794 C CA . LEU E 1 56 ? 29.134 11.068 -5.838 1.00 29.19 50 LEU E CA 1
ATOM 3795 C C . LEU E 1 56 ? 28.666 11.085 -7.299 1.00 27.16 50 LEU E C 1
ATOM 3796 O O . LEU E 1 56 ? 28.907 10.141 -8.048 1.00 26.62 50 LEU E O 1
ATOM 3801 N N . ALA E 1 57 ? 28.000 12.155 -7.708 1.00 25.45 51 ALA E N 1
ATOM 3802 C CA . ALA E 1 57 ? 27.527 12.238 -9.084 1.00 24.50 51 ALA E CA 1
ATOM 3803 C C . ALA E 1 57 ? 28.692 12.472 -10.046 1.00 23.49 51 ALA E C 1
ATOM 3804 O O . ALA E 1 57 ? 28.564 12.268 -11.260 1.00 22.07 51 ALA E O 1
ATOM 3806 N N . TYR E 1 58 ? 29.830 12.895 -9.498 1.00 24.04 52 TYR E N 1
ATOM 3807 C CA . TYR E 1 58 ? 31.024 13.158 -10.299 1.00 24.60 52 TYR E CA 1
ATOM 3808 C C . TYR E 1 58 ? 31.889 11.911 -10.383 1.00 25.71 52 TYR E C 1
ATOM 3809 O O . TYR E 1 58 ? 32.570 11.680 -11.383 1.00 26.50 52 TYR E O 1
ATOM 3818 N N . GLU E 1 59 ? 31.862 11.114 -9.321 1.00 28.08 53 GLU E N 1
ATOM 3819 C CA . GLU E 1 59 ? 32.591 9.854 -9.287 1.00 29.90 53 GLU E CA 1
ATOM 3820 C C . GLU E 1 59 ? 31.873 8.927 -10.266 1.00 30.92 53 GLU E C 1
ATOM 3821 O O . GLU E 1 59 ? 32.505 8.122 -10.956 1.00 31.38 53 GLU E O 1
ATOM 3827 N N . LEU E 1 60 ? 30.545 9.063 -10.311 1.00 30.05 54 LEU E N 1
ATOM 3828 C CA . LEU E 1 60 ? 29.673 8.275 -11.186 1.00 29.37 54 LEU E CA 1
ATOM 3829 C C . LEU E 1 60 ? 29.931 8.637 -12.652 1.00 28.27 54 LEU E C 1
ATOM 3830 O O . LEU E 1 60 ? 30.037 7.762 -13.510 1.00 28.11 54 LEU E O 1
ATOM 3835 N N . GLU E 1 61 ? 30.025 9.934 -12.921 1.00 27.94 55 GLU E N 1
ATOM 3836 C CA . GLU E 1 61 ? 30.269 10.457 -14.256 1.00 28.33 55 GLU E CA 1
ATOM 3837 C C . GLU E 1 61 ? 31.652 10.107 -14.808 1.00 30.23 55 GLU E C 1
ATOM 3838 O O . GLU E 1 61 ? 31.823 9.992 -16.025 1.00 30.98 55 GLU E O 1
ATOM 3844 N N . LYS E 1 62 ? 32.632 9.961 -13.914 1.00 30.90 56 LYS E N 1
ATOM 3845 C CA . LYS E 1 62 ? 33.998 9.618 -14.296 1.00 31.35 56 LYS E CA 1
ATOM 3846 C C . LYS E 1 62 ? 34.082 8.144 -14.633 1.00 30.72 56 LYS E C 1
ATOM 3847 O O . LYS E 1 62 ? 34.829 7.749 -15.522 1.00 31.68 56 LYS E O 1
ATOM 3853 N N . HIS E 1 63 ? 33.334 7.327 -13.900 1.00 29.54 57 HIS E N 1
ATOM 3854 C CA . HIS E 1 63 ? 33.319 5.892 -14.162 1.00 29.47 57 HIS E CA 1
ATOM 3855 C C . HIS E 1 63 ? 32.735 5.711 -15.560 1.00 29.92 57 HIS E C 1
ATOM 3856 O O . HIS E 1 63 ? 33.104 4.802 -16.307 1.00 31.46 57 HIS E O 1
ATOM 3863 N N . THR E 1 64 ? 31.805 6.598 -15.885 1.00 30.36 58 THR E N 1
ATOM 3864 C CA . THR E 1 64 ? 31.117 6.629 -17.165 1.00 29.82 58 THR E CA 1
ATOM 3865 C C . THR E 1 64 ? 32.104 6.861 -18.298 1.00 29.26 58 THR E C 1
ATOM 3866 O O . THR E 1 64 ? 31.978 6.296 -19.386 1.00 28.69 58 THR E O 1
ATOM 3870 N N . LYS E 1 65 ? 33.092 7.702 -18.032 1.00 29.83 59 LYS E N 1
ATOM 3871 C CA . LYS E 1 65 ? 34.086 8.036 -19.036 1.00 30.07 59 LYS E CA 1
ATOM 3872 C C . LYS E 1 65 ? 35.170 6.969 -19.094 1.00 30.36 59 LYS E C 1
ATOM 3873 O O . LYS E 1 65 ? 35.831 6.796 -20.120 1.00 30.78 59 LYS E O 1
ATOM 3879 N N . LYS E 1 66 ? 35.342 6.245 -17.994 1.00 30.62 60 LYS E N 1
ATOM 3880 C CA . LYS E 1 66 ? 36.367 5.214 -17.925 1.00 30.30 60 LYS E CA 1
ATOM 3881 C C . LYS E 1 66 ? 35.916 3.821 -18.344 1.00 30.50 60 LYS E C 1
ATOM 3882 O O . LYS E 1 66 ? 36.494 3.232 -19.263 1.00 28.75 60 LYS E O 1
ATOM 3888 N N . TYR E 1 67 ? 34.878 3.297 -17.693 1.00 31.17 61 TYR E N 1
ATOM 3889 C CA . TYR E 1 67 ? 34.423 1.940 -17.990 1.00 32.25 61 TYR E CA 1
ATOM 3890 C C . TYR E 1 67 ? 33.129 1.776 -18.778 1.00 32.03 61 TYR E C 1
ATOM 3891 O O . TYR E 1 67 ? 32.261 2.640 -18.754 1.00 32.42 61 TYR E O 1
ATOM 3900 N N . LYS E 1 68 ? 33.020 0.639 -19.469 1.00 32.30 62 LYS E N 1
ATOM 3901 C CA . LYS E 1 68 ? 31.849 0.294 -20.273 1.00 31.63 62 LYS E CA 1
ATOM 3902 C C . LYS E 1 68 ? 30.757 -0.366 -19.428 1.00 30.38 62 LYS E C 1
ATOM 3903 O O . LYS E 1 68 ? 29.600 -0.430 -19.849 1.00 28.55 62 LYS E O 1
ATOM 3909 N N . THR E 1 69 ? 31.140 -0.871 -18.251 1.00 28.85 63 THR E N 1
ATOM 3910 C CA . THR E 1 69 ? 30.219 -1.526 -17.323 1.00 27.54 63 THR E CA 1
ATOM 3911 C C . THR E 1 69 ? 30.385 -0.931 -15.927 1.00 28.11 63 THR E C 1
ATOM 3912 O O . THR E 1 69 ? 31.461 -0.437 -15.583 1.00 28.88 63 THR E O 1
ATOM 3916 N N . ILE E 1 70 ? 29.329 -0.992 -15.118 1.00 26.65 64 ILE E N 1
ATOM 3917 C CA . ILE E 1 70 ? 29.389 -0.470 -13.752 1.00 25.33 64 ILE E CA 1
ATOM 3918 C C . ILE E 1 70 ? 28.683 -1.419 -12.795 1.00 25.59 64 ILE E C 1
ATOM 3919 O O . ILE E 1 70 ? 27.736 -2.104 -13.184 1.00 24.26 64 ILE E O 1
ATOM 3924 N N . SER E 1 71 ? 29.158 -1.455 -11.551 1.00 25.65 65 SER E N 1
ATOM 3925 C CA . SER E 1 71 ? 28.602 -2.321 -10.514 1.00 26.81 65 SER E CA 1
ATOM 3926 C C . SER E 1 71 ? 28.459 -1.469 -9.271 1.00 27.18 65 SER E C 1
ATOM 3927 O O . SER E 1 71 ? 29.447 -0.983 -8.739 1.00 28.85 65 SER E O 1
ATOM 3930 N N . ILE E 1 72 ? 27.233 -1.296 -8.796 1.00 28.24 66 ILE E N 1
ATOM 3931 C CA . ILE E 1 72 ? 27.000 -0.439 -7.636 1.00 27.58 66 ILE E CA 1
ATOM 3932 C C . ILE E 1 72 ? 26.251 -1.081 -6.485 1.00 28.84 66 ILE E C 1
ATOM 3933 O O . ILE E 1 72 ? 25.939 -2.273 -6.495 1.00 30.70 66 ILE E O 1
ATOM 3938 N N . GLU E 1 73 ? 25.970 -0.251 -5.486 1.00 29.28 67 GLU E N 1
ATOM 3939 C CA . GLU E 1 73 ? 25.189 -0.638 -4.323 1.00 29.02 67 GLU E CA 1
ATOM 3940 C C . GLU E 1 73 ? 24.300 0.559 -4.052 1.00 28.26 67 GLU E C 1
ATOM 3941 O O . GLU E 1 73 ? 24.730 1.694 -4.218 1.00 27.70 67 GLU E O 1
ATOM 3947 N N . GLY E 1 74 ? 23.062 0.309 -3.649 1.00 28.88 68 GLY E N 1
ATOM 3948 C CA . GLY E 1 74 ? 22.158 1.407 -3.380 1.00 27.42 68 GLY E CA 1
ATOM 3949 C C . GLY E 1 74 ? 20.782 0.973 -2.924 1.00 26.53 68 GLY E C 1
ATOM 3950 O O . GLY E 1 74 ? 20.576 -0.174 -2.527 1.00 25.71 68 GLY E O 1
ATOM 3951 N N . ILE E 1 75 ? 19.838 1.908 -2.985 1.00 26.27 69 ILE E N 1
ATOM 3952 C CA . ILE E 1 75 ? 18.465 1.676 -2.547 1.00 23.10 69 ILE E CA 1
ATOM 3953 C C . ILE E 1 75 ? 17.468 1.927 -3.678 1.00 21.58 69 ILE E C 1
ATOM 3954 O O . ILE E 1 75 ? 17.683 2.773 -4.550 1.00 19.83 69 ILE E O 1
ATOM 3959 N N . LEU E 1 76 ? 16.374 1.178 -3.658 1.00 19.64 70 LEU E N 1
ATOM 3960 C CA . LEU E 1 76 ? 15.333 1.315 -4.664 1.00 18.38 70 LEU E CA 1
ATOM 3961 C C . LEU E 1 76 ? 14.486 2.523 -4.251 1.00 18.32 70 LEU E C 1
ATOM 3962 O O . LEU E 1 76 ? 14.182 2.698 -3.064 1.00 17.86 70 LEU E O 1
ATOM 3967 N N . ARG E 1 77 ? 14.148 3.369 -5.223 1.00 17.08 71 ARG E N 1
ATOM 3968 C CA . ARG E 1 77 ? 13.333 4.566 -4.987 1.00 17.32 71 ARG E CA 1
ATOM 3969 C C . ARG E 1 77 ? 12.399 4.836 -6.176 1.00 16.47 71 ARG E C 1
ATOM 3970 O O . ARG E 1 77 ? 12.622 4.356 -7.275 1.00 17.71 71 ARG E O 1
ATOM 3978 N N . THR E 1 78 ? 11.346 5.609 -5.955 1.00 17.57 72 THR E N 1
ATOM 3979 C CA . THR E 1 78 ? 10.462 5.991 -7.054 1.00 17.34 72 THR E CA 1
ATOM 3980 C C . THR E 1 78 ? 10.261 7.498 -6.869 1.00 17.25 72 THR E C 1
ATOM 3981 O O . THR E 1 78 ? 10.505 8.040 -5.781 1.00 19.42 72 THR E O 1
ATOM 3985 N N . TYR E 1 79 ? 9.870 8.194 -7.922 1.00 16.84 73 TYR E N 1
ATOM 3986 C CA . TYR E 1 79 ? 9.619 9.621 -7.793 1.00 17.75 73 TYR E CA 1
ATOM 3987 C C . TYR E 1 79 ? 8.618 10.003 -8.868 1.00 18.19 73 TYR E C 1
ATOM 3988 O O . TYR E 1 79 ? 8.475 9.299 -9.869 1.00 19.06 73 TYR E O 1
ATOM 3997 N N . LEU E 1 80 ? 7.917 11.110 -8.661 1.00 17.06 74 LEU E N 1
ATOM 3998 C CA . LEU E 1 80 ? 6.926 11.552 -9.623 1.00 19.30 74 LEU E CA 1
ATOM 3999 C C . LEU E 1 80 ? 7.484 12.598 -10.576 1.00 20.93 74 LEU E C 1
ATOM 4000 O O . LEU E 1 80 ? 8.010 13.624 -10.155 1.00 20.54 74 LEU E O 1
ATOM 4005 N N . GLU E 1 81 ? 7.375 12.322 -11.867 1.00 24.02 75 GLU E N 1
ATOM 4006 C CA . GLU E 1 81 ? 7.846 13.245 -12.877 1.00 26.80 75 GLU E CA 1
ATOM 4007 C C . GLU E 1 81 ? 6.740 14.269 -13.067 1.00 29.50 75 GLU E C 1
ATOM 4008 O O . GLU E 1 81 ? 5.636 13.927 -13.494 1.00 30.21 75 GLU E O 1
ATOM 4014 N N . ARG E 1 82 ? 7.029 15.528 -12.752 1.00 32.41 76 ARG E N 1
ATOM 4015 C CA . ARG E 1 82 ? 6.012 16.569 -12.839 1.00 34.27 76 ARG E CA 1
ATOM 4016 C C . ARG E 1 82 ? 5.344 16.772 -14.191 1.00 37.22 76 ARG E C 1
ATOM 4017 O O . ARG E 1 82 ? 4.297 16.181 -14.441 1.00 37.86 76 ARG E O 1
ATOM 4025 N N . LYS E 1 83 ? 5.907 17.611 -15.054 1.00 41.91 77 LYS E N 1
ATOM 4026 C CA . LYS E 1 83 ? 5.283 17.842 -16.360 1.00 45.04 77 LYS E CA 1
ATOM 4027 C C . LYS E 1 83 ? 5.475 16.567 -17.164 1.00 45.17 77 LYS E C 1
ATOM 4028 O O . LYS E 1 83 ? 5.769 16.606 -18.351 1.00 46.47 77 LYS E O 1
ATOM 4034 N N . SER E 1 84 ? 5.305 15.427 -16.512 1.00 45.32 78 SER E N 1
ATOM 4035 C CA . SER E 1 84 ? 5.520 14.149 -17.174 1.00 45.02 78 SER E CA 1
ATOM 4036 C C . SER E 1 84 ? 4.549 13.102 -16.652 1.00 42.74 78 SER E C 1
ATOM 4037 O O . SER E 1 84 ? 4.432 12.029 -17.234 1.00 42.71 78 SER E O 1
ATOM 4040 N N . GLU E 1 85 ? 3.895 13.449 -15.540 1.00 40.02 79 GLU E N 1
ATOM 4041 C CA . GLU E 1 85 ? 2.835 12.685 -14.881 1.00 37.00 79 GLU E CA 1
ATOM 4042 C C . GLU E 1 85 ? 3.140 11.328 -14.258 1.00 34.36 79 GLU E C 1
ATOM 4043 O O . GLU E 1 85 ? 2.377 10.834 -13.423 1.00 34.35 79 GLU E O 1
ATOM 4049 N N . ILE E 1 86 ? 4.252 10.730 -14.656 1.00 31.15 80 ILE E N 1
ATOM 4050 C CA . ILE E 1 86 ? 4.582 9.367 -14.250 1.00 26.81 80 ILE E CA 1
ATOM 4051 C C . ILE E 1 86 ? 5.460 9.112 -13.019 1.00 24.99 80 ILE E C 1
ATOM 4052 O O . ILE E 1 86 ? 6.396 9.857 -12.738 1.00 26.55 80 ILE E O 1
ATOM 4057 N N . TRP E 1 87 ? 5.136 8.047 -12.282 1.00 23.10 81 TRP E N 1
ATOM 4058 C CA . TRP E 1 87 ? 5.901 7.622 -11.106 1.00 20.18 81 TRP E CA 1
ATOM 4059 C C . TRP E 1 87 ? 7.000 6.707 -11.641 1.00 19.27 81 TRP E C 1
ATOM 4060 O O . TRP E 1 87 ? 6.732 5.568 -11.995 1.00 19.77 81 TRP E O 1
ATOM 4071 N N . LYS E 1 88 ? 8.237 7.192 -11.689 1.00 18.06 82 LYS E N 1
ATOM 4072 C CA . LYS E 1 88 ? 9.351 6.400 -12.217 1.00 15.75 82 LYS E CA 1
ATOM 4073 C C . LYS E 1 88 ? 10.173 5.732 -11.120 1.00 17.43 82 LYS E C 1
ATOM 4074 O O . LYS E 1 88 ? 10.347 6.299 -10.031 1.00 17.89 82 LYS E O 1
ATOM 4080 N N . THR E 1 89 ? 10.665 4.522 -11.396 1.00 15.48 83 THR E N 1
ATOM 4081 C CA . THR E 1 89 ? 11.464 3.791 -10.415 1.00 15.44 83 THR E CA 1
ATOM 4082 C C . THR E 1 89 ? 12.921 3.869 -10.817 1.00 15.42 83 THR E C 1
ATOM 4083 O O . THR E 1 89 ? 13.246 3.809 -12.005 1.00 16.89 83 THR E O 1
ATOM 4087 N N . THR E 1 90 ? 13.792 4.003 -9.819 1.00 15.37 84 THR E N 1
ATOM 4088 C CA . THR E 1 90 ? 15.224 4.118 -10.049 1.00 15.52 84 THR E CA 1
ATOM 4089 C C . THR E 1 90 ? 16.013 3.630 -8.826 1.00 15.39 84 THR E C 1
ATOM 4090 O O . THR E 1 90 ? 15.431 3.251 -7.808 1.00 15.43 84 THR E O 1
ATOM 4094 N N . ILE E 1 91 ? 17.337 3.602 -8.942 1.00 16.86 85 ILE E N 1
ATOM 4095 C CA . ILE E 1 91 ? 18.190 3.208 -7.828 1.00 15.73 85 ILE E CA 1
ATOM 4096 C C . ILE E 1 91 ? 19.099 4.381 -7.502 1.00 16.29 85 ILE E C 1
ATOM 4097 O O . ILE E 1 91 ? 19.749 4.939 -8.383 1.00 16.57 85 ILE E O 1
ATOM 4102 N N . GLU E 1 92 ? 19.110 4.770 -6.234 1.00 17.18 86 GLU E N 1
ATOM 4103 C CA . GLU E 1 92 ? 19.963 5.848 -5.758 1.00 17.00 86 GLU E CA 1
ATOM 4104 C C . GLU E 1 92 ? 21.236 5.144 -5.320 1.00 17.64 86 GLU E C 1
ATOM 4105 O O . GLU E 1 92 ? 21.183 4.246 -4.486 1.00 18.42 86 GLU E O 1
ATOM 4111 N N . ILE E 1 93 ? 22.378 5.532 -5.876 1.00 19.45 87 ILE E N 1
ATOM 4112 C CA . ILE E 1 93 ? 23.632 4.861 -5.528 1.00 20.16 87 ILE E CA 1
ATOM 4113 C C . ILE E 1 93 ? 24.188 5.151 -4.125 1.00 21.49 87 ILE E C 1
ATOM 4114 O O . ILE E 1 93 ? 24.108 6.265 -3.609 1.00 19.53 87 ILE E O 1
ATOM 4119 N N . VAL E 1 94 ? 24.728 4.105 -3.510 1.00 24.29 88 VAL E N 1
ATOM 4120 C CA . VAL E 1 94 ? 25.321 4.177 -2.179 1.00 25.48 88 VAL E CA 1
ATOM 4121 C C . VAL E 1 94 ? 26.834 4.000 -2.323 1.00 26.90 88 VAL E C 1
ATOM 4122 O O . VAL E 1 94 ? 27.622 4.742 -1.736 1.00 25.89 88 VAL E O 1
ATOM 4126 N N . LYS E 1 95 ? 27.225 3.016 -3.125 1.00 27.67 89 LYS E N 1
ATOM 4127 C CA . LYS E 1 95 ? 28.629 2.739 -3.358 1.00 28.94 89 LYS E CA 1
ATOM 4128 C C . LYS E 1 95 ? 28.840 2.150 -4.746 1.00 30.26 89 LYS E C 1
ATOM 4129 O O . LYS E 1 95 ? 28.079 1.284 -5.185 1.00 30.69 89 LYS E O 1
ATOM 4135 N N . ILE E 1 96 ? 29.857 2.646 -5.446 1.00 31.01 90 ILE E N 1
ATOM 4136 C CA . ILE E 1 96 ? 30.200 2.134 -6.765 1.00 31.35 90 ILE E CA 1
ATOM 4137 C C . ILE E 1 96 ? 31.280 1.109 -6.455 1.00 33.07 90 ILE E C 1
ATOM 4138 O O . ILE E 1 96 ? 32.053 1.288 -5.507 1.00 34.25 90 ILE E O 1
ATOM 4143 N N . PHE E 1 97 ? 31.340 0.035 -7.227 1.00 33.20 91 PHE E N 1
ATOM 4144 C CA . PHE E 1 97 ? 32.354 -0.972 -6.974 1.00 34.57 91 PHE E CA 1
ATOM 4145 C C . PHE E 1 97 ? 33.497 -0.909 -7.972 1.00 35.66 91 PHE E C 1
ATOM 4146 O O . PHE E 1 97 ? 33.388 -0.291 -9.031 1.00 34.83 91 PHE E O 1
ATOM 4154 N N . ASN E 1 98 ? 34.606 -1.541 -7.607 1.00 37.68 92 ASN E N 1
ATOM 4155 C CA . ASN E 1 98 ? 35.772 -1.600 -8.470 1.00 39.28 92 ASN E CA 1
ATOM 4156 C C . ASN E 1 98 ? 35.411 -2.677 -9.484 1.00 40.59 92 ASN E C 1
ATOM 4157 O O . ASN E 1 98 ? 35.139 -3.824 -9.109 1.00 41.11 92 ASN E O 1
ATOM 4162 N N . PRO E 1 99 ? 35.383 -2.323 -10.780 1.00 41.56 93 PRO E N 1
ATOM 4163 C CA . PRO E 1 99 ? 35.042 -3.305 -11.813 1.00 42.48 93 PRO E CA 1
ATOM 4164 C C . PRO E 1 99 ? 35.882 -4.576 -11.766 1.00 44.06 93 PRO E C 1
ATOM 4165 O O . PRO E 1 99 ? 35.410 -5.649 -12.143 1.00 44.05 93 PRO E O 1
ATOM 4169 N N . LYS E 1 100 ? 37.119 -4.458 -11.288 1.00 46.54 94 LYS E N 1
ATOM 4170 C CA . LYS E 1 100 ? 38.011 -5.612 -11.195 1.00 48.23 94 LYS E CA 1
ATOM 4171 C C . LYS E 1 100 ? 37.783 -6.406 -9.906 1.00 48.56 94 LYS E C 1
ATOM 4172 O O . LYS E 1 100 ? 38.580 -7.275 -9.548 1.00 49.04 94 LYS E O 1
ATOM 4178 N N . ASN E 1 101 ? 36.690 -6.109 -9.209 1.00 49.22 95 ASN E N 1
ATOM 4179 C CA . ASN E 1 101 ? 36.365 -6.814 -7.970 1.00 49.78 95 ASN E CA 1
ATOM 4180 C C . ASN E 1 101 ? 34.964 -7.395 -8.012 1.00 50.21 95 ASN E C 1
ATOM 4181 O O . ASN E 1 101 ? 34.047 -6.771 -8.549 1.00 50.02 95 ASN E O 1
ATOM 4186 N N . GLU E 1 102 ? 34.812 -8.592 -7.448 1.00 49.88 96 GLU E N 1
ATOM 4187 C CA . GLU E 1 102 ? 33.519 -9.252 -7.384 1.00 49.49 96 GLU E CA 1
ATOM 4188 C C . GLU E 1 102 ? 32.898 -8.801 -6.060 1.00 49.47 96 GLU E C 1
ATOM 4189 O O . GLU E 1 102 ? 33.483 -7.957 -5.373 1.00 50.27 96 GLU E O 1
ATOM 4195 N N . ILE E 1 103 ? 31.733 -9.342 -5.693 1.00 48.96 97 ILE E N 1
ATOM 4196 C CA . ILE E 1 103 ? 31.072 -8.917 -4.448 1.00 47.76 97 ILE E CA 1
ATOM 4197 C C . ILE E 1 103 ? 30.747 -10.030 -3.441 1.00 47.42 97 ILE E C 1
ATOM 4198 O O . ILE E 1 103 ? 31.512 -10.333 -2.541 1.00 48.51 97 ILE E O 1
ATOM 4203 N N . VAL E 1 104 ? 29.574 -10.608 -3.585 1.00 45.42 98 VAL E N 1
ATOM 4204 C CA . VAL E 1 104 ? 29.104 -11.683 -2.730 1.00 43.12 98 VAL E CA 1
ATOM 4205 C C . VAL E 1 104 ? 28.523 -11.199 -1.398 1.00 41.14 98 VAL E C 1
ATOM 4206 O O . VAL E 1 104 ? 27.271 -11.175 -1.276 1.00 40.22 98 VAL E O 1
ATOM 4210 N N . MET F 1 7 ? 60.860 -20.519 -12.950 1.00 38.92 1 MET F N 1
ATOM 4211 C CA . MET F 1 7 ? 61.144 -21.066 -11.591 1.00 37.69 1 MET F CA 1
ATOM 4212 C C . MET F 1 7 ? 61.284 -19.932 -10.586 1.00 35.98 1 MET F C 1
ATOM 4213 O O . MET F 1 7 ? 62.321 -19.777 -9.951 1.00 37.01 1 MET F O 1
ATOM 4218 N N . LEU F 1 8 ? 60.239 -19.132 -10.440 1.00 34.28 2 LEU F N 1
ATOM 4219 C CA . LEU F 1 8 ? 60.292 -17.986 -9.545 1.00 32.56 2 LEU F CA 1
ATOM 4220 C C . LEU F 1 8 ? 60.591 -18.381 -8.104 1.00 33.15 2 LEU F C 1
ATOM 4221 O O . LEU F 1 8 ? 59.900 -19.211 -7.513 1.00 33.34 2 LEU F O 1
ATOM 4226 N N . ASN F 1 9 ? 61.642 -17.795 -7.544 1.00 33.57 3 ASN F N 1
ATOM 4227 C CA . ASN F 1 9 ? 62.024 -18.062 -6.165 1.00 34.03 3 ASN F CA 1
ATOM 4228 C C . ASN F 1 9 ? 63.167 -17.157 -5.709 1.00 34.41 3 ASN F C 1
ATOM 4229 O O . ASN F 1 9 ? 64.334 -17.463 -5.935 1.00 35.08 3 ASN F O 1
ATOM 4234 N N . ARG F 1 10 ? 62.825 -16.043 -5.072 1.00 34.50 4 ARG F N 1
ATOM 4235 C CA . ARG F 1 10 ? 63.833 -15.121 -4.569 1.00 35.98 4 ARG F CA 1
ATOM 4236 C C . ARG F 1 10 ? 63.458 -14.603 -3.193 1.00 34.76 4 ARG F C 1
ATOM 4237 O O . ARG F 1 10 ? 62.285 -14.351 -2.914 1.00 34.41 4 ARG F O 1
ATOM 4245 N N . VAL F 1 11 ? 64.461 -14.444 -2.337 1.00 32.70 5 VAL F N 1
ATOM 4246 C CA . VAL F 1 11 ? 64.237 -13.920 -0.996 1.00 30.03 5 VAL F CA 1
ATOM 4247 C C . VAL F 1 11 ? 65.246 -12.842 -0.702 1.00 28.47 5 VAL F C 1
ATOM 4248 O O . VAL F 1 11 ? 66.451 -13.088 -0.710 1.00 27.11 5 VAL F O 1
ATOM 4252 N N . PHE F 1 12 ? 64.739 -11.640 -0.466 1.00 27.38 6 PHE F N 1
ATOM 4253 C CA . PHE F 1 12 ? 65.573 -10.500 -0.125 1.00 26.64 6 PHE F CA 1
ATOM 4254 C C . PHE F 1 12 ? 65.256 -10.309 1.344 1.00 25.42 6 PHE F C 1
ATOM 4255 O O . PHE F 1 12 ? 64.128 -9.986 1.710 1.00 24.76 6 PHE F O 1
ATOM 4263 N N . LEU F 1 13 ? 66.259 -10.522 2.185 1.00 25.25 7 LEU F N 1
ATOM 4264 C CA . LEU F 1 13 ? 66.050 -10.475 3.624 1.00 25.62 7 LEU F CA 1
ATOM 4265 C C . LEU F 1 13 ? 67.200 -9.845 4.397 1.00 27.08 7 LEU F C 1
ATOM 4266 O O . LEU F 1 13 ? 68.364 -10.070 4.082 1.00 25.34 7 LEU F O 1
ATOM 4271 N N . GLU F 1 14 ? 66.864 -9.072 5.425 1.00 29.33 8 GLU F N 1
ATOM 4272 C CA . GLU F 1 14 ? 67.866 -8.408 6.251 1.00 31.28 8 GLU F CA 1
ATOM 4273 C C . GLU F 1 14 ? 67.559 -8.549 7.735 1.00 32.14 8 GLU F C 1
ATOM 4274 O O . GLU F 1 14 ? 66.438 -8.281 8.168 1.00 33.18 8 GLU F O 1
ATOM 4280 N N . GLY F 1 15 ? 68.551 -8.945 8.524 1.00 32.68 9 GLY F N 1
ATOM 4281 C CA . GLY F 1 15 ? 68.307 -9.084 9.947 1.00 32.50 9 GLY F CA 1
ATOM 4282 C C . GLY F 1 15 ? 69.546 -9.174 10.816 1.00 32.97 9 GLY F C 1
ATOM 4283 O O . GLY F 1 15 ? 70.651 -9.382 10.330 1.00 32.67 9 GLY F O 1
ATOM 4284 N N . GLU F 1 16 ? 69.349 -9.025 12.120 1.00 34.20 10 GLU F N 1
ATOM 4285 C CA . GLU F 1 16 ? 70.449 -9.089 13.076 1.00 35.39 10 GLU F CA 1
ATOM 4286 C C . GLU F 1 16 ? 70.858 -10.525 13.382 1.00 34.57 10 GLU F C 1
ATOM 4287 O O . GLU F 1 16 ? 70.033 -11.367 13.759 1.00 33.12 10 GLU F O 1
ATOM 4293 N N . ILE F 1 17 ? 72.150 -10.782 13.224 1.00 34.90 11 ILE F N 1
ATOM 4294 C CA . ILE F 1 17 ? 72.724 -12.096 13.454 1.00 34.51 11 ILE F CA 1
ATOM 4295 C C . ILE F 1 17 ? 72.600 -12.554 14.907 1.00 35.24 11 ILE F C 1
ATOM 4296 O O . ILE F 1 17 ? 73.085 -11.895 15.818 1.00 34.52 11 ILE F O 1
ATOM 4301 N N . GLU F 1 18 ? 71.936 -13.691 15.101 1.00 37.29 12 GLU F N 1
ATOM 4302 C CA . GLU F 1 18 ? 71.727 -14.300 16.420 1.00 38.88 12 GLU F CA 1
ATOM 4303 C C . GLU F 1 18 ? 72.895 -15.227 16.749 1.00 39.10 12 GLU F C 1
ATOM 4304 O O . GLU F 1 18 ? 73.589 -15.046 17.751 1.00 39.66 12 GLU F O 1
ATOM 4310 N N . SER F 1 19 ? 73.096 -16.228 15.900 1.00 37.99 13 SER F N 1
ATOM 4311 C CA . SER F 1 19 ? 74.184 -17.174 16.066 1.00 36.80 13 SER F CA 1
ATOM 4312 C C . SER F 1 19 ? 74.619 -17.662 14.692 1.00 36.04 13 SER F C 1
ATOM 4313 O O . SER F 1 19 ? 73.988 -17.363 13.684 1.00 35.40 13 SER F O 1
ATOM 4316 N N . SER F 1 20 ? 75.708 -18.411 14.659 1.00 36.11 14 SER F N 1
ATOM 4317 C CA . SER F 1 20 ? 76.237 -18.940 13.418 1.00 36.59 14 SER F CA 1
ATOM 4318 C C . SER F 1 20 ? 77.004 -20.211 13.746 1.00 36.84 14 SER F C 1
ATOM 4319 O O . SER F 1 20 ? 77.323 -20.460 14.908 1.00 36.00 14 SER F O 1
ATOM 4322 N N . CYS F 1 21 ? 77.292 -21.014 12.727 1.00 37.57 15 CYS F N 1
ATOM 4323 C CA . CYS F 1 21 ? 78.030 -22.255 12.926 1.00 38.73 15 CYS F CA 1
ATOM 4324 C C . CYS F 1 21 ? 78.181 -23.029 11.626 1.00 38.21 15 CYS F C 1
ATOM 4325 O O . CYS F 1 21 ? 77.419 -22.813 10.683 1.00 37.02 15 CYS F O 1
ATOM 4328 N N . TRP F 1 22 ? 79.166 -23.926 11.583 1.00 38.82 16 TRP F N 1
ATOM 4329 C CA . TRP F 1 22 ? 79.400 -24.756 10.405 1.00 39.01 16 TRP F CA 1
ATOM 4330 C C . TRP F 1 22 ? 78.647 -26.071 10.518 1.00 40.89 16 TRP F C 1
ATOM 4331 O O . TRP F 1 22 ? 78.329 -26.531 11.617 1.00 40.23 16 TRP F O 1
ATOM 4342 N N . SER F 1 23 ? 78.362 -26.666 9.364 1.00 43.96 17 SER F N 1
ATOM 4343 C CA . SER F 1 23 ? 77.646 -27.932 9.289 1.00 47.00 17 SER F CA 1
ATOM 4344 C C . SER F 1 23 ? 78.515 -29.044 9.863 1.00 48.84 17 SER F C 1
ATOM 4345 O O . SER F 1 23 ? 79.610 -28.782 10.366 1.00 48.64 17 SER F O 1
ATOM 4348 N N . VAL F 1 24 ? 78.024 -30.278 9.770 1.00 51.43 18 VAL F N 1
ATOM 4349 C CA . VAL F 1 24 ? 78.734 -31.450 10.275 1.00 53.54 18 VAL F CA 1
ATOM 4350 C C . VAL F 1 24 ? 80.201 -31.450 9.833 1.00 55.13 18 VAL F C 1
ATOM 4351 O O . VAL F 1 24 ? 81.082 -31.028 10.590 1.00 56.70 18 VAL F O 1
ATOM 4355 N N . LYS F 1 25 ? 80.470 -31.918 8.616 1.00 55.70 19 LYS F N 1
ATOM 4356 C CA . LYS F 1 25 ? 81.840 -31.954 8.102 1.00 55.89 19 LYS F CA 1
ATOM 4357 C C . LYS F 1 25 ? 82.320 -30.564 7.698 1.00 55.35 19 LYS F C 1
ATOM 4358 O O . LYS F 1 25 ? 83.264 -30.437 6.915 1.00 55.61 19 LYS F O 1
ATOM 4364 N N . LYS F 1 26 ? 81.669 -29.533 8.239 1.00 54.78 20 LYS F N 1
ATOM 4365 C CA . LYS F 1 26 ? 81.999 -28.136 7.947 1.00 53.23 20 LYS F CA 1
ATOM 4366 C C . LYS F 1 26 ? 81.472 -27.842 6.547 1.00 51.39 20 LYS F C 1
ATOM 4367 O O . LYS F 1 26 ? 81.937 -26.933 5.857 1.00 51.63 20 LYS F O 1
ATOM 4373 N N . THR F 1 27 ? 80.476 -28.632 6.153 1.00 49.92 21 THR F N 1
ATOM 4374 C CA . THR F 1 27 ? 79.847 -28.536 4.839 1.00 47.82 21 THR F CA 1
ATOM 4375 C C . THR F 1 27 ? 78.784 -27.438 4.708 1.00 45.65 21 THR F C 1
ATOM 4376 O O . THR F 1 27 ? 77.659 -27.695 4.267 1.00 46.23 21 THR F O 1
ATOM 4380 N N . GLY F 1 28 ? 79.150 -26.214 5.082 1.00 42.51 22 GLY F N 1
ATOM 4381 C CA . GLY F 1 28 ? 78.222 -25.101 4.980 1.00 39.42 22 GLY F CA 1
ATOM 4382 C C . GLY F 1 28 ? 78.132 -24.277 6.245 1.00 36.55 22 GLY F C 1
ATOM 4383 O O . GLY F 1 28 ? 78.169 -24.827 7.341 1.00 36.09 22 GLY F O 1
ATOM 4384 N N . PHE F 1 29 ? 78.006 -22.960 6.094 1.00 34.59 23 PHE F N 1
ATOM 4385 C CA . PHE F 1 29 ? 77.914 -22.047 7.238 1.00 32.40 23 PHE F CA 1
ATOM 4386 C C . PHE F 1 29 ? 76.473 -21.569 7.461 1.00 30.07 23 PHE F C 1
ATOM 4387 O O . PHE F 1 29 ? 75.878 -20.974 6.569 1.00 29.50 23 PHE F O 1
ATOM 4395 N N . LEU F 1 30 ? 75.932 -21.821 8.653 1.00 28.33 24 LEU F N 1
ATOM 4396 C CA . LEU F 1 30 ? 74.557 -21.445 8.991 1.00 27.86 24 LEU F CA 1
ATOM 4397 C C . LEU F 1 30 ? 74.466 -20.298 9.989 1.00 28.78 24 LEU F C 1
ATOM 4398 O O . LEU F 1 30 ? 74.848 -20.445 11.152 1.00 30.60 24 LEU F O 1
ATOM 4403 N N . VAL F 1 31 ? 73.929 -19.166 9.547 1.00 29.31 25 VAL F N 1
ATOM 4404 C CA . VAL F 1 31 ? 73.785 -17.996 10.409 1.00 28.61 25 VAL F CA 1
ATOM 4405 C C . VAL F 1 31 ? 72.309 -17.744 10.730 1.00 29.51 25 VAL F C 1
ATOM 4406 O O . VAL F 1 31 ? 71.472 -17.676 9.825 1.00 26.90 25 VAL F O 1
ATOM 4410 N N . THR F 1 32 ? 71.995 -17.622 12.020 1.00 30.42 26 THR F N 1
ATOM 4411 C CA . THR F 1 32 ? 70.623 -17.383 12.443 1.00 31.01 26 THR F CA 1
ATOM 4412 C C . THR F 1 32 ? 70.368 -15.906 12.620 1.00 32.40 26 THR F C 1
ATOM 4413 O O . THR F 1 32 ? 71.016 -15.236 13.408 1.00 33.20 26 THR F O 1
ATOM 4417 N N . ILE F 1 33 ? 69.400 -15.414 11.872 1.00 33.21 27 ILE F N 1
ATOM 4418 C CA . ILE F 1 33 ? 69.043 -14.015 11.883 1.00 34.77 27 ILE F CA 1
ATOM 4419 C C . ILE F 1 33 ? 67.724 -13.853 12.647 1.00 35.83 27 ILE F C 1
ATOM 4420 O O . ILE F 1 33 ? 67.158 -14.842 13.118 1.00 36.78 27 ILE F O 1
ATOM 4425 N N . LYS F 1 34 ? 67.252 -12.615 12.788 1.00 36.52 28 LYS F N 1
ATOM 4426 C CA . LYS F 1 34 ? 66.006 -12.343 13.498 1.00 36.92 28 LYS F CA 1
ATOM 4427 C C . LYS F 1 34 ? 65.455 -10.953 13.188 1.00 37.58 28 LYS F C 1
ATOM 4428 O O . LYS F 1 34 ? 66.215 -9.992 13.019 1.00 35.26 28 LYS F O 1
ATOM 4434 N N . GLN F 1 35 ? 64.127 -10.848 13.120 1.00 37.79 29 GLN F N 1
ATOM 4435 C CA . GLN F 1 35 ? 63.488 -9.562 12.854 1.00 37.67 29 GLN F CA 1
ATOM 4436 C C . GLN F 1 35 ? 62.499 -9.185 13.951 1.00 38.15 29 GLN F C 1
ATOM 4437 O O . GLN F 1 35 ? 61.566 -9.927 14.249 1.00 37.19 29 GLN F O 1
ATOM 4443 N N . MET F 1 36 ? 62.723 -8.013 14.536 1.00 39.78 30 MET F N 1
ATOM 4444 C CA . MET F 1 36 ? 61.896 -7.489 15.614 1.00 42.08 30 MET F CA 1
ATOM 4445 C C . MET F 1 36 ? 60.918 -6.468 15.046 1.00 41.84 30 MET F C 1
ATOM 4446 O O . MET F 1 36 ? 61.335 -5.438 14.515 1.00 40.83 30 MET F O 1
ATOM 4451 N N . ARG F 1 37 ? 59.624 -6.742 15.165 1.00 43.19 31 ARG F N 1
ATOM 4452 C CA . ARG F 1 37 ? 58.616 -5.824 14.648 1.00 45.32 31 ARG F CA 1
ATOM 4453 C C . ARG F 1 37 ? 57.325 -5.944 15.457 1.00 45.35 31 ARG F C 1
ATOM 4454 O O . ARG F 1 37 ? 56.873 -7.038 15.788 1.00 43.75 31 ARG F O 1
ATOM 4462 N N . PHE F 1 38 ? 56.746 -4.794 15.776 1.00 46.73 32 PHE F N 1
ATOM 4463 C CA . PHE F 1 38 ? 55.515 -4.715 16.544 1.00 47.59 32 PHE F CA 1
ATOM 4464 C C . PHE F 1 38 ? 54.274 -4.730 15.661 1.00 47.47 32 PHE F C 1
ATOM 4465 O O . PHE F 1 38 ? 53.991 -3.752 14.970 1.00 48.67 32 PHE F O 1
ATOM 4473 N N . PHE F 1 39 ? 53.536 -5.832 15.674 1.00 47.25 33 PHE F N 1
ATOM 4474 C CA . PHE F 1 39 ? 52.318 -5.928 14.875 1.00 47.39 33 PHE F CA 1
ATOM 4475 C C . PHE F 1 39 ? 51.142 -5.508 15.747 1.00 48.75 33 PHE F C 1
ATOM 4476 O O . PHE F 1 39 ? 50.438 -6.324 16.351 1.00 48.28 33 PHE F O 1
ATOM 4484 N N . GLY F 1 40 ? 50.976 -4.188 15.788 1.00 50.73 34 GLY F N 1
ATOM 4485 C CA . GLY F 1 40 ? 49.980 -3.532 16.610 1.00 53.81 34 GLY F CA 1
ATOM 4486 C C . GLY F 1 40 ? 50.755 -2.968 17.778 1.00 55.60 34 GLY F C 1
ATOM 4487 O O . GLY F 1 40 ? 51.445 -1.962 17.662 1.00 54.84 34 GLY F O 1
ATOM 4488 N N . GLU F 1 41 ? 50.645 -3.655 18.905 1.00 58.09 35 GLU F N 1
ATOM 4489 C CA . GLU F 1 41 ? 51.363 -3.286 20.118 1.00 60.44 35 GLU F CA 1
ATOM 4490 C C . GLU F 1 41 ? 52.242 -4.480 20.462 1.00 61.58 35 GLU F C 1
ATOM 4491 O O . GLU F 1 41 ? 53.247 -4.345 21.161 1.00 61.55 35 GLU F O 1
ATOM 4497 N N . ARG F 1 42 ? 51.847 -5.648 19.953 1.00 62.49 36 ARG F N 1
ATOM 4498 C CA . ARG F 1 42 ? 52.615 -6.870 20.139 1.00 63.42 36 ARG F CA 1
ATOM 4499 C C . ARG F 1 42 ? 54.007 -6.607 19.608 1.00 64.12 36 ARG F C 1
ATOM 4500 O O . ARG F 1 42 ? 54.217 -5.646 18.867 1.00 64.06 36 ARG F O 1
ATOM 4508 N N . LEU F 1 43 ? 54.946 -7.477 19.963 1.00 64.37 37 LEU F N 1
ATOM 4509 C CA . LEU F 1 43 ? 56.324 -7.306 19.536 1.00 64.54 37 LEU F CA 1
ATOM 4510 C C . LEU F 1 43 ? 56.970 -8.633 19.170 1.00 64.92 37 LEU F C 1
ATOM 4511 O O . LEU F 1 43 ? 58.195 -8.719 19.097 1.00 66.19 37 LEU F O 1
ATOM 4516 N N . PHE F 1 44 ? 56.167 -9.665 18.929 1.00 64.17 38 PHE F N 1
ATOM 4517 C CA . PHE F 1 44 ? 56.736 -10.968 18.593 1.00 63.22 38 PHE F CA 1
ATOM 4518 C C . PHE F 1 44 ? 57.692 -10.888 17.396 1.00 60.70 38 PHE F C 1
ATOM 4519 O O . PHE F 1 44 ? 57.366 -10.318 16.354 1.00 60.27 38 PHE F O 1
ATOM 4527 N N . THR F 1 45 ? 58.875 -11.473 17.573 1.00 57.72 39 THR F N 1
ATOM 4528 C CA . THR F 1 45 ? 59.930 -11.473 16.561 1.00 54.44 39 THR F CA 1
ATOM 4529 C C . THR F 1 45 ? 59.992 -12.736 15.689 1.00 50.33 39 THR F C 1
ATOM 4530 O O . THR F 1 45 ? 59.345 -13.751 15.972 1.00 48.92 39 THR F O 1
ATOM 4534 N N . ASP F 1 46 ? 60.777 -12.647 14.619 1.00 46.70 40 ASP F N 1
ATOM 4535 C CA . ASP F 1 46 ? 60.969 -13.754 13.687 1.00 42.42 40 ASP F CA 1
ATOM 4536 C C . ASP F 1 46 ? 62.413 -14.223 13.677 1.00 39.82 40 ASP F C 1
ATOM 4537 O O . ASP F 1 46 ? 63.344 -13.422 13.785 1.00 37.99 40 ASP F O 1
ATOM 4542 N N . TYR F 1 47 ? 62.584 -15.531 13.537 1.00 37.26 41 TYR F N 1
ATOM 4543 C CA . TYR F 1 47 ? 63.901 -16.131 13.498 1.00 36.38 41 TYR F CA 1
ATOM 4544 C C . TYR F 1 47 ? 64.081 -16.804 12.158 1.00 34.17 41 TYR F C 1
ATOM 4545 O O . TYR F 1 47 ? 63.260 -17.617 11.760 1.00 33.70 41 TYR F O 1
ATOM 4554 N N . TYR F 1 48 ? 65.157 -16.453 11.463 1.00 33.41 42 TYR F N 1
ATOM 4555 C CA . TYR F 1 48 ? 65.443 -17.013 10.146 1.00 32.27 42 TYR F CA 1
ATOM 4556 C C . TYR F 1 48 ? 66.829 -17.636 10.105 1.00 32.33 42 TYR F C 1
ATOM 4557 O O . TYR F 1 48 ? 67.771 -17.101 10.682 1.00 32.70 42 TYR F O 1
ATOM 4566 N N . VAL F 1 49 ? 66.950 -18.767 9.418 1.00 32.16 43 VAL F N 1
ATOM 4567 C CA . VAL F 1 49 ? 68.234 -19.448 9.290 1.00 31.70 43 VAL F CA 1
ATOM 4568 C C . VAL F 1 49 ? 68.728 -19.392 7.847 1.00 31.22 43 VAL F C 1
ATOM 4569 O O . VAL F 1 49 ? 68.120 -19.972 6.938 1.00 31.65 43 VAL F O 1
ATOM 4573 N N . ILE F 1 50 ? 69.829 -18.679 7.644 1.00 30.02 44 ILE F N 1
ATOM 4574 C CA . ILE F 1 50 ? 70.413 -18.530 6.323 1.00 27.91 44 ILE F CA 1
ATOM 4575 C C . ILE F 1 50 ? 71.697 -19.340 6.298 1.00 28.46 44 ILE F C 1
ATOM 4576 O O . ILE F 1 50 ? 72.353 -19.496 7.322 1.00 28.83 44 ILE F O 1
ATOM 4581 N N . TYR F 1 51 ? 72.058 -19.860 5.134 1.00 28.85 45 TYR F N 1
ATOM 4582 C CA . TYR F 1 51 ? 73.266 -20.659 5.035 1.00 29.79 45 TYR F CA 1
ATOM 4583 C C . TYR F 1 51 ? 73.925 -20.523 3.670 1.00 31.04 45 TYR F C 1
ATOM 4584 O O . TYR F 1 51 ? 73.303 -20.066 2.713 1.00 29.53 45 TYR F O 1
ATOM 4593 N N . ALA F 1 52 ? 75.184 -20.952 3.591 1.00 33.12 46 ALA F N 1
ATOM 4594 C CA . ALA F 1 52 ? 75.950 -20.913 2.351 1.00 34.20 46 ALA F CA 1
ATOM 4595 C C . ALA F 1 52 ? 76.948 -22.070 2.283 1.00 35.25 46 ALA F C 1
ATOM 4596 O O . ALA F 1 52 ? 77.415 -22.573 3.312 1.00 35.93 46 ALA F O 1
ATOM 4598 N N . ASN F 1 53 ? 77.275 -22.481 1.062 1.00 36.90 47 ASN F N 1
ATOM 4599 C CA . ASN F 1 53 ? 78.218 -23.578 0.836 1.00 38.69 47 ASN F CA 1
ATOM 4600 C C . ASN F 1 53 ? 79.527 -23.123 0.177 1.00 38.80 47 ASN F C 1
ATOM 4601 O O . ASN F 1 53 ? 79.577 -22.097 -0.515 1.00 37.29 47 ASN F O 1
ATOM 4606 N N . GLY F 1 54 ? 80.574 -23.914 0.404 1.00 38.90 48 GLY F N 1
ATOM 4607 C CA . GLY F 1 54 ? 81.885 -23.642 -0.155 1.00 39.56 48 GLY F CA 1
ATOM 4608 C C . GLY F 1 54 ? 82.525 -22.305 0.175 1.00 40.09 48 GLY F C 1
ATOM 4609 O O . GLY F 1 54 ? 82.657 -21.904 1.334 1.00 41.29 48 GLY F O 1
ATOM 4610 N N . GLN F 1 55 ? 82.934 -21.632 -0.891 1.00 39.32 49 GLN F N 1
ATOM 4611 C CA . GLN F 1 55 ? 83.590 -20.334 -0.875 1.00 38.67 49 GLN F CA 1
ATOM 4612 C C . GLN F 1 55 ? 82.763 -19.282 -0.155 1.00 37.47 49 GLN F C 1
ATOM 4613 O O . GLN F 1 55 ? 83.276 -18.518 0.664 1.00 36.86 49 GLN F O 1
ATOM 4619 N N . LEU F 1 56 ? 81.474 -19.259 -0.475 1.00 36.25 50 LEU F N 1
ATOM 4620 C CA . LEU F 1 56 ? 80.519 -18.306 0.092 1.00 33.54 50 LEU F CA 1
ATOM 4621 C C . LEU F 1 56 ? 80.293 -18.486 1.593 1.00 31.46 50 LEU F C 1
ATOM 4622 O O . LEU F 1 56 ? 80.004 -17.522 2.304 1.00 30.38 50 LEU F O 1
ATOM 4627 N N . ALA F 1 57 ? 80.425 -19.721 2.071 1.00 30.12 51 ALA F N 1
ATOM 4628 C CA . ALA F 1 57 ? 80.235 -20.020 3.488 1.00 29.83 51 ALA F CA 1
ATOM 4629 C C . ALA F 1 57 ? 81.283 -19.304 4.332 1.00 29.81 51 ALA F C 1
ATOM 4630 O O . ALA F 1 57 ? 80.994 -18.832 5.435 1.00 29.72 51 ALA F O 1
ATOM 4632 N N . T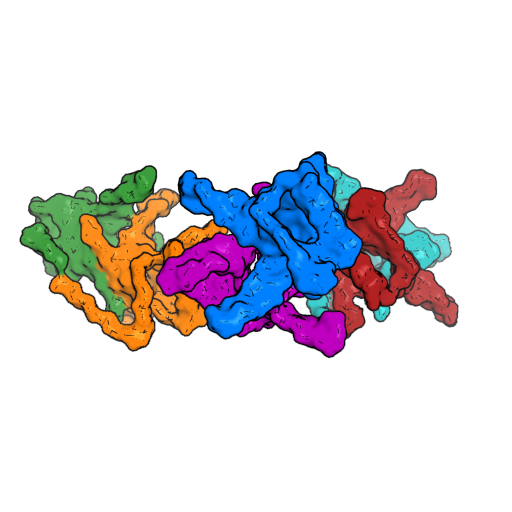YR F 1 58 ? 82.497 -19.223 3.798 1.00 30.07 52 TYR F N 1
ATOM 4633 C CA . TYR F 1 58 ? 83.612 -18.567 4.471 1.00 29.47 52 TYR F CA 1
ATOM 4634 C C . TYR F 1 58 ? 83.409 -17.054 4.541 1.00 28.47 52 TYR F C 1
ATOM 4635 O O . TYR F 1 58 ? 83.774 -16.417 5.522 1.00 27.27 52 TYR F O 1
ATOM 4644 N N . GLU F 1 59 ? 82.820 -16.488 3.496 1.00 27.77 53 GLU F N 1
ATOM 4645 C CA . GLU F 1 59 ? 82.555 -15.062 3.448 1.00 27.74 53 GLU F CA 1
ATOM 4646 C C . GLU F 1 59 ? 81.467 -14.673 4.432 1.00 26.74 53 GLU F C 1
ATOM 4647 O O . GLU F 1 59 ? 81.505 -13.587 5.015 1.00 24.70 53 GLU F O 1
ATOM 4653 N N . LEU F 1 60 ? 80.487 -15.561 4.587 1.00 26.46 54 LEU F N 1
ATOM 4654 C CA . LEU F 1 60 ? 79.360 -15.354 5.497 1.00 26.01 54 LEU F CA 1
ATOM 4655 C C . LEU F 1 60 ? 79.879 -15.282 6.930 1.00 27.13 54 LEU F C 1
ATOM 4656 O O . LEU F 1 60 ? 79.508 -14.392 7.708 1.00 24.18 54 LEU F O 1
ATOM 4661 N N . GLU F 1 61 ? 80.741 -16.239 7.258 1.00 28.02 55 GLU F N 1
ATOM 4662 C CA . GLU F 1 61 ? 81.358 -16.345 8.573 1.00 31.67 55 GLU F CA 1
ATOM 4663 C C . GLU F 1 61 ? 82.046 -15.065 9.041 1.00 33.29 55 GLU F C 1
ATOM 4664 O O . GLU F 1 61 ? 81.957 -14.690 10.217 1.00 34.00 55 GLU F O 1
ATOM 4670 N N . LYS F 1 62 ? 82.728 -14.407 8.108 1.00 35.33 56 LYS F N 1
ATOM 4671 C CA . LYS F 1 62 ? 83.464 -13.166 8.364 1.00 36.52 56 LYS F CA 1
ATOM 4672 C C . LYS F 1 62 ? 82.554 -11.947 8.548 1.00 35.40 56 LYS F C 1
ATOM 4673 O O . LYS F 1 62 ? 82.864 -11.047 9.329 1.00 35.91 56 LYS F O 1
ATOM 4679 N N . HIS F 1 63 ? 81.454 -11.905 7.801 1.00 33.80 57 HIS F N 1
ATOM 4680 C CA . HIS F 1 63 ? 80.494 -10.815 7.924 1.00 31.61 57 HIS F CA 1
ATOM 4681 C C . HIS F 1 63 ? 80.009 -10.989 9.360 1.00 30.77 57 HIS F C 1
ATOM 4682 O O . HIS F 1 63 ? 79.792 -10.023 10.090 1.00 29.74 57 HIS F O 1
ATOM 4689 N N . THR F 1 64 ? 79.877 -12.259 9.737 1.00 30.79 58 THR F N 1
ATOM 4690 C CA . THR F 1 64 ? 79.438 -12.703 11.062 1.00 30.02 58 THR F CA 1
ATOM 4691 C C . THR F 1 64 ? 80.365 -12.219 12.184 1.00 29.58 58 THR F C 1
ATOM 4692 O O . THR F 1 64 ? 79.934 -12.000 13.319 1.00 28.80 58 THR F O 1
ATOM 4696 N N . LYS F 1 65 ? 81.639 -12.054 11.855 1.00 28.99 59 LYS F N 1
ATOM 4697 C CA . LYS F 1 65 ? 82.621 -11.588 12.819 1.00 29.04 59 LYS F CA 1
ATOM 4698 C C . LYS F 1 65 ? 82.955 -10.104 12.647 1.00 28.21 59 LYS F C 1
ATOM 4699 O O . LYS F 1 65 ? 83.867 -9.597 13.299 1.00 27.40 59 LYS F O 1
ATOM 4705 N N . LYS F 1 66 ? 82.213 -9.414 11.778 1.00 28.49 60 LYS F N 1
ATOM 4706 C CA . LYS F 1 66 ? 82.429 -7.981 11.533 1.00 29.37 60 LYS F CA 1
ATOM 4707 C C . LYS F 1 66 ? 81.207 -7.104 11.803 1.00 29.66 60 LYS F C 1
ATOM 4708 O O . LYS F 1 66 ? 81.327 -6.021 12.385 1.00 29.86 60 LYS F O 1
ATOM 4714 N N . TYR F 1 67 ? 80.037 -7.579 11.377 1.00 30.15 61 TYR F N 1
ATOM 4715 C CA . TYR F 1 67 ? 78.787 -6.827 11.510 1.00 27.46 61 TYR F CA 1
ATOM 4716 C C . TYR F 1 67 ? 77.770 -7.524 12.412 1.00 27.36 61 TYR F C 1
ATOM 4717 O O . TYR F 1 67 ? 77.786 -8.744 12.540 1.00 26.47 61 TYR F O 1
ATOM 4726 N N . LYS F 1 68 ? 76.889 -6.740 13.030 1.00 27.35 62 LYS F N 1
ATOM 4727 C CA . LYS F 1 68 ? 75.845 -7.275 13.909 1.00 29.08 62 LYS F CA 1
ATOM 4728 C C . LYS F 1 68 ? 74.595 -7.640 13.097 1.00 29.07 62 LYS F C 1
ATOM 4729 O O . LYS F 1 68 ? 73.765 -8.441 13.539 1.00 29.58 62 LYS F O 1
ATOM 4735 N N . THR F 1 69 ? 74.460 -7.033 11.921 1.00 28.22 63 THR F N 1
ATOM 4736 C CA . THR F 1 69 ? 73.329 -7.300 11.042 1.00 26.85 63 THR F CA 1
ATOM 4737 C C . THR F 1 69 ? 73.834 -7.665 9.653 1.00 26.34 63 THR F C 1
ATOM 4738 O O . THR F 1 69 ? 74.973 -7.377 9.295 1.00 26.23 63 THR F O 1
ATOM 4742 N N . ILE F 1 70 ? 72.966 -8.294 8.871 1.00 25.46 64 ILE F N 1
ATOM 4743 C CA . ILE F 1 70 ? 73.308 -8.727 7.526 1.00 23.10 64 ILE F CA 1
ATOM 4744 C C . ILE F 1 70 ? 72.084 -8.665 6.623 1.00 23.02 64 ILE F C 1
ATOM 4745 O O . ILE F 1 70 ? 70.951 -8.887 7.052 1.00 22.47 64 ILE F O 1
ATOM 4750 N N . SER F 1 71 ? 72.319 -8.315 5.372 1.00 23.76 65 SER F N 1
ATOM 4751 C CA . SER F 1 71 ? 71.253 -8.267 4.401 1.00 24.73 65 SER F CA 1
ATOM 4752 C C . SER F 1 71 ? 71.691 -9.252 3.315 1.00 26.28 65 SER F C 1
ATOM 4753 O O . SER F 1 71 ? 72.867 -9.281 2.931 1.00 24.67 65 SER F O 1
ATOM 4756 N N . ILE F 1 72 ? 70.757 -10.086 2.857 1.00 28.07 66 ILE F N 1
ATOM 4757 C CA . ILE F 1 72 ? 71.055 -11.074 1.823 1.00 29.74 66 ILE F CA 1
ATOM 4758 C C . ILE F 1 72 ? 69.954 -11.200 0.780 1.00 30.09 66 ILE F C 1
ATOM 4759 O O . ILE F 1 72 ? 68.914 -10.547 0.856 1.00 29.89 66 ILE F O 1
ATOM 4764 N N . GLU F 1 73 ? 70.240 -12.039 -0.210 1.00 32.58 67 GLU F N 1
ATOM 4765 C CA . GLU F 1 73 ? 69.325 -12.385 -1.293 1.00 34.28 67 GLU F CA 1
ATOM 4766 C C . GLU F 1 73 ? 69.579 -13.875 -1.449 1.00 33.54 67 GLU F C 1
ATOM 4767 O O . GLU F 1 73 ? 70.733 -14.300 -1.572 1.00 34.14 67 GLU F O 1
ATOM 4773 N N . GLY F 1 74 ? 68.518 -14.671 -1.438 1.00 32.50 68 GLY F N 1
ATOM 4774 C CA . GLY F 1 74 ? 68.711 -16.099 -1.551 1.00 29.53 68 GLY F CA 1
ATOM 4775 C C . GLY F 1 74 ? 67.535 -16.869 -2.100 1.00 28.87 68 GLY F C 1
ATOM 4776 O O . GLY F 1 74 ? 66.637 -16.313 -2.733 1.00 27.34 68 GLY F O 1
ATOM 4777 N N . ILE F 1 75 ? 67.561 -18.171 -1.833 1.00 28.96 69 ILE F N 1
ATOM 4778 C CA . ILE F 1 75 ? 66.532 -19.093 -2.289 1.00 28.29 69 ILE F CA 1
ATOM 4779 C C . ILE F 1 75 ? 65.938 -19.848 -1.110 1.00 25.53 69 ILE F C 1
ATOM 4780 O O . ILE F 1 75 ? 66.653 -20.246 -0.196 1.00 24.13 69 ILE F O 1
ATOM 4785 N N . LEU F 1 76 ? 64.626 -20.051 -1.162 1.00 24.66 70 LEU F N 1
ATOM 4786 C CA . LEU F 1 76 ? 63.911 -20.792 -0.139 1.00 24.34 70 LEU F CA 1
ATOM 4787 C C . LEU F 1 76 ? 64.159 -22.267 -0.402 1.00 24.92 70 LEU F C 1
ATOM 4788 O O . LEU F 1 76 ? 64.008 -22.726 -1.531 1.00 26.83 70 LEU F O 1
ATOM 4793 N N . ARG F 1 77 ? 64.552 -23.005 0.631 1.00 26.32 71 ARG F N 1
ATOM 4794 C CA . ARG F 1 77 ? 64.818 -24.429 0.487 1.00 27.62 71 ARG F CA 1
ATOM 4795 C C . ARG F 1 77 ? 64.184 -25.170 1.632 1.00 28.75 71 ARG F C 1
ATOM 4796 O O . ARG F 1 77 ? 63.884 -24.586 2.665 1.00 29.62 71 ARG F O 1
ATOM 4804 N N . THR F 1 78 ? 63.968 -26.460 1.426 1.00 30.51 72 THR F N 1
ATOM 4805 C CA . THR F 1 78 ? 63.440 -27.327 2.460 1.00 31.39 72 THR F CA 1
ATOM 4806 C C . THR F 1 78 ? 64.295 -28.574 2.312 1.00 32.16 72 THR F C 1
ATOM 4807 O O . THR F 1 78 ? 64.889 -28.801 1.251 1.00 31.77 72 THR F O 1
ATOM 4811 N N . TYR F 1 79 ? 64.393 -29.356 3.381 1.00 32.73 73 TYR F N 1
ATOM 4812 C CA . TYR F 1 79 ? 65.178 -30.587 3.352 1.00 34.00 73 TYR F CA 1
ATOM 4813 C C . TYR F 1 79 ? 64.536 -31.588 4.301 1.00 32.84 73 TYR F C 1
ATOM 4814 O O . TYR F 1 79 ? 64.180 -31.228 5.421 1.00 31.83 73 TYR F O 1
ATOM 4823 N N . LYS F 1 88 ? 62.074 -28.925 7.322 1.00 32.91 82 LYS F N 1
ATOM 4824 C CA . LYS F 1 88 ? 62.418 -27.568 7.751 1.00 32.64 82 LYS F CA 1
ATOM 4825 C C . LYS F 1 88 ? 62.778 -26.690 6.562 1.00 32.50 82 LYS F C 1
ATOM 4826 O O . LYS F 1 88 ? 63.168 -27.200 5.513 1.00 32.95 82 LYS F O 1
ATOM 4832 N N . THR F 1 89 ? 62.630 -25.375 6.722 1.00 32.79 83 THR F N 1
ATOM 4833 C CA . THR F 1 89 ? 62.906 -24.424 5.644 1.00 31.76 83 THR F CA 1
ATOM 4834 C C . THR F 1 89 ? 64.048 -23.466 5.963 1.00 30.17 83 THR F C 1
ATOM 4835 O O . THR F 1 89 ? 64.151 -22.947 7.073 1.00 28.80 83 THR F O 1
ATOM 4839 N N . THR F 1 90 ? 64.911 -23.248 4.977 1.00 29.53 84 THR F N 1
ATOM 4840 C CA . THR F 1 90 ? 66.051 -22.348 5.122 1.00 29.07 84 THR F CA 1
ATOM 4841 C C . THR F 1 90 ? 66.231 -21.529 3.855 1.00 27.99 84 THR F C 1
ATOM 4842 O O . THR F 1 90 ? 65.540 -21.733 2.862 1.00 29.13 84 THR F O 1
ATOM 4846 N N . ILE F 1 91 ? 67.167 -20.597 3.889 1.00 27.79 85 ILE F N 1
ATOM 4847 C CA . ILE F 1 91 ? 67.417 -19.754 2.733 1.00 26.64 85 ILE F CA 1
ATOM 4848 C C . ILE F 1 91 ? 68.861 -19.937 2.315 1.00 26.86 85 ILE F C 1
ATOM 4849 O O . ILE F 1 91 ? 69.768 -19.620 3.078 1.00 26.85 85 ILE F O 1
ATOM 4854 N N . GLU F 1 92 ? 69.072 -20.483 1.122 1.00 26.13 86 GLU F N 1
ATOM 4855 C CA . GLU F 1 92 ? 70.419 -20.668 0.607 1.00 25.63 86 GLU F CA 1
ATOM 4856 C C . GLU F 1 92 ? 70.840 -19.338 0.015 1.00 24.00 86 GLU F C 1
ATOM 4857 O O . GLU F 1 92 ? 70.339 -18.945 -1.031 1.00 25.17 86 GLU F O 1
ATOM 4863 N N . ILE F 1 93 ? 71.759 -18.643 0.676 1.00 23.71 87 ILE F N 1
ATOM 4864 C CA . ILE F 1 93 ? 72.210 -17.348 0.188 1.00 23.68 87 ILE F CA 1
ATOM 4865 C C . ILE F 1 93 ? 72.772 -17.435 -1.223 1.00 24.17 87 ILE F C 1
ATOM 4866 O O . ILE F 1 93 ? 73.312 -18.455 -1.629 1.00 24.87 87 ILE F O 1
ATOM 4871 N N . VAL F 1 94 ? 72.617 -16.355 -1.973 1.00 24.73 88 VAL F N 1
ATOM 4872 C CA . VAL F 1 94 ? 73.125 -16.281 -3.330 1.00 26.34 88 VAL F CA 1
ATOM 4873 C C . VAL F 1 94 ? 74.054 -15.074 -3.318 1.00 27.18 88 VAL F C 1
ATOM 4874 O O . VAL F 1 94 ? 75.148 -15.114 -3.877 1.00 29.98 88 VAL F O 1
ATOM 4878 N N . LYS F 1 95 ? 73.629 -14.010 -2.643 1.00 27.38 89 LYS F N 1
ATOM 4879 C CA . LYS F 1 95 ? 74.449 -12.811 -2.537 1.00 26.61 89 LYS F CA 1
ATOM 4880 C C . LYS F 1 95 ? 74.364 -12.167 -1.149 1.00 26.08 89 LYS F C 1
ATOM 4881 O O . LYS F 1 95 ? 73.324 -12.208 -0.494 1.00 24.64 89 LYS F O 1
ATOM 4887 N N . ILE F 1 96 ? 75.479 -11.595 -0.705 1.00 25.65 90 ILE F N 1
ATOM 4888 C CA . ILE F 1 96 ? 75.558 -10.893 0.576 1.00 25.93 90 ILE F CA 1
ATOM 4889 C C . ILE F 1 96 ? 75.724 -9.409 0.209 1.00 27.19 90 ILE F C 1
ATOM 4890 O O . ILE F 1 96 ? 76.735 -9.016 -0.382 1.00 27.46 90 ILE F O 1
ATOM 4895 N N . PHE F 1 97 ? 74.724 -8.593 0.542 1.00 28.03 91 PHE F N 1
ATOM 4896 C CA . PHE F 1 97 ? 74.740 -7.167 0.214 1.00 29.13 91 PHE F CA 1
ATOM 4897 C C . PHE F 1 97 ? 75.660 -6.310 1.067 1.00 30.65 91 PHE F C 1
ATOM 4898 O O . PHE F 1 97 ? 75.786 -6.520 2.275 1.00 30.93 91 PHE F O 1
ATOM 4906 N N . ASN F 1 98 ? 76.301 -5.340 0.425 1.00 32.35 92 ASN F N 1
ATOM 4907 C CA . ASN F 1 98 ? 77.203 -4.444 1.127 1.00 33.84 92 ASN F CA 1
ATOM 4908 C C . ASN F 1 98 ? 76.415 -3.755 2.232 1.00 35.36 92 ASN F C 1
ATOM 4909 O O . ASN F 1 98 ? 75.339 -3.203 1.991 1.00 35.83 92 ASN F O 1
ATOM 4914 N N . PRO F 1 99 ? 76.920 -3.826 3.473 1.00 37.13 93 PRO F N 1
ATOM 4915 C CA . PRO F 1 99 ? 76.264 -3.204 4.625 1.00 38.32 93 PRO F CA 1
ATOM 4916 C C . PRO F 1 99 ? 76.234 -1.672 4.615 1.00 39.52 93 PRO F C 1
ATOM 4917 O O . PRO F 1 99 ? 75.742 -1.059 5.559 1.00 41.17 93 PRO F O 1
ATOM 4921 N N . LYS F 1 100 ? 76.760 -1.058 3.554 1.00 41.28 94 LYS F N 1
ATOM 4922 C CA . LYS F 1 100 ? 76.763 0.406 3.431 1.00 42.31 94 LYS F CA 1
ATOM 4923 C C . LYS F 1 100 ? 75.857 0.863 2.288 1.00 42.01 94 LYS F C 1
ATOM 4924 O O . LYS F 1 100 ? 75.504 2.038 2.192 1.00 41.47 94 LYS F O 1
ATOM 4930 N N . ASN F 1 101 ? 75.492 -0.079 1.423 1.00 42.49 95 ASN F N 1
ATOM 4931 C CA . ASN F 1 101 ? 74.612 0.201 0.294 1.00 42.87 95 ASN F CA 1
ATOM 4932 C C . ASN F 1 101 ? 73.185 -0.124 0.686 1.00 43.05 95 ASN F C 1
ATOM 4933 O O . ASN F 1 101 ? 72.927 -1.161 1.293 1.00 42.74 95 ASN F O 1
ATOM 4938 N N . GLU F 1 102 ? 72.259 0.763 0.347 1.00 44.08 96 GLU F N 1
ATOM 4939 C CA . GLU F 1 102 ? 70.854 0.509 0.627 1.00 44.87 96 GLU F CA 1
ATOM 4940 C C . GLU F 1 102 ? 70.424 -0.409 -0.510 1.00 44.20 96 GLU F C 1
ATOM 4941 O O . GLU F 1 102 ? 71.162 -0.571 -1.473 1.00 43.19 96 GLU F O 1
ATOM 4947 N N . ILE F 1 103 ? 69.247 -1.011 -0.397 1.00 43.99 97 ILE F N 1
ATOM 4948 C CA . ILE F 1 103 ? 68.744 -1.921 -1.425 1.00 44.57 97 ILE F CA 1
ATOM 4949 C C . ILE F 1 103 ? 67.277 -1.586 -1.710 1.00 45.18 97 ILE F C 1
ATOM 4950 O O . ILE F 1 103 ? 66.534 -1.232 -0.795 1.00 45.59 97 ILE F O 1
ATOM 4955 N N . VAL F 1 104 ? 66.859 -1.682 -2.968 1.00 45.30 98 VAL F N 1
ATOM 4956 C CA . VAL F 1 104 ? 65.469 -1.385 -3.316 1.00 47.58 98 VAL F CA 1
ATOM 4957 C C . VAL F 1 104 ? 64.992 -2.233 -4.484 1.00 48.16 98 VAL F C 1
ATOM 4958 O O . VAL F 1 104 ? 64.919 -1.762 -5.622 1.00 48.95 98 VAL F O 1
ATOM 4962 N N . ILE F 1 105 ? 64.654 -3.481 -4.190 1.00 47.95 99 ILE F N 1
ATOM 4963 C CA . ILE F 1 105 ? 64.203 -4.418 -5.202 1.00 47.31 99 ILE F CA 1
ATOM 4964 C C . ILE F 1 105 ? 62.801 -4.085 -5.703 1.00 48.67 99 ILE F C 1
ATOM 4965 O O . ILE F 1 105 ? 61.895 -3.818 -4.916 1.00 47.63 99 ILE F O 1
ATOM 4970 N N . ASP F 1 106 ? 62.630 -4.090 -7.021 1.00 50.60 100 ASP F N 1
ATOM 4971 C CA . ASP F 1 106 ? 61.330 -3.815 -7.613 1.00 52.12 100 ASP F CA 1
ATOM 4972 C C . ASP F 1 106 ? 61.140 -4.717 -8.818 1.00 51.94 100 ASP F C 1
ATOM 4973 O O . ASP F 1 106 ? 62.044 -5.468 -9.178 1.00 51.06 100 ASP F O 1
ATOM 4978 N N . TYR F 1 107 ? 59.966 -4.639 -9.440 1.00 53.30 101 TYR F N 1
ATOM 4979 C CA . TYR F 1 107 ? 59.652 -5.477 -10.591 1.00 53.40 101 TYR F CA 1
ATOM 4980 C C . TYR F 1 107 ? 58.810 -4.822 -11.683 1.00 54.61 101 TYR F C 1
ATOM 4981 O O . TYR F 1 107 ? 58.539 -3.622 -11.668 1.00 54.34 101 TYR F O 1
ATOM 4990 N N . LYS F 1 108 ? 58.418 -5.658 -12.636 1.00 57.08 102 LYS F N 1
ATOM 4991 C CA . LYS F 1 108 ? 57.572 -5.294 -13.761 1.00 59.16 102 LYS F CA 1
ATOM 4992 C C . LYS F 1 108 ? 56.992 -6.616 -14.242 1.00 59.86 102 LYS F C 1
ATOM 4993 O O . LYS F 1 108 ? 57.735 -7.547 -14.554 1.00 59.15 102 LYS F O 1
ATOM 4999 N N . GLU F 1 109 ? 55.666 -6.703 -14.279 1.00 61.41 103 GLU F N 1
ATOM 5000 C CA . GLU F 1 109 ? 55.007 -7.932 -14.699 1.00 62.53 103 GLU F CA 1
ATOM 5001 C C . GLU F 1 109 ? 55.304 -8.288 -16.154 1.00 62.77 103 GLU F C 1
ATOM 5002 O O . GLU F 1 109 ? 55.144 -9.440 -16.560 1.00 62.79 103 GLU F O 1
ATOM 5008 N N . ILE F 1 110 ? 55.752 -7.304 -16.930 1.00 63.14 104 ILE F N 1
ATOM 5009 C CA . ILE F 1 110 ? 56.101 -7.533 -18.329 1.00 63.27 104 ILE F CA 1
ATOM 5010 C C . ILE F 1 110 ? 55.058 -8.356 -19.076 1.00 64.21 104 ILE F C 1
ATOM 5011 O O . ILE F 1 110 ? 55.237 -9.590 -19.165 1.00 64.74 104 ILE F O 1
#